Protein AF-A0A8J6AV57-F1 (afdb_monomer_lite)

Foldseek 3Di:
DVVVVVVVVVVVVVVVVVVVVVVVPPPDDDDDDPDPDDDDDDDDDDDDPDDDDDDDDDPVVVVVVVVVVVVVVVVVVVVVVVVVVVVVVVVVVVVVVVVVVVVVVVVVVVVVVVVVVVVVVVVVVVVVVVVVVVVVVVVVVVVVVVVVVVVVVVVVVVVVVVVVVVVVVVVVVVVVVVVVVVVVVVVVVVVVVVVVVVVVVVVVVVVVVVVVVVVVVVVVVVVVVVVVVVVVVVVVVVVVVVVVVVVVVVVVVVVVVVVVVDDDDDDDDDCVVVVVVVVVVVVVVVVVVVVVVVVVVVVVVVVVVVVVVVVVVVVVPPPPVVLVVVLVVLVVVLVVLVVVLVVLVVVLVVLVVVLVVLVVVVVVVVVVPPDDDDDVVNVVSVVVNVVSVVVSVVSVVVSVVSVVVSVVSVVVSVVSVVVVD

Radius of gyration: 79.15 Å; chains: 1; bounding box: 161×84×234 Å

Structure (mmCIF, N/CA/C/O backbone):
data_AF-A0A8J6AV57-F1
#
_entry.id   AF-A0A8J6AV57-F1
#
loop_
_atom_site.group_PDB
_atom_site.id
_atom_site.type_symbol
_atom_site.label_atom_id
_atom_site.label_alt_id
_atom_site.label_comp_id
_atom_site.label_asym_id
_atom_site.label_entity_id
_atom_site.label_seq_id
_atom_site.pdbx_PDB_ins_code
_atom_site.Cartn_x
_atom_site.Cartn_y
_atom_site.Cartn_z
_atom_site.occupancy
_atom_site.B_iso_or_equiv
_atom_site.auth_seq_id
_atom_site.auth_comp_id
_atom_site.auth_asym_id
_atom_site.auth_atom_id
_atom_site.pdbx_PDB_model_num
ATOM 1 N N . MET A 1 1 ? 31.012 10.436 -14.180 1.00 57.38 1 MET A N 1
ATOM 2 C CA . MET A 1 1 ? 30.419 10.318 -15.532 1.00 57.38 1 MET A CA 1
ATOM 3 C C . MET A 1 1 ? 30.093 11.664 -16.178 1.00 57.38 1 MET A C 1
ATOM 5 O O . MET A 1 1 ? 30.469 11.827 -17.326 1.00 57.38 1 MET A O 1
ATOM 9 N N . SER A 1 2 ? 29.450 12.633 -15.504 1.00 79.06 2 SER A N 1
ATOM 10 C CA . SER A 1 2 ? 29.121 13.929 -16.148 1.00 79.06 2 SER A CA 1
ATOM 11 C C . SER A 1 2 ? 30.359 14.750 -16.543 1.00 79.06 2 SER A C 1
ATOM 13 O O . SER A 1 2 ? 30.443 15.228 -17.666 1.00 79.06 2 SER A O 1
ATOM 15 N N . GLU A 1 3 ? 31.362 14.846 -15.665 1.00 84.50 3 GLU A N 1
ATOM 16 C CA . GLU A 1 3 ? 32.560 15.671 -15.914 1.00 84.50 3 GLU A CA 1
ATOM 17 C C . GLU A 1 3 ? 33.459 15.129 -17.036 1.00 84.50 3 GLU A C 1
ATOM 19 O O . GLU A 1 3 ? 34.082 15.894 -17.769 1.00 84.50 3 GLU A O 1
ATOM 24 N N . GLU A 1 4 ? 33.493 13.808 -17.205 1.00 85.06 4 GLU A N 1
ATOM 25 C CA . GLU A 1 4 ? 34.289 13.135 -18.234 1.00 85.06 4 GLU A CA 1
ATOM 26 C C . GLU A 1 4 ? 33.656 13.295 -19.625 1.00 85.06 4 GLU A C 1
ATOM 28 O O . GLU A 1 4 ? 34.356 13.569 -20.600 1.00 85.06 4 GLU A O 1
ATOM 33 N N . MET A 1 5 ? 32.321 13.255 -19.703 1.00 88.00 5 MET A N 1
ATOM 34 C CA . MET A 1 5 ? 31.576 13.572 -20.926 1.00 88.00 5 MET A CA 1
ATOM 35 C C . MET A 1 5 ? 31.747 15.052 -21.317 1.00 88.00 5 MET A C 1
ATOM 37 O O . MET A 1 5 ? 31.943 15.368 -22.492 1.00 88.00 5 MET A O 1
ATOM 41 N N . ASP A 1 6 ? 31.753 15.965 -20.340 1.00 90.25 6 ASP A N 1
ATOM 42 C CA . ASP A 1 6 ? 31.991 17.395 -20.577 1.00 90.25 6 ASP A CA 1
ATOM 43 C C . ASP A 1 6 ? 33.440 17.702 -20.990 1.00 90.25 6 ASP A C 1
ATOM 45 O O . ASP A 1 6 ? 33.695 18.679 -21.703 1.00 90.25 6 ASP A O 1
ATOM 49 N N . ALA A 1 7 ? 34.409 16.890 -20.560 1.00 90.62 7 ALA A N 1
ATOM 50 C CA . ALA A 1 7 ? 35.787 16.975 -21.037 1.00 90.62 7 ALA A CA 1
ATOM 51 C C . ALA A 1 7 ? 35.890 16.509 -22.499 1.00 90.62 7 ALA A C 1
ATOM 53 O O . ALA A 1 7 ? 36.417 17.243 -23.333 1.00 90.62 7 ALA A O 1
ATOM 54 N N . GLN A 1 8 ? 35.292 15.361 -22.838 1.00 89.50 8 GLN A N 1
ATOM 55 C CA . GLN A 1 8 ? 35.289 14.824 -24.205 1.00 89.50 8 GLN A CA 1
ATOM 56 C C . GLN A 1 8 ? 34.585 15.757 -25.205 1.00 89.50 8 GLN A C 1
ATOM 58 O O . GLN A 1 8 ? 35.092 15.988 -26.304 1.00 89.50 8 GLN A O 1
ATOM 63 N N . MET A 1 9 ? 33.464 16.370 -24.813 1.00 91.75 9 MET A N 1
ATOM 64 C CA . MET A 1 9 ? 32.744 17.342 -25.647 1.00 91.75 9 MET A CA 1
ATOM 65 C C . MET A 1 9 ? 33.545 18.629 -25.891 1.00 91.75 9 MET A C 1
ATOM 67 O O . MET A 1 9 ? 33.433 19.231 -26.962 1.00 91.75 9 MET A O 1
ATOM 71 N N . ARG A 1 10 ? 34.376 19.057 -24.931 1.00 92.44 10 ARG A N 1
ATOM 72 C CA . ARG A 1 10 ? 35.282 20.203 -25.112 1.00 92.44 10 ARG A CA 1
ATOM 73 C C . ARG A 1 10 ? 36.410 19.881 -26.089 1.00 92.44 10 ARG A C 1
ATOM 75 O O . ARG A 1 10 ? 36.675 20.688 -26.977 1.00 92.44 10 ARG A O 1
ATOM 82 N N . THR A 1 11 ? 37.006 18.694 -25.991 1.00 92.75 11 THR A N 1
ATOM 83 C CA . THR A 1 11 ? 38.043 18.243 -26.931 1.00 92.75 11 THR A CA 1
ATOM 84 C C . THR A 1 11 ? 37.492 18.097 -28.352 1.00 92.75 11 THR A C 1
ATOM 86 O O . THR A 1 11 ? 38.129 18.536 -29.305 1.00 92.75 11 THR A O 1
ATOM 89 N N . ALA A 1 12 ? 36.273 17.567 -28.502 1.00 89.25 12 ALA A N 1
ATOM 90 C CA . ALA A 1 12 ? 35.617 17.438 -29.802 1.00 89.25 12 ALA A CA 1
ATOM 91 C C . ALA A 1 12 ? 35.347 18.800 -30.472 1.00 89.25 12 ALA A C 1
ATOM 93 O O . ALA A 1 12 ? 35.581 18.946 -31.672 1.00 89.25 12 ALA A O 1
ATOM 94 N N . ARG A 1 13 ? 34.918 19.820 -29.710 1.00 91.38 13 ARG A N 1
ATOM 95 C CA . ARG A 1 13 ? 34.742 21.184 -30.247 1.00 91.38 13 ARG A CA 1
ATOM 96 C C . ARG A 1 13 ? 36.064 21.817 -30.674 1.00 91.38 13 ARG A C 1
ATOM 98 O O . ARG A 1 13 ? 36.109 22.412 -31.745 1.00 91.38 13 ARG A O 1
ATOM 105 N N . HIS A 1 14 ? 37.127 21.644 -29.888 1.00 91.25 14 HIS A N 1
ATOM 106 C CA . HIS A 1 14 ? 38.450 22.170 -30.232 1.00 91.25 14 HIS A CA 1
ATOM 107 C C . HIS A 1 14 ? 38.973 21.576 -31.551 1.00 91.25 14 HIS A C 1
ATOM 109 O O . HIS A 1 14 ? 39.434 22.307 -32.423 1.00 91.25 14 HIS A O 1
ATOM 115 N N . LEU A 1 15 ? 38.828 20.261 -31.748 1.00 87.94 15 LEU A N 1
ATOM 116 C CA . LEU A 1 15 ? 39.221 19.601 -33.000 1.00 87.94 15 LEU A CA 1
ATOM 117 C C . LEU A 1 15 ? 38.380 20.072 -34.198 1.00 87.94 15 LEU A C 1
ATOM 119 O O . LEU A 1 15 ? 38.895 20.223 -35.303 1.00 87.94 15 LEU A O 1
ATOM 123 N N . GLN A 1 16 ? 37.090 20.350 -33.994 1.00 84.81 16 GLN A N 1
ATOM 124 C CA . GLN A 1 16 ? 36.223 20.874 -35.051 1.00 84.81 16 GLN A CA 1
ATOM 125 C C . GLN A 1 16 ? 36.598 22.310 -35.464 1.00 84.81 16 GLN A C 1
ATOM 127 O O . GLN A 1 16 ? 36.480 22.664 -36.641 1.00 84.81 16 GLN A O 1
ATOM 132 N N . GLU A 1 17 ? 37.061 23.134 -34.522 1.00 83.12 17 GLU A N 1
ATOM 133 C CA . GLU A 1 17 ? 37.579 24.479 -34.800 1.00 83.12 17 GLU A CA 1
ATOM 134 C C . GLU A 1 17 ? 38.935 24.435 -35.519 1.00 83.12 17 GLU A C 1
ATOM 136 O O . GLU A 1 17 ? 39.127 25.172 -36.488 1.00 83.12 17 GLU A O 1
ATOM 141 N N . GLU A 1 18 ? 39.832 23.516 -35.151 1.00 81.75 18 GLU A N 1
ATOM 142 C CA . GLU A 1 18 ? 41.093 23.305 -35.880 1.00 81.75 18 GLU A CA 1
ATOM 143 C C . GLU A 1 18 ? 40.851 22.864 -37.330 1.00 81.75 18 GLU A C 1
ATOM 145 O O . GLU A 1 18 ? 41.446 23.424 -38.251 1.00 81.75 18 GLU A O 1
ATOM 150 N N . ILE A 1 19 ? 39.917 21.939 -37.571 1.00 78.12 19 ILE A N 1
ATOM 151 C CA . ILE A 1 19 ? 39.570 21.495 -38.934 1.00 78.12 19 ILE A CA 1
ATOM 152 C C . ILE A 1 19 ? 39.014 22.656 -39.776 1.00 78.12 19 ILE A C 1
ATOM 154 O O . ILE A 1 19 ? 39.343 22.773 -40.958 1.00 78.12 19 ILE A O 1
ATOM 158 N N . LYS A 1 20 ? 38.223 23.559 -39.180 1.00 75.69 20 LYS A N 1
ATOM 159 C CA . LYS A 1 20 ? 37.752 24.774 -39.870 1.00 75.69 20 LYS A CA 1
ATOM 160 C C . LYS A 1 20 ? 38.893 25.721 -40.237 1.00 75.69 20 LYS A C 1
ATOM 162 O O . LYS A 1 20 ? 38.826 26.349 -41.291 1.00 75.69 20 LYS A O 1
ATOM 167 N N . HIS A 1 21 ? 39.929 25.813 -39.408 1.00 70.56 21 HIS A N 1
ATOM 168 C CA . HIS A 1 21 ? 41.095 26.640 -39.704 1.00 70.56 21 HIS A CA 1
ATOM 169 C C . HIS A 1 21 ? 41.996 26.044 -40.792 1.00 70.56 21 HIS A C 1
ATOM 171 O O . HIS A 1 21 ? 42.520 26.801 -41.609 1.00 70.56 21 HIS A O 1
ATOM 177 N N . TYR A 1 22 ? 42.116 24.716 -40.880 1.00 63.59 22 TYR A N 1
ATOM 178 C CA . TYR A 1 22 ? 42.877 24.070 -41.956 1.00 63.59 22 TYR A CA 1
ATOM 179 C C . TYR A 1 22 ? 42.124 24.030 -43.297 1.00 63.59 22 TYR A C 1
ATOM 181 O O . TYR A 1 22 ? 42.747 24.180 -44.344 1.00 63.59 22 TYR A O 1
ATOM 189 N N . GLY A 1 23 ? 40.789 23.936 -43.291 1.00 52.91 23 GLY A N 1
ATOM 190 C CA . GLY A 1 23 ? 39.979 23.937 -44.519 1.00 52.91 23 GLY A CA 1
ATOM 191 C C . GLY A 1 23 ? 39.860 25.293 -45.233 1.00 52.91 23 GLY A C 1
ATOM 192 O O . GLY A 1 23 ? 39.376 25.346 -46.361 1.00 52.91 23 GLY A O 1
ATOM 193 N N . ALA A 1 24 ? 40.290 26.395 -44.608 1.00 50.22 24 ALA A N 1
ATOM 194 C CA . ALA A 1 24 ? 40.175 27.742 -45.176 1.00 50.22 24 ALA A CA 1
ATOM 195 C C . ALA A 1 24 ? 41.395 28.192 -46.010 1.00 50.22 24 ALA A C 1
ATOM 197 O O . ALA A 1 24 ? 41.321 29.233 -46.660 1.00 50.22 24 ALA A O 1
ATOM 198 N N . ASN A 1 25 ? 42.494 27.424 -46.032 1.00 50.34 25 ASN A N 1
ATOM 199 C CA . ASN A 1 25 ? 43.748 27.816 -46.698 1.00 50.34 25 ASN A CA 1
ATOM 200 C C . ASN A 1 25 ? 44.046 27.096 -48.031 1.00 50.34 25 ASN A C 1
ATOM 202 O O . ASN A 1 25 ? 45.081 27.362 -48.636 1.00 50.34 25 ASN A O 1
ATOM 206 N N . GLU A 1 26 ? 43.151 26.246 -48.548 1.00 50.03 26 GLU A N 1
ATOM 207 C CA . GLU A 1 26 ? 43.378 25.484 -49.796 1.00 50.03 26 GLU A CA 1
ATOM 208 C C . GLU A 1 26 ? 42.591 25.998 -51.020 1.00 50.03 26 GLU A C 1
ATOM 210 O O . GLU A 1 26 ? 42.221 25.233 -51.906 1.00 50.03 26 GLU A O 1
ATOM 215 N N . SER A 1 27 ? 42.342 27.308 -51.128 1.00 51.06 27 SER A N 1
ATOM 216 C CA . SER A 1 27 ? 41.623 27.878 -52.282 1.00 51.06 27 SER A CA 1
ATOM 217 C C . SER A 1 27 ? 42.327 29.081 -52.915 1.00 51.06 27 SER A C 1
ATOM 219 O O . SER A 1 27 ? 41.709 30.120 -53.126 1.00 51.06 27 SER A O 1
ATOM 221 N N . THR A 1 28 ? 43.599 28.938 -53.293 1.00 53.53 28 THR A N 1
ATOM 222 C CA . THR A 1 28 ? 44.225 29.794 -54.323 1.00 53.53 28 THR A CA 1
ATOM 223 C C . THR A 1 28 ? 45.416 29.091 -54.980 1.00 53.53 28 THR A C 1
ATOM 225 O O . THR A 1 28 ? 46.559 29.522 -54.861 1.00 53.53 28 THR A O 1
ATOM 228 N N . HIS A 1 29 ? 45.160 28.027 -55.738 1.00 46.50 29 HIS A N 1
ATOM 229 C CA . HIS A 1 29 ? 46.039 27.676 -56.853 1.00 46.50 29 HIS A CA 1
ATOM 230 C C . HIS A 1 29 ? 45.265 27.848 -58.154 1.00 46.50 29 HIS A C 1
ATOM 232 O O . HIS A 1 29 ? 44.546 26.969 -58.620 1.00 46.50 29 HIS A O 1
ATOM 238 N N . GLN A 1 30 ? 45.393 29.059 -58.702 1.00 42.16 30 GLN A N 1
ATOM 239 C CA . GLN A 1 30 ? 45.031 29.373 -60.073 1.00 42.16 30 GLN A CA 1
ATOM 240 C C . GLN A 1 30 ? 45.778 28.419 -61.004 1.00 42.16 30 GLN A C 1
ATOM 242 O O . GLN A 1 30 ? 47.003 28.446 -61.116 1.00 42.16 30 GLN A O 1
ATOM 247 N N . PHE A 1 31 ? 45.000 27.571 -61.660 1.00 40.88 31 PHE A N 1
ATOM 248 C CA . PHE A 1 31 ? 45.420 26.730 -62.763 1.00 40.88 31 PHE A CA 1
ATOM 249 C C . PHE A 1 31 ? 45.888 27.642 -63.909 1.00 40.88 31 PHE A C 1
ATOM 251 O O . PHE A 1 31 ? 45.082 28.321 -64.545 1.00 40.88 31 PHE A O 1
ATOM 258 N N . VAL A 1 32 ? 47.198 27.700 -64.147 1.00 46.06 32 VAL A N 1
ATOM 259 C CA . VAL A 1 32 ? 47.781 28.338 -65.333 1.00 46.06 32 VAL A CA 1
ATOM 260 C C . VAL A 1 32 ? 47.648 27.348 -66.494 1.00 46.06 32 VAL A C 1
ATOM 262 O O . VAL A 1 32 ? 48.209 26.253 -66.410 1.00 46.06 32 VAL A O 1
ATOM 265 N N . PRO A 1 33 ? 46.929 27.672 -67.582 1.00 42.28 33 PRO A N 1
ATOM 266 C CA . PRO A 1 33 ? 46.865 26.790 -68.734 1.00 42.28 33 PRO A CA 1
ATOM 267 C C . PRO A 1 33 ? 48.187 26.884 -69.506 1.00 42.28 33 PRO A C 1
ATOM 269 O O . PRO A 1 33 ? 48.495 27.908 -70.115 1.00 42.28 33 PRO A O 1
ATOM 272 N N . TYR A 1 34 ? 48.969 25.803 -69.503 1.00 37.81 34 TYR A N 1
ATOM 273 C CA . TYR A 1 34 ? 50.060 25.619 -70.458 1.00 37.81 34 TYR A CA 1
ATOM 274 C C . TYR A 1 34 ? 49.459 25.453 -71.858 1.00 37.81 34 TYR A C 1
ATOM 276 O O . TYR A 1 34 ? 49.004 24.377 -72.242 1.00 37.81 34 TYR A O 1
ATOM 284 N N . THR A 1 35 ? 49.444 26.532 -72.637 1.00 42.06 35 THR A N 1
ATOM 285 C CA . THR A 1 35 ? 49.241 26.460 -74.082 1.00 42.06 35 THR A CA 1
ATOM 286 C C . THR A 1 35 ? 50.510 25.887 -74.711 1.00 42.06 35 THR A C 1
ATOM 288 O O . THR A 1 35 ? 51.586 26.480 -74.644 1.00 42.06 35 THR A O 1
ATOM 291 N N . SER A 1 36 ? 50.410 24.700 -75.316 1.00 45.41 36 SER A N 1
ATOM 292 C CA . SER A 1 36 ? 51.492 24.153 -76.129 1.00 45.41 36 SER A CA 1
ATOM 293 C C . SER A 1 36 ? 51.694 25.064 -77.342 1.00 45.41 36 SER A C 1
ATOM 295 O O . SER A 1 36 ? 50.833 25.141 -78.223 1.00 45.41 36 SER A O 1
ATOM 297 N N . GLN A 1 37 ? 52.824 25.768 -77.389 1.00 39.62 37 GLN A N 1
ATOM 298 C CA . GLN A 1 37 ? 53.287 26.446 -78.593 1.00 39.62 37 GLN A CA 1
ATOM 299 C C . GLN A 1 37 ? 53.512 25.407 -79.694 1.00 39.62 37 GLN A C 1
ATOM 301 O O . GLN A 1 37 ? 54.451 24.616 -79.657 1.00 39.62 37 GLN A O 1
ATOM 306 N N . ALA A 1 38 ? 52.628 25.433 -80.687 1.00 39.06 38 ALA A N 1
ATOM 307 C CA . ALA A 1 38 ? 52.829 24.790 -81.969 1.00 39.06 38 ALA A CA 1
ATOM 308 C C . ALA A 1 38 ? 54.101 25.351 -82.623 1.00 39.06 38 ALA A C 1
ATOM 310 O O . ALA A 1 38 ? 54.219 26.557 -82.862 1.00 39.06 38 ALA A O 1
ATOM 311 N N . GLY A 1 39 ? 55.044 24.460 -82.925 1.00 42.97 39 GLY A N 1
ATOM 312 C CA . GLY A 1 39 ? 56.206 24.760 -83.745 1.00 42.97 39 GLY A CA 1
ATOM 313 C C . GLY A 1 39 ? 55.771 25.201 -85.140 1.00 42.97 39 GLY A C 1
ATOM 314 O O . GLY A 1 39 ? 55.269 24.407 -85.931 1.00 42.97 39 GLY A O 1
ATOM 315 N N . LYS A 1 40 ? 55.992 26.478 -85.458 1.00 39.84 40 LYS A N 1
ATOM 316 C CA . LYS A 1 40 ? 56.052 26.962 -86.837 1.00 39.84 40 LYS A CA 1
ATOM 317 C C . LYS A 1 40 ? 57.470 26.723 -87.349 1.00 39.84 40 LYS A C 1
ATOM 319 O O . LYS A 1 40 ? 58.370 27.511 -87.077 1.00 39.84 40 LYS A O 1
ATOM 324 N N . GLN A 1 41 ? 57.661 25.632 -88.086 1.00 40.50 41 GLN A N 1
ATOM 325 C CA . GLN A 1 41 ? 58.801 25.490 -88.987 1.00 40.50 41 GLN A CA 1
ATOM 326 C C . GLN A 1 41 ? 58.687 26.574 -90.067 1.00 40.50 41 GLN A C 1
ATOM 328 O O . GLN A 1 41 ? 57.758 26.575 -90.874 1.00 40.50 41 GLN A O 1
ATOM 333 N N . SER A 1 42 ? 59.612 27.532 -90.051 1.00 38.41 42 SER A N 1
ATOM 334 C CA . SER A 1 42 ? 59.783 28.503 -91.124 1.00 38.41 42 SER A CA 1
ATOM 335 C C . SER A 1 42 ? 60.395 27.804 -92.337 1.00 38.41 42 SER A C 1
ATOM 337 O O . SER A 1 42 ? 61.581 27.475 -92.346 1.00 38.41 42 SER A O 1
ATOM 339 N N . ALA A 1 43 ? 59.585 27.601 -93.372 1.00 45.00 43 ALA A N 1
ATOM 340 C CA . ALA A 1 43 ? 60.071 27.463 -94.734 1.00 45.00 43 ALA A CA 1
ATOM 341 C C . ALA A 1 43 ? 60.746 28.782 -95.145 1.00 45.00 43 ALA A C 1
ATOM 343 O O . ALA A 1 43 ? 60.157 29.852 -94.998 1.00 45.00 43 ALA A O 1
ATOM 344 N N . GLY A 1 44 ? 61.982 28.717 -95.640 1.00 35.22 44 GLY A N 1
ATOM 345 C CA . GLY A 1 44 ? 62.747 29.915 -95.976 1.00 35.22 44 GLY A CA 1
ATOM 346 C C . GLY A 1 44 ? 64.036 29.612 -96.729 1.00 35.22 44 GLY A C 1
ATOM 347 O O . GLY A 1 44 ? 65.113 29.680 -96.159 1.00 35.22 44 GLY A O 1
ATOM 348 N N . GLN A 1 45 ? 63.883 29.243 -98.003 1.00 40.59 45 GLN A N 1
ATOM 349 C CA . GLN A 1 45 ? 64.772 29.577 -99.126 1.00 40.59 45 GLN A CA 1
ATOM 350 C C . GLN A 1 45 ? 66.290 29.644 -98.844 1.00 40.59 45 GLN A C 1
ATOM 352 O O . GLN A 1 45 ? 66.830 30.699 -98.527 1.00 40.59 45 GLN A O 1
ATOM 357 N N . SER A 1 46 ? 67.003 28.549 -99.128 1.00 37.56 46 SER A N 1
ATOM 358 C CA . SER A 1 46 ? 68.431 28.604 -99.464 1.00 37.56 46 SER A CA 1
ATOM 359 C C . SER A 1 46 ? 68.584 28.464 -100.978 1.00 37.56 46 SER A C 1
ATOM 361 O O . SER A 1 46 ? 68.306 27.418 -101.566 1.00 37.56 46 SER A O 1
ATOM 363 N N . THR A 1 47 ? 68.945 29.569 -101.626 1.00 41.53 47 THR A N 1
ATOM 364 C CA . THR A 1 47 ? 69.177 29.672 -103.066 1.00 41.53 47 THR A CA 1
ATOM 365 C C . THR A 1 47 ? 70.490 28.995 -103.451 1.00 41.53 47 THR A C 1
ATOM 367 O O . THR A 1 47 ? 71.572 29.514 -103.176 1.00 41.53 47 THR A O 1
ATOM 370 N N . ASN A 1 48 ? 70.385 27.872 -104.157 1.00 35.44 48 ASN A N 1
ATOM 371 C CA . ASN A 1 48 ? 71.480 27.254 -104.897 1.00 35.44 48 ASN A CA 1
ATOM 372 C C . ASN A 1 48 ? 71.968 28.210 -106.004 1.00 35.44 48 ASN A C 1
ATOM 374 O O . ASN A 1 48 ? 71.294 28.391 -107.017 1.00 35.44 48 ASN A O 1
ATOM 378 N N . LYS A 1 49 ? 73.156 28.803 -105.835 1.00 40.62 49 LYS A N 1
ATOM 379 C CA . LYS A 1 49 ? 73.955 29.356 -106.940 1.00 40.62 49 LYS A CA 1
ATOM 380 C C . LYS A 1 49 ? 75.066 28.362 -107.264 1.00 40.62 49 LYS A C 1
ATOM 382 O O . LYS A 1 49 ? 76.168 28.452 -106.736 1.00 40.62 49 LYS A O 1
ATOM 387 N N . PHE A 1 50 ? 74.751 27.401 -108.127 1.00 35.41 50 PHE A N 1
ATOM 388 C CA . PHE A 1 50 ? 75.749 26.547 -108.762 1.00 35.41 50 PHE A CA 1
ATOM 389 C C . PHE A 1 50 ? 76.308 27.281 -109.985 1.00 35.41 50 PHE A C 1
ATOM 391 O O . PHE A 1 50 ? 75.638 27.414 -111.011 1.00 35.41 50 PHE A O 1
ATOM 398 N N . SER A 1 51 ? 77.535 27.780 -109.860 1.00 40.34 51 SER A N 1
ATOM 399 C CA . SER A 1 51 ? 78.330 28.267 -110.985 1.00 40.34 51 SER A CA 1
ATOM 400 C C . SER A 1 51 ? 78.780 27.073 -111.824 1.00 40.34 51 SER A C 1
ATOM 402 O O . SER A 1 51 ? 79.470 26.175 -111.342 1.00 40.34 51 SER A O 1
ATOM 404 N N . ARG A 1 52 ? 78.353 27.053 -113.086 1.00 35.84 52 ARG A N 1
ATOM 405 C CA . ARG A 1 52 ? 78.720 26.051 -114.084 1.00 35.84 52 ARG A CA 1
ATOM 406 C C . ARG A 1 52 ? 80.106 26.357 -114.666 1.00 35.84 52 ARG A C 1
ATOM 408 O O . ARG A 1 52 ? 80.312 27.412 -115.254 1.00 35.84 52 ARG A O 1
ATOM 415 N N . SER A 1 53 ? 80.970 25.349 -114.551 1.00 35.22 53 SER A N 1
ATOM 416 C CA . SER A 1 53 ? 81.890 24.835 -115.578 1.00 35.22 53 SER A CA 1
ATOM 417 C C . SER A 1 53 ? 83.004 25.730 -116.131 1.00 35.22 53 SER A C 1
ATOM 419 O O . SER A 1 53 ? 82.761 26.586 -116.974 1.00 35.22 53 SER A O 1
ATOM 421 N N . ALA A 1 54 ? 84.242 25.335 -115.831 1.00 42.56 54 ALA A N 1
ATOM 422 C CA . ALA A 1 54 ? 85.268 25.094 -116.848 1.00 42.56 54 ALA A CA 1
ATOM 423 C C . ALA A 1 54 ? 86.349 24.178 -116.253 1.00 42.56 54 ALA A C 1
ATOM 425 O O . ALA A 1 54 ? 87.269 24.650 -115.597 1.00 42.56 54 ALA A O 1
ATOM 426 N N . LEU A 1 55 ? 86.209 22.863 -116.433 1.00 38.16 55 LEU A N 1
ATOM 427 C CA . LEU A 1 55 ? 87.269 21.898 -116.142 1.00 38.16 55 LEU A CA 1
ATOM 428 C C . LEU A 1 55 ? 87.026 20.645 -116.987 1.00 38.16 55 LEU A C 1
ATOM 430 O O . LEU A 1 55 ? 86.141 19.840 -116.717 1.00 38.16 55 LEU A O 1
ATOM 434 N N . THR A 1 56 ? 87.792 20.542 -118.068 1.00 50.72 56 THR A N 1
ATOM 435 C CA . THR A 1 56 ? 88.022 19.311 -118.821 1.00 50.72 56 THR A CA 1
ATOM 436 C C . THR A 1 56 ? 88.697 18.311 -117.888 1.00 50.72 56 THR A C 1
ATOM 438 O O . THR A 1 56 ? 89.873 18.476 -117.568 1.00 50.72 56 THR A O 1
ATOM 441 N N . VAL A 1 57 ? 87.944 17.318 -117.416 1.00 41.91 57 VAL A N 1
ATOM 442 C CA . VAL A 1 57 ? 88.444 16.249 -116.546 1.00 41.91 57 VAL A CA 1
ATOM 443 C C . VAL A 1 57 ? 88.126 14.899 -117.172 1.00 41.91 57 VAL A C 1
ATOM 445 O O . VAL A 1 57 ? 87.027 14.642 -117.656 1.00 41.91 57 VAL A O 1
ATOM 448 N N . ASP A 1 58 ? 89.167 14.085 -117.164 1.00 47.97 58 ASP A N 1
ATOM 449 C CA . ASP A 1 58 ? 89.293 12.706 -117.596 1.00 47.97 58 ASP A CA 1
ATOM 450 C C . ASP A 1 58 ? 88.104 11.819 -117.155 1.00 47.97 58 ASP A C 1
ATOM 452 O O . ASP A 1 58 ? 87.808 11.674 -115.963 1.00 47.97 58 ASP A O 1
ATOM 456 N N . MET A 1 59 ? 87.393 11.236 -118.128 1.00 48.91 59 MET A N 1
ATOM 457 C CA . MET A 1 59 ? 86.151 10.469 -117.921 1.00 48.91 59 MET A CA 1
ATOM 458 C C . MET A 1 59 ? 86.364 9.211 -117.060 1.00 48.91 59 MET A C 1
ATOM 460 O O . MET A 1 59 ? 85.425 8.753 -116.414 1.00 48.91 59 MET A O 1
ATOM 464 N N . SER A 1 60 ? 87.590 8.688 -116.979 1.00 53.81 60 SER A N 1
ATOM 465 C CA . SER A 1 60 ? 87.909 7.498 -116.177 1.00 53.81 60 SER A CA 1
ATOM 466 C C . SER A 1 60 ? 87.967 7.794 -114.670 1.00 53.81 60 SER A C 1
ATOM 468 O O . SER A 1 60 ? 87.446 7.020 -113.872 1.00 53.81 60 SER A O 1
ATOM 470 N N . SER A 1 61 ? 88.498 8.958 -114.268 1.00 56.84 61 SER A N 1
ATOM 471 C CA . SER A 1 61 ? 88.555 9.375 -112.854 1.00 56.84 61 SER A CA 1
ATOM 472 C C . SER A 1 61 ? 87.168 9.720 -112.295 1.00 56.84 61 SER A C 1
ATOM 474 O O . SER A 1 61 ? 86.861 9.426 -111.139 1.00 56.84 61 SER A O 1
ATOM 476 N N . SER A 1 62 ? 86.293 10.279 -113.135 1.00 60.06 62 SER A N 1
ATOM 477 C CA . SER A 1 62 ? 84.928 10.647 -112.740 1.00 60.06 62 SER A CA 1
ATOM 478 C C . SER A 1 62 ? 84.031 9.426 -112.504 1.00 60.06 62 SER A C 1
ATOM 480 O O . SER A 1 62 ? 83.197 9.448 -111.603 1.00 60.06 62 SER A O 1
ATOM 482 N N . VAL A 1 63 ? 84.207 8.340 -113.266 1.00 70.06 63 VAL A N 1
ATOM 483 C CA . VAL A 1 63 ? 83.422 7.104 -113.087 1.00 70.06 63 VAL A CA 1
ATOM 484 C C . VAL A 1 63 ? 83.802 6.381 -111.790 1.00 70.06 63 VAL A C 1
ATOM 486 O O . VAL A 1 63 ? 82.913 5.943 -111.061 1.00 70.06 63 VAL A O 1
ATOM 489 N N . GLU A 1 64 ? 85.090 6.313 -111.443 1.00 72.56 64 GLU A N 1
ATOM 490 C CA . GLU A 1 64 ? 85.527 5.735 -110.163 1.00 72.56 64 GLU A CA 1
ATOM 491 C C . GLU A 1 64 ? 85.076 6.576 -108.963 1.00 72.56 64 GLU A C 1
ATOM 493 O O . GLU A 1 64 ? 84.560 6.022 -107.990 1.00 72.56 64 GLU A O 1
ATOM 498 N N . GLN A 1 65 ? 85.174 7.908 -109.039 1.00 76.25 65 GLN A N 1
ATOM 499 C CA . GLN A 1 65 ? 84.665 8.799 -107.988 1.00 76.25 65 GLN A CA 1
ATOM 500 C C . GLN A 1 65 ? 83.147 8.669 -107.804 1.00 76.25 65 GLN A C 1
ATOM 502 O O . GLN A 1 65 ? 82.671 8.621 -106.670 1.00 76.25 65 GLN A O 1
ATOM 507 N N . LEU A 1 66 ? 82.382 8.543 -108.894 1.00 80.06 66 LEU A N 1
ATOM 508 C CA . LEU A 1 66 ? 80.939 8.293 -108.833 1.00 80.06 66 LEU A CA 1
ATOM 509 C C . LEU A 1 66 ? 80.608 6.899 -108.283 1.00 80.06 66 LEU A C 1
ATOM 511 O O . LEU A 1 66 ? 79.608 6.753 -107.582 1.00 80.06 66 LEU A O 1
ATOM 515 N N . SER A 1 67 ? 81.433 5.884 -108.553 1.00 82.19 67 SER A N 1
ATOM 516 C CA . SER A 1 67 ? 81.279 4.538 -107.984 1.00 82.19 67 SER A CA 1
ATOM 517 C C 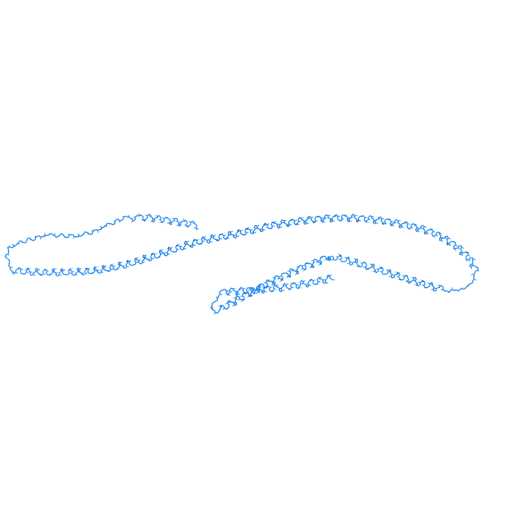. SER A 1 67 ? 81.532 4.524 -106.472 1.00 82.19 67 SER A C 1
ATOM 519 O O . SER A 1 67 ? 80.723 3.977 -105.723 1.00 82.19 67 SER A O 1
ATOM 521 N N . TYR A 1 68 ? 82.602 5.176 -106.002 1.00 81.62 68 TYR A N 1
ATOM 522 C CA . TYR A 1 68 ? 82.878 5.341 -104.569 1.00 81.62 68 TYR A CA 1
ATOM 523 C C . TYR A 1 68 ? 81.798 6.169 -103.867 1.00 81.62 68 TYR A C 1
ATOM 525 O O . TYR A 1 68 ? 81.335 5.781 -102.795 1.00 81.62 68 TYR A O 1
ATOM 533 N N . ALA A 1 69 ? 81.339 7.261 -104.485 1.00 83.38 69 ALA A N 1
ATOM 534 C CA . ALA A 1 69 ? 80.227 8.051 -103.965 1.00 83.38 69 ALA A CA 1
ATOM 535 C C . ALA A 1 69 ? 78.936 7.219 -103.883 1.00 83.38 69 ALA A C 1
ATOM 537 O O . ALA A 1 69 ? 78.253 7.269 -102.868 1.00 83.38 69 ALA A O 1
ATOM 538 N N . ASN A 1 70 ? 78.630 6.391 -104.890 1.00 84.81 70 ASN A N 1
ATOM 539 C CA . ASN A 1 70 ? 77.480 5.480 -104.851 1.00 84.81 70 ASN A CA 1
ATOM 540 C C . ASN A 1 70 ? 77.599 4.421 -103.749 1.00 84.81 70 ASN A C 1
ATOM 542 O O . ASN A 1 70 ? 76.611 4.125 -103.085 1.00 84.81 70 ASN A O 1
ATOM 546 N N . ALA A 1 71 ? 78.784 3.840 -103.545 1.00 85.38 71 ALA A N 1
ATOM 547 C CA . ALA A 1 71 ? 79.010 2.872 -102.473 1.00 85.38 71 ALA A CA 1
ATOM 548 C C . ALA A 1 71 ? 78.871 3.519 -101.083 1.00 85.38 71 ALA A C 1
ATOM 550 O O . ALA A 1 71 ? 78.221 2.949 -100.209 1.00 85.38 71 ALA A O 1
ATOM 551 N N . SER A 1 72 ? 79.408 4.731 -100.900 1.00 90.19 72 SER A N 1
ATOM 552 C CA . SER A 1 72 ? 79.253 5.516 -99.667 1.00 90.19 72 SER A CA 1
ATOM 553 C C . SER A 1 72 ? 77.791 5.884 -99.411 1.00 90.19 72 SER A C 1
ATOM 555 O O . SER A 1 72 ? 77.301 5.692 -98.305 1.00 90.19 72 SER A O 1
ATOM 557 N N . LEU A 1 73 ? 77.073 6.349 -100.440 1.00 90.38 73 LEU A N 1
ATOM 558 C CA . LEU A 1 73 ? 75.650 6.682 -100.347 1.00 90.38 73 LEU A CA 1
ATOM 559 C C . LEU A 1 73 ? 74.788 5.453 -100.048 1.00 90.38 73 LEU A C 1
ATOM 561 O O . LEU A 1 73 ? 73.832 5.562 -99.291 1.00 90.38 73 LEU A O 1
ATOM 565 N N . ARG A 1 74 ? 75.125 4.278 -100.596 1.00 89.12 74 ARG A N 1
ATOM 566 C CA . ARG A 1 74 ? 74.458 3.015 -100.239 1.00 89.12 74 ARG A CA 1
ATOM 567 C C . ARG A 1 74 ? 74.718 2.633 -98.786 1.00 89.12 74 ARG A C 1
ATOM 569 O O . ARG A 1 74 ? 73.768 2.323 -98.088 1.00 89.12 74 ARG A O 1
ATOM 576 N N . GLY A 1 75 ? 75.961 2.733 -98.310 1.00 91.06 75 GLY A N 1
ATOM 577 C CA . GLY A 1 75 ? 76.281 2.484 -96.901 1.00 91.06 75 GLY A CA 1
ATOM 578 C C . GLY A 1 75 ? 75.583 3.460 -95.946 1.00 91.06 75 GLY A C 1
ATOM 579 O O . GLY A 1 75 ? 75.099 3.055 -94.891 1.00 91.06 75 GLY A O 1
ATOM 580 N N . GLU A 1 76 ? 75.477 4.738 -96.321 1.00 91.06 76 GLU A N 1
ATOM 581 C CA . GLU A 1 76 ? 74.698 5.732 -95.575 1.00 91.06 76 GLU A CA 1
ATOM 582 C C . GLU A 1 76 ? 73.195 5.443 -95.612 1.00 91.06 76 GLU A C 1
ATOM 584 O O . GLU A 1 76 ? 72.536 5.595 -94.584 1.00 91.06 76 GLU A O 1
ATOM 589 N N . LEU A 1 77 ? 72.658 5.007 -96.755 1.00 92.50 77 LEU A N 1
ATOM 590 C CA . LEU A 1 77 ? 71.255 4.623 -96.896 1.00 92.50 77 LEU A CA 1
ATOM 591 C C . LEU A 1 77 ? 70.934 3.384 -96.055 1.00 92.50 77 LEU A C 1
ATOM 593 O O . LEU A 1 77 ? 69.975 3.421 -95.294 1.00 92.50 77 LEU A O 1
ATOM 597 N N . ASP A 1 78 ? 71.761 2.341 -96.111 1.00 93.31 78 ASP A N 1
ATOM 598 C CA . ASP A 1 78 ? 71.606 1.131 -95.296 1.00 93.31 78 ASP A CA 1
ATOM 599 C C . ASP A 1 78 ? 71.697 1.468 -93.797 1.00 93.31 78 ASP A C 1
ATOM 601 O O . ASP A 1 78 ? 70.891 1.005 -92.989 1.00 93.31 78 ASP A O 1
ATOM 605 N N . ALA A 1 79 ? 72.627 2.349 -93.408 1.00 92.44 79 ALA A N 1
ATOM 606 C CA . ALA A 1 79 ? 72.715 2.845 -92.037 1.00 92.44 79 ALA A CA 1
ATOM 607 C C . ALA A 1 79 ? 71.494 3.690 -91.636 1.00 92.44 79 ALA A C 1
ATOM 609 O O . ALA A 1 79 ? 71.085 3.645 -90.474 1.00 92.44 79 ALA A O 1
ATOM 610 N N . GLN A 1 80 ? 70.906 4.463 -92.555 1.00 93.50 80 GLN A N 1
ATOM 611 C CA . GLN A 1 80 ? 69.647 5.166 -92.307 1.00 93.50 80 GLN A CA 1
ATOM 612 C C . GLN A 1 80 ? 68.478 4.190 -92.166 1.00 93.50 80 GLN A C 1
ATOM 614 O O . GLN A 1 80 ? 67.715 4.353 -91.219 1.00 93.50 80 GLN A O 1
ATOM 619 N N . CYS A 1 81 ? 68.379 3.161 -93.010 1.00 93.06 81 CYS A N 1
ATOM 620 C CA . CYS A 1 81 ? 67.361 2.114 -92.911 1.00 93.06 81 CYS A CA 1
ATOM 621 C C . CYS A 1 81 ? 67.434 1.384 -91.563 1.00 93.06 81 CYS A C 1
ATOM 623 O O . CYS A 1 81 ? 66.428 1.272 -90.869 1.00 93.06 81 CYS A O 1
ATOM 625 N N . LEU A 1 82 ? 68.631 0.997 -91.113 1.00 94.38 82 LEU A N 1
ATOM 626 C CA . LEU A 1 82 ? 68.808 0.388 -89.789 1.00 94.38 82 LEU A CA 1
ATOM 627 C C . LEU A 1 82 ? 68.425 1.342 -88.647 1.00 94.38 82 LEU A C 1
ATOM 629 O O . LEU A 1 82 ? 67.868 0.916 -87.635 1.00 94.38 82 LEU A O 1
ATOM 633 N N . ARG A 1 83 ? 68.698 2.649 -88.785 1.00 95.06 83 ARG A N 1
ATOM 634 C CA . ARG A 1 83 ? 68.257 3.651 -87.799 1.00 95.06 83 ARG A CA 1
ATOM 635 C C . ARG A 1 83 ? 66.742 3.821 -87.799 1.00 95.06 83 ARG A C 1
ATOM 637 O O . ARG A 1 83 ? 66.181 3.997 -86.720 1.00 95.06 83 ARG A O 1
ATOM 644 N N . THR A 1 84 ? 66.086 3.790 -88.960 1.00 94.06 84 THR A N 1
ATOM 645 C CA . THR A 1 84 ? 64.623 3.879 -89.043 1.00 94.06 84 THR A CA 1
ATOM 646 C C . THR A 1 84 ? 63.965 2.627 -88.487 1.00 94.06 84 THR A C 1
ATOM 648 O O . THR A 1 84 ? 63.051 2.763 -87.687 1.00 94.06 84 THR A O 1
ATOM 651 N N . GLU A 1 85 ? 64.482 1.435 -88.784 1.00 95.12 85 GLU A N 1
ATOM 652 C CA . GLU A 1 85 ? 63.993 0.175 -88.206 1.00 95.12 85 GLU A CA 1
ATOM 653 C C . GLU A 1 85 ? 64.157 0.154 -86.677 1.00 95.12 85 GLU A C 1
ATOM 655 O O . GLU A 1 85 ? 63.232 -0.200 -85.947 1.00 95.12 85 GLU A O 1
ATOM 660 N N . ALA A 1 86 ? 65.304 0.609 -86.157 1.00 94.56 86 ALA A N 1
ATOM 661 C CA . ALA A 1 86 ? 65.503 0.751 -84.715 1.00 94.56 86 ALA A CA 1
ATOM 662 C C . ALA A 1 86 ? 64.545 1.788 -84.098 1.00 94.56 86 ALA A C 1
ATOM 664 O O . ALA A 1 86 ? 64.005 1.567 -83.012 1.00 94.56 86 ALA A O 1
ATOM 665 N N . ALA A 1 87 ? 64.304 2.910 -84.783 1.00 94.75 87 ALA A N 1
ATOM 666 C CA . ALA A 1 87 ? 63.332 3.907 -84.351 1.00 94.75 87 ALA A CA 1
ATOM 667 C C . ALA A 1 87 ? 61.907 3.327 -84.332 1.00 94.75 87 ALA A C 1
ATOM 669 O O . ALA A 1 87 ? 61.205 3.496 -83.338 1.00 94.75 87 ALA A O 1
ATOM 670 N N . GLU A 1 88 ? 61.503 2.581 -85.358 1.00 96.00 88 GLU A N 1
ATOM 671 C CA . GLU A 1 88 ? 60.201 1.909 -85.429 1.00 96.00 88 GLU A CA 1
ATOM 672 C C . GLU A 1 88 ? 60.028 0.895 -84.294 1.00 96.00 88 GLU A C 1
ATOM 674 O O . GLU A 1 88 ? 59.034 0.960 -83.569 1.00 96.00 88 GLU A O 1
ATOM 679 N N . ALA A 1 89 ? 61.034 0.052 -84.037 1.00 95.44 89 ALA A N 1
ATOM 680 C CA . ALA A 1 89 ? 61.013 -0.889 -82.917 1.00 95.44 89 ALA A CA 1
ATOM 681 C C . ALA A 1 89 ? 60.891 -0.177 -81.554 1.00 95.44 89 ALA A C 1
ATOM 683 O O . ALA A 1 89 ? 60.157 -0.624 -80.666 1.00 95.44 89 ALA A O 1
ATOM 684 N N . THR A 1 90 ? 61.570 0.964 -81.369 1.00 96.50 90 THR A N 1
ATOM 685 C CA . THR A 1 90 ? 61.415 1.756 -80.136 1.00 96.50 90 THR A CA 1
ATOM 686 C C . THR A 1 90 ? 60.033 2.400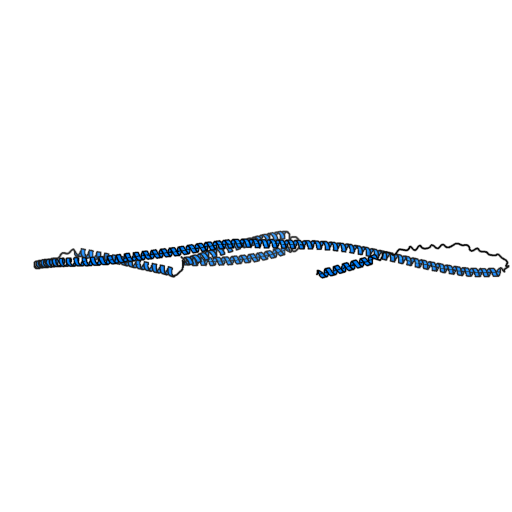 -80.024 1.00 96.50 90 THR A C 1
ATOM 688 O O . THR A 1 90 ? 59.463 2.390 -78.932 1.00 96.50 90 THR A O 1
ATOM 691 N N . ILE A 1 91 ? 59.454 2.895 -81.124 1.00 96.50 91 ILE A N 1
ATOM 692 C CA . ILE A 1 91 ? 58.086 3.434 -81.159 1.00 96.50 91 ILE A CA 1
ATOM 693 C C . ILE A 1 91 ? 57.072 2.343 -80.804 1.00 96.50 91 ILE A C 1
ATOM 695 O O . ILE A 1 91 ? 56.179 2.588 -79.993 1.00 96.50 91 ILE A O 1
ATOM 699 N N . GLU A 1 92 ? 57.221 1.134 -81.343 1.00 96.69 92 GLU A N 1
ATOM 700 C CA . GLU A 1 92 ? 56.328 0.009 -81.058 1.00 96.69 92 GLU A CA 1
ATOM 701 C C . GLU A 1 92 ? 56.428 -0.448 -79.591 1.00 96.69 92 GLU A C 1
ATOM 703 O O . GLU A 1 92 ? 55.409 -0.617 -78.912 1.00 96.69 92 GLU A O 1
ATOM 708 N N . SER A 1 93 ? 57.647 -0.536 -79.046 1.00 97.25 93 SER A N 1
ATOM 709 C CA . SER A 1 93 ? 57.877 -0.804 -77.619 1.00 97.25 93 SER A CA 1
ATOM 710 C C . SER A 1 93 ? 57.256 0.280 -76.725 1.00 97.25 93 SER A C 1
ATOM 71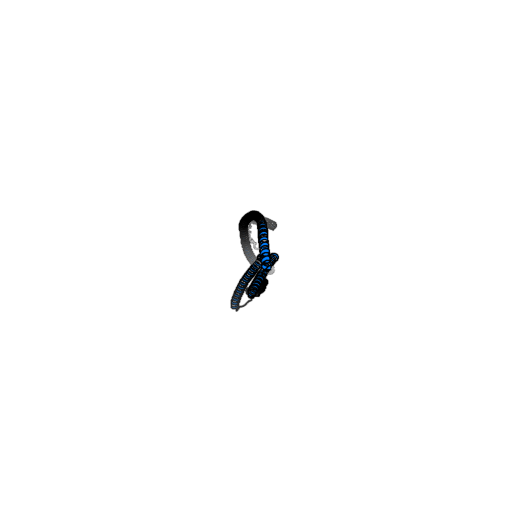2 O O . SER A 1 93 ? 56.610 -0.030 -75.721 1.00 97.25 93 SER A O 1
ATOM 714 N N . LEU A 1 94 ? 57.422 1.561 -77.070 1.00 97.12 94 LEU A N 1
ATOM 715 C CA . LEU A 1 94 ? 56.816 2.670 -76.325 1.00 97.12 94 LEU A CA 1
ATOM 716 C C . LEU A 1 94 ? 55.286 2.664 -76.435 1.00 97.12 94 LEU A C 1
ATOM 718 O O . LEU A 1 94 ? 54.614 2.904 -75.435 1.00 97.12 94 LEU A O 1
ATOM 722 N N . SER A 1 95 ? 54.733 2.338 -77.604 1.00 97.06 95 SER A N 1
ATOM 723 C CA . SER A 1 95 ? 53.288 2.195 -77.812 1.00 97.06 95 SER A CA 1
ATOM 724 C C . SER A 1 95 ? 52.707 1.076 -76.946 1.00 97.06 95 SER A C 1
ATOM 726 O O . SER A 1 95 ? 51.677 1.260 -76.300 1.00 97.06 95 SER A O 1
ATOM 728 N N . THR A 1 96 ? 53.403 -0.060 -76.863 1.00 96.69 96 THR A N 1
ATOM 729 C CA . THR A 1 96 ? 53.002 -1.192 -76.016 1.00 96.69 96 THR A CA 1
ATOM 730 C C . THR A 1 96 ? 53.020 -0.804 -74.537 1.00 96.69 96 THR A C 1
ATOM 732 O O . THR A 1 96 ? 52.018 -0.980 -73.845 1.00 96.69 96 THR A O 1
ATOM 735 N N . ARG A 1 97 ? 54.097 -0.159 -74.067 1.00 97.50 97 ARG A N 1
ATOM 736 C CA . ARG A 1 97 ? 54.185 0.351 -72.687 1.00 97.50 97 ARG A CA 1
ATOM 737 C C . ARG A 1 97 ? 53.118 1.397 -72.369 1.00 97.50 97 ARG A C 1
ATOM 739 O O . ARG A 1 97 ? 52.600 1.411 -71.257 1.00 97.50 97 ARG A O 1
ATOM 746 N N . LEU A 1 98 ? 52.780 2.265 -73.325 1.00 97.00 98 LEU A N 1
ATOM 747 C CA . LEU A 1 98 ? 51.713 3.250 -73.158 1.00 97.00 98 LEU A CA 1
ATOM 748 C C . LEU A 1 98 ? 50.353 2.564 -72.985 1.00 97.00 98 LEU A C 1
ATOM 750 O O . LEU A 1 98 ? 49.611 2.932 -72.079 1.00 97.00 98 LEU A O 1
ATOM 754 N N . LYS A 1 99 ? 50.048 1.545 -73.799 1.00 97.50 99 LYS A N 1
ATOM 755 C CA . LYS A 1 99 ? 48.812 0.756 -73.672 1.00 97.50 99 LYS A CA 1
ATOM 756 C C . LYS A 1 99 ? 48.738 0.025 -72.331 1.00 97.50 99 LYS A C 1
ATOM 758 O O . LYS A 1 99 ? 47.701 0.063 -71.677 1.00 97.50 99 LYS A O 1
ATOM 763 N N . GLU A 1 100 ? 49.837 -0.583 -71.884 1.00 97.50 100 GLU A N 1
ATOM 764 C CA . GLU A 1 100 ? 49.911 -1.220 -70.562 1.00 97.50 100 GLU A CA 1
ATOM 765 C C . GLU A 1 100 ? 49.699 -0.213 -69.424 1.00 97.50 100 GLU A C 1
ATOM 767 O O . GLU A 1 100 ? 48.960 -0.489 -68.480 1.00 97.50 100 GLU A O 1
ATOM 772 N N . ALA A 1 101 ? 50.319 0.968 -69.509 1.00 96.75 101 ALA A N 1
ATOM 773 C CA . ALA A 1 101 ? 50.139 2.028 -68.523 1.00 96.75 101 ALA A CA 1
ATOM 774 C C . ALA A 1 101 ? 48.694 2.554 -68.505 1.00 96.75 101 ALA A C 1
ATOM 776 O O . ALA A 1 101 ? 48.147 2.788 -67.430 1.00 96.75 101 ALA A O 1
ATOM 777 N N . GLN A 1 102 ? 48.057 2.690 -69.672 1.00 97.56 102 GLN A N 1
ATOM 778 C CA . GLN A 1 102 ? 46.647 3.071 -69.788 1.00 97.56 102 GLN A CA 1
ATOM 779 C C . GLN A 1 102 ? 45.712 2.009 -69.191 1.00 97.56 102 GLN A C 1
ATOM 781 O O . GLN A 1 102 ? 44.788 2.372 -68.467 1.00 97.56 102 GLN A O 1
ATOM 786 N N . SER A 1 103 ? 45.978 0.717 -69.422 1.00 96.94 103 SER A N 1
ATOM 787 C CA . SER A 1 103 ? 45.221 -0.381 -68.797 1.00 96.94 103 SER A CA 1
ATOM 788 C C . SER A 1 103 ? 45.335 -0.334 -67.275 1.00 96.94 103 SER A C 1
ATOM 790 O O . SER A 1 103 ? 44.322 -0.310 -66.584 1.00 96.94 103 SER A O 1
ATOM 792 N N . LYS A 1 104 ? 46.562 -0.211 -66.745 1.00 97.62 104 LYS A N 1
ATOM 793 C CA . LYS A 1 104 ? 46.805 -0.105 -65.297 1.00 97.62 104 LYS A CA 1
ATOM 794 C C . LYS A 1 104 ? 46.129 1.118 -64.681 1.00 97.62 104 LYS A C 1
ATOM 796 O O . LYS A 1 104 ? 45.606 1.026 -63.577 1.00 97.62 104 LYS A O 1
ATOM 801 N N . LEU A 1 105 ? 46.126 2.253 -65.381 1.00 97.12 105 LEU A N 1
ATOM 802 C CA . LEU A 1 105 ? 45.432 3.454 -64.921 1.00 97.12 105 LEU A CA 1
ATOM 803 C C . LEU A 1 105 ? 43.912 3.238 -64.876 1.00 97.12 105 LEU A C 1
ATOM 805 O O . LEU A 1 105 ? 43.283 3.628 -63.898 1.00 97.12 105 LEU A O 1
ATOM 809 N N . SER A 1 106 ? 43.335 2.588 -65.891 1.00 96.88 106 SER A N 1
ATOM 810 C CA . SER A 1 106 ? 41.906 2.253 -65.916 1.00 96.88 106 SER A CA 1
ATOM 811 C C . SER A 1 106 ? 41.526 1.273 -64.802 1.00 96.88 106 SER A C 1
ATOM 813 O O . SER A 1 106 ? 40.485 1.441 -64.174 1.00 96.88 106 SER A O 1
ATOM 815 N N . GLU A 1 107 ? 42.366 0.272 -64.528 1.00 97.12 107 GLU A N 1
ATOM 816 C CA . GLU A 1 107 ? 42.177 -0.664 -63.412 1.00 97.12 107 GLU A CA 1
ATOM 817 C C . GLU A 1 107 ? 42.233 0.064 -62.063 1.00 97.12 107 GLU A C 1
ATOM 819 O O . GLU A 1 107 ? 41.371 -0.135 -61.211 1.00 97.12 107 GLU A O 1
ATOM 824 N N . GLN A 1 108 ? 43.201 0.966 -61.879 1.00 97.62 108 GLN A N 1
ATOM 825 C CA . GLN A 1 108 ? 43.294 1.786 -60.668 1.00 97.62 108 GLN A CA 1
ATOM 826 C C . GLN A 1 108 ? 42.085 2.712 -60.497 1.00 97.62 108 GLN A C 1
ATOM 828 O O . GLN A 1 108 ? 41.605 2.873 -59.378 1.00 97.62 108 GLN A O 1
ATOM 833 N N . GLN A 1 109 ? 41.573 3.301 -61.581 1.00 97.25 109 GLN A N 1
ATOM 834 C CA . GLN A 1 109 ? 40.360 4.122 -61.546 1.00 97.25 109 GLN A CA 1
ATOM 835 C C . GLN A 1 109 ? 39.137 3.304 -61.121 1.00 97.25 109 GLN A C 1
ATOM 837 O O . GLN A 1 109 ? 38.418 3.740 -60.227 1.00 97.25 109 GLN A O 1
ATOM 842 N N . ALA A 1 110 ? 38.958 2.099 -61.671 1.00 96.62 110 ALA A N 1
ATOM 843 C CA . ALA A 1 110 ? 37.863 1.209 -61.285 1.00 96.62 110 ALA A CA 1
ATOM 844 C C . ALA A 1 110 ? 37.920 0.838 -59.793 1.00 96.62 110 ALA A C 1
ATOM 846 O O . ALA A 1 110 ? 36.909 0.903 -59.098 1.00 96.62 110 ALA A O 1
ATOM 847 N N . VAL A 1 111 ? 39.114 0.533 -59.275 1.00 97.75 111 VAL A N 1
ATOM 848 C CA . VAL A 1 111 ? 39.317 0.243 -57.847 1.00 97.75 111 VAL A CA 1
ATOM 849 C C . VAL A 1 111 ? 39.000 1.464 -56.973 1.00 97.75 111 VAL A C 1
ATOM 851 O O . VAL A 1 111 ? 38.372 1.330 -55.926 1.00 97.75 111 VAL A O 1
ATOM 854 N N . ILE A 1 112 ? 39.397 2.673 -57.386 1.00 96.81 112 ILE A N 1
ATOM 855 C CA . ILE A 1 112 ? 39.067 3.911 -56.658 1.00 96.81 112 ILE A CA 1
ATOM 856 C C . ILE A 1 112 ? 37.552 4.149 -56.638 1.00 96.81 112 ILE A C 1
ATOM 858 O O . ILE A 1 112 ? 37.012 4.531 -55.597 1.00 96.81 112 ILE A O 1
ATOM 862 N N . GLU A 1 113 ? 36.866 3.923 -57.758 1.00 97.25 113 GLU A N 1
ATOM 863 C CA . GLU A 1 113 ? 35.410 4.046 -57.849 1.00 97.25 113 GLU A CA 1
ATOM 864 C C . GLU A 1 113 ? 34.706 3.039 -56.930 1.00 97.25 113 GLU A C 1
ATOM 866 O O . GLU A 1 113 ? 33.824 3.439 -56.165 1.00 97.25 113 GLU A O 1
ATOM 871 N N . GLU A 1 114 ? 35.154 1.781 -56.911 1.00 97.81 114 GLU A N 1
ATOM 872 C CA . GLU A 1 114 ? 34.652 0.741 -56.005 1.00 97.81 114 GLU A CA 1
ATOM 873 C C . GLU A 1 114 ? 34.818 1.150 -54.533 1.00 97.81 114 GLU A C 1
ATOM 875 O O . GLU A 1 114 ? 33.825 1.241 -53.808 1.00 97.81 114 GLU A O 1
ATOM 880 N N . TYR A 1 115 ? 36.027 1.541 -54.110 1.00 97.56 115 TYR A N 1
ATOM 881 C CA . TYR A 1 115 ? 36.266 2.025 -52.744 1.00 97.56 115 TYR A CA 1
ATOM 882 C C . TYR A 1 115 ? 35.444 3.272 -52.397 1.00 97.56 115 TYR A C 1
ATOM 884 O O . TYR A 1 115 ? 35.010 3.440 -51.254 1.00 97.56 115 TYR A O 1
ATOM 892 N N . SER A 1 116 ? 35.226 4.177 -53.356 1.00 97.19 116 SER A N 1
ATOM 893 C CA . SER A 1 116 ? 34.404 5.369 -53.134 1.00 97.19 116 SER A CA 1
ATOM 894 C C . SER A 1 116 ? 32.930 5.011 -52.914 1.00 97.19 116 SER A C 1
ATOM 896 O O . SER A 1 116 ? 32.285 5.584 -52.030 1.00 97.19 116 SER A O 1
ATOM 898 N N . SER A 1 117 ? 32.429 4.015 -53.651 1.00 97.00 117 SER A N 1
ATOM 899 C CA . SER A 1 117 ? 31.078 3.475 -53.510 1.00 97.00 117 SER A CA 1
ATOM 900 C C . SER A 1 117 ? 30.907 2.764 -52.167 1.00 97.00 117 SER A C 1
ATOM 902 O O . SER A 1 117 ? 29.973 3.074 -51.425 1.00 97.00 117 SER A O 1
ATOM 904 N N . GLU A 1 118 ? 31.843 1.885 -51.795 1.00 97.69 118 GLU A N 1
ATOM 905 C CA . GLU A 1 118 ? 31.845 1.211 -50.490 1.00 97.69 118 GLU A CA 1
ATOM 906 C C . GLU A 1 118 ? 31.885 2.217 -49.335 1.00 97.69 118 GLU A C 1
ATOM 908 O O . GLU A 1 118 ? 31.105 2.123 -48.385 1.00 97.69 118 GLU A O 1
ATOM 913 N N . ARG A 1 119 ? 32.740 3.243 -49.431 1.00 97.75 119 ARG A N 1
ATOM 914 C CA . ARG A 1 119 ? 32.811 4.315 -48.431 1.00 97.75 119 ARG A CA 1
ATOM 915 C C . ARG A 1 119 ? 31.483 5.061 -48.304 1.00 97.75 119 ARG A C 1
ATOM 917 O O . ARG A 1 119 ? 31.082 5.374 -47.182 1.00 97.75 119 ARG A O 1
ATOM 924 N N . SER A 1 120 ? 30.807 5.349 -49.419 1.00 97.50 120 SER A N 1
ATOM 925 C CA . SER A 1 120 ? 29.483 5.982 -49.400 1.00 97.50 120 SER A CA 1
ATOM 926 C C . SER A 1 120 ? 28.452 5.088 -48.711 1.00 97.50 120 SER A C 1
ATOM 928 O O . SER A 1 120 ? 27.717 5.557 -47.844 1.00 97.50 120 SER A O 1
ATOM 930 N N . GLN A 1 121 ? 28.445 3.790 -49.023 1.00 97.75 121 GLN A N 1
ATOM 931 C CA . GLN A 1 121 ? 27.537 2.824 -48.407 1.00 97.75 121 GLN A CA 1
ATOM 932 C C . GLN A 1 121 ? 27.757 2.714 -46.891 1.00 97.75 121 GLN A C 1
ATOM 934 O O . GLN A 1 121 ? 26.792 2.733 -46.126 1.00 97.75 121 GLN A O 1
ATOM 939 N N . ILE A 1 122 ? 29.014 2.647 -46.441 1.00 96.75 122 ILE A N 1
ATOM 940 C CA . ILE A 1 122 ? 29.360 2.631 -45.011 1.00 96.75 122 ILE A CA 1
ATOM 941 C C . ILE A 1 122 ? 28.885 3.919 -44.329 1.00 96.75 122 ILE A C 1
ATOM 943 O O . ILE A 1 122 ? 28.367 3.877 -43.213 1.00 96.75 122 ILE A O 1
ATOM 947 N N . PHE A 1 123 ? 29.025 5.069 -44.992 1.00 97.50 123 PHE A N 1
ATOM 948 C CA . PHE A 1 123 ? 28.582 6.349 -44.444 1.00 97.50 123 PHE A CA 1
ATOM 949 C C . PHE A 1 123 ? 27.057 6.421 -44.279 1.00 97.50 123 PHE A C 1
ATOM 951 O O . PHE A 1 123 ? 26.570 6.897 -43.250 1.00 97.50 123 PHE A O 1
ATOM 958 N N . ASP A 1 124 ? 26.296 5.899 -45.240 1.00 97.12 124 ASP A N 1
ATOM 959 C CA . ASP A 1 124 ? 24.836 5.829 -45.144 1.00 97.12 124 ASP A CA 1
ATOM 960 C C . ASP A 1 124 ? 24.379 4.840 -44.061 1.00 97.12 124 ASP A C 1
ATOM 962 O O . ASP A 1 124 ? 23.462 5.142 -43.291 1.00 97.12 124 ASP A O 1
ATOM 966 N N . GLN A 1 125 ? 25.063 3.698 -43.921 1.00 97.69 125 GLN A N 1
ATOM 967 C CA . GLN A 1 125 ? 24.834 2.767 -42.811 1.00 97.69 125 GLN A CA 1
ATOM 968 C C . GLN A 1 125 ? 25.114 3.424 -41.453 1.00 97.69 125 GLN A C 1
ATOM 970 O O . GLN A 1 125 ? 24.314 3.284 -40.527 1.00 97.69 125 GLN A O 1
ATOM 975 N N . PHE A 1 126 ? 26.205 4.186 -41.332 1.00 97.88 126 PHE A N 1
ATOM 976 C CA . PHE A 1 126 ? 26.532 4.912 -40.106 1.00 97.88 126 PHE A CA 1
ATOM 977 C C . PHE A 1 126 ? 25.445 5.931 -39.744 1.00 97.88 126 PHE A C 1
ATOM 979 O O . PHE A 1 126 ? 24.990 5.962 -38.601 1.00 97.88 126 PHE A O 1
ATOM 986 N N . LYS A 1 127 ? 24.955 6.705 -40.721 1.00 97.62 127 LYS A N 1
ATOM 987 C CA . LYS A 1 127 ? 23.830 7.632 -40.518 1.00 97.62 127 LYS A CA 1
ATOM 988 C C . LYS A 1 127 ? 22.556 6.923 -40.066 1.00 97.62 127 LYS A C 1
ATOM 990 O O . LYS A 1 127 ? 21.853 7.431 -39.194 1.00 97.62 127 LYS A O 1
ATOM 995 N N . ALA A 1 128 ? 22.251 5.756 -40.633 1.00 97.12 128 ALA A N 1
ATOM 996 C CA . ALA A 1 128 ? 21.090 4.968 -40.225 1.00 97.12 128 ALA A CA 1
ATOM 997 C C . ALA A 1 128 ? 21.212 4.489 -38.767 1.00 97.12 128 ALA A C 1
ATOM 999 O O . ALA A 1 128 ? 20.252 4.588 -38.001 1.00 97.12 128 ALA A O 1
ATOM 1000 N N . VAL A 1 129 ? 22.402 4.037 -38.358 1.00 97.81 129 VAL A N 1
ATOM 1001 C CA . VAL A 1 129 ? 22.690 3.657 -36.965 1.00 97.81 129 VAL A CA 1
ATOM 1002 C C . VAL A 1 129 ? 22.586 4.863 -36.029 1.00 97.81 129 VAL A C 1
ATOM 1004 O O . VAL A 1 129 ? 21.995 4.756 -34.954 1.00 97.81 129 VAL A O 1
ATOM 1007 N N . GLU A 1 130 ? 23.106 6.025 -36.426 1.00 97.81 130 GLU A N 1
ATOM 1008 C CA . GLU A 1 130 ? 23.011 7.256 -35.638 1.00 97.81 130 GLU A CA 1
ATOM 1009 C C . GLU A 1 130 ? 21.550 7.685 -35.426 1.00 97.81 130 GLU A C 1
ATOM 1011 O O . GLU A 1 130 ? 21.150 7.970 -34.294 1.00 97.81 130 GLU A O 1
ATOM 1016 N N . ALA A 1 131 ? 20.726 7.642 -36.477 1.00 96.75 131 ALA A N 1
ATOM 1017 C CA . ALA A 1 131 ? 19.292 7.906 -36.379 1.00 96.75 131 ALA A CA 1
ATOM 1018 C C . ALA A 1 131 ? 18.581 6.897 -35.456 1.00 96.75 131 ALA A C 1
ATOM 1020 O O . ALA A 1 131 ? 17.776 7.289 -34.607 1.00 96.75 131 ALA A O 1
ATOM 1021 N N . GLY A 1 132 ? 18.925 5.607 -35.557 1.00 97.88 132 GLY A N 1
ATOM 1022 C CA . GLY A 1 132 ? 18.421 4.563 -34.660 1.00 97.88 132 GLY A CA 1
ATOM 1023 C C . GLY A 1 132 ? 18.773 4.827 -33.193 1.00 97.88 132 GLY A C 1
ATOM 1024 O O . GLY A 1 132 ? 17.907 4.753 -32.322 1.00 97.88 132 GLY A O 1
ATOM 1025 N N . ASN A 1 133 ? 20.014 5.229 -32.914 1.00 97.62 133 ASN A N 1
ATOM 1026 C CA . ASN A 1 133 ? 20.464 5.580 -31.567 1.00 97.62 133 ASN A CA 1
ATOM 1027 C C . ASN A 1 133 ? 19.733 6.806 -31.005 1.00 97.62 133 ASN A C 1
ATOM 1029 O O . ASN A 1 133 ? 19.360 6.816 -29.830 1.00 97.62 133 ASN A O 1
ATOM 1033 N N . GLN A 1 134 ? 19.490 7.832 -31.825 1.00 97.69 134 GLN A N 1
ATOM 1034 C CA . GLN A 1 134 ? 18.705 8.998 -31.411 1.00 97.69 134 GLN A CA 1
ATOM 1035 C C . GLN A 1 134 ? 17.254 8.613 -31.091 1.00 97.69 134 GLN A C 1
ATOM 1037 O O . GLN A 1 134 ? 16.720 9.041 -30.063 1.00 97.69 134 GLN A O 1
ATOM 1042 N N . SER A 1 135 ? 16.648 7.743 -31.906 1.00 98.12 135 SER A N 1
ATOM 1043 C CA . SER A 1 135 ? 15.309 7.204 -31.655 1.00 98.12 135 SER A CA 1
ATOM 1044 C C . SER A 1 135 ? 15.254 6.420 -30.341 1.00 98.12 135 SER A C 1
ATOM 1046 O O . SER A 1 135 ? 14.404 6.702 -29.496 1.00 98.12 135 SER A O 1
ATOM 1048 N N . LEU A 1 136 ? 16.190 5.493 -30.112 1.00 98.00 136 LEU A N 1
ATOM 1049 C CA . LEU A 1 136 ? 16.266 4.716 -28.868 1.00 98.00 136 LEU A CA 1
ATOM 1050 C C . LEU A 1 136 ? 16.475 5.606 -27.642 1.00 98.00 136 LEU A C 1
ATOM 1052 O O . LEU A 1 136 ? 15.839 5.395 -26.613 1.00 98.00 136 LEU A O 1
ATOM 1056 N N . LYS A 1 137 ? 17.317 6.639 -27.751 1.00 98.25 137 LYS A N 1
ATOM 1057 C CA . LYS A 1 137 ? 17.523 7.615 -26.676 1.00 98.25 137 LYS A CA 1
ATOM 1058 C C . LYS A 1 137 ? 16.235 8.370 -26.340 1.00 98.25 137 LYS A C 1
ATOM 1060 O O . LYS A 1 137 ? 15.952 8.595 -25.165 1.00 98.25 137 LYS A O 1
ATOM 1065 N N . SER A 1 138 ? 15.450 8.749 -27.350 1.00 97.56 138 SER A N 1
ATOM 1066 C CA . SER A 1 138 ? 14.162 9.415 -27.133 1.00 97.56 138 SER A CA 1
ATOM 1067 C C . SER A 1 138 ? 13.140 8.498 -26.451 1.00 97.56 138 SER A C 1
ATOM 1069 O O . SER A 1 138 ? 12.498 8.926 -25.491 1.00 97.56 138 SER A O 1
ATOM 1071 N N . GLU A 1 139 ? 13.064 7.224 -26.851 1.00 98.50 139 GLU A N 1
ATOM 1072 C CA . GLU A 1 139 ? 12.150 6.257 -26.230 1.00 98.50 139 GLU A CA 1
ATOM 1073 C C . GLU A 1 139 ? 12.583 5.900 -24.805 1.00 98.50 139 GLU A C 1
ATOM 1075 O O . GLU A 1 139 ? 11.747 5.824 -23.909 1.00 98.50 139 GLU A O 1
ATOM 1080 N N . LEU A 1 140 ? 13.890 5.776 -24.548 1.00 98.31 140 LEU A N 1
ATOM 1081 C CA . LEU A 1 140 ? 14.415 5.586 -23.196 1.00 98.31 140 LEU A CA 1
ATOM 1082 C C . LEU A 1 140 ? 14.012 6.744 -22.273 1.00 98.31 140 LEU A C 1
ATOM 1084 O O . LEU A 1 140 ? 13.523 6.508 -21.171 1.00 98.31 140 LEU A O 1
ATOM 1088 N N . ASN A 1 141 ? 14.155 7.991 -22.727 1.00 98.31 141 ASN A N 1
ATOM 1089 C CA . ASN A 1 141 ? 13.730 9.160 -21.952 1.00 98.31 141 ASN A CA 1
ATOM 1090 C C . ASN A 1 141 ? 12.213 9.169 -21.703 1.00 98.31 141 ASN A C 1
ATOM 1092 O O . ASN A 1 141 ? 11.764 9.559 -20.621 1.00 98.31 141 ASN A O 1
ATOM 1096 N N . ARG A 1 142 ? 11.421 8.710 -22.681 1.00 98.62 142 ARG A N 1
ATOM 1097 C CA . ARG A 1 142 ? 9.968 8.557 -22.538 1.00 98.62 142 ARG A CA 1
ATOM 1098 C C . ARG A 1 142 ? 9.619 7.519 -21.472 1.00 98.62 142 ARG A C 1
ATOM 1100 O O . ARG A 1 142 ? 8.780 7.790 -20.619 1.00 98.62 142 ARG A O 1
ATOM 1107 N N . LEU A 1 143 ? 10.290 6.367 -21.484 1.00 98.50 143 LEU A N 1
ATOM 1108 C CA . LEU A 1 143 ? 10.096 5.302 -20.498 1.00 98.50 143 LEU A CA 1
ATOM 1109 C C . LEU A 1 143 ? 10.522 5.723 -19.089 1.00 98.50 143 LEU A C 1
ATOM 1111 O O . LEU A 1 143 ? 9.801 5.432 -18.138 1.00 98.50 143 LEU A O 1
ATOM 1115 N N . ILE A 1 144 ? 11.640 6.442 -18.948 1.00 98.19 144 ILE A N 1
ATOM 1116 C CA . ILE A 1 144 ? 12.069 7.011 -17.660 1.00 98.19 144 ILE A CA 1
ATOM 1117 C C . ILE A 1 144 ? 10.986 7.949 -17.112 1.00 98.19 144 ILE A C 1
ATOM 1119 O O . ILE A 1 144 ? 10.581 7.810 -15.961 1.00 98.19 144 ILE A O 1
ATOM 1123 N N . SER A 1 145 ? 10.459 8.841 -17.957 1.00 98.19 145 SER A N 1
ATOM 1124 C CA . SER A 1 145 ? 9.401 9.782 -17.562 1.00 98.19 145 SER A CA 1
ATOM 1125 C C . SER A 1 145 ? 8.122 9.054 -17.134 1.00 98.19 145 SER A C 1
ATOM 1127 O O . SER A 1 145 ? 7.562 9.356 -16.083 1.00 98.19 145 SER A O 1
ATOM 1129 N N . LEU A 1 146 ? 7.697 8.040 -17.897 1.00 98.62 146 LEU A N 1
ATOM 1130 C CA . LEU A 1 146 ? 6.523 7.226 -17.570 1.00 98.62 146 LEU A CA 1
ATOM 1131 C C . LEU A 1 146 ? 6.698 6.467 -16.245 1.00 98.62 146 LEU A C 1
ATOM 1133 O O . LEU A 1 146 ? 5.770 6.393 -15.440 1.00 98.62 146 LEU A O 1
ATOM 1137 N N . HIS A 1 147 ? 7.883 5.907 -16.004 1.00 98.00 147 HIS A N 1
ATOM 1138 C CA . HIS A 1 147 ? 8.187 5.215 -14.756 1.00 98.00 147 HIS A CA 1
ATOM 1139 C C . HIS A 1 147 ? 8.156 6.175 -13.556 1.00 98.00 147 HIS A C 1
ATOM 1141 O O . HIS A 1 147 ? 7.607 5.837 -12.505 1.00 98.00 147 HIS A O 1
ATOM 1147 N N . ASP A 1 148 ? 8.691 7.389 -13.704 1.00 98.06 148 ASP A N 1
ATOM 1148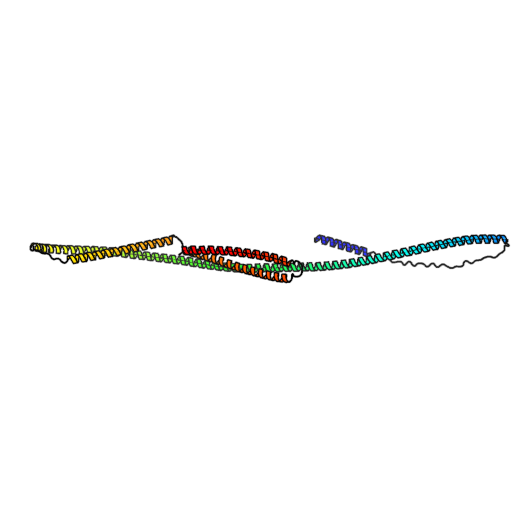 C CA . ASP A 1 148 ? 8.633 8.409 -12.655 1.00 98.06 148 ASP A CA 1
ATOM 1149 C C . ASP A 1 148 ? 7.194 8.866 -12.376 1.00 98.06 148 ASP A C 1
ATOM 1151 O O . ASP A 1 148 ? 6.812 9.014 -11.212 1.00 98.06 148 ASP A O 1
ATOM 1155 N N . GLU A 1 149 ? 6.361 9.015 -13.409 1.00 98.06 149 GLU A N 1
ATOM 1156 C CA . GLU A 1 149 ? 4.930 9.303 -13.259 1.00 98.06 149 GLU A CA 1
ATOM 1157 C C . GLU A 1 149 ? 4.197 8.188 -12.502 1.00 98.06 149 GLU A C 1
ATOM 1159 O O . GLU A 1 149 ? 3.457 8.475 -11.556 1.00 98.06 149 GLU A O 1
ATOM 1164 N N . GLN A 1 150 ? 4.438 6.922 -12.859 1.00 98.44 150 GLN A N 1
ATOM 1165 C CA . GLN A 1 150 ? 3.869 5.764 -12.161 1.00 98.44 150 GLN A CA 1
ATOM 1166 C C . GLN A 1 150 ? 4.318 5.708 -10.699 1.00 98.44 150 GLN A C 1
ATOM 1168 O O . GLN A 1 150 ? 3.497 5.513 -9.801 1.00 98.44 150 GLN A O 1
ATOM 1173 N N . ARG A 1 151 ? 5.609 5.937 -10.435 1.00 98.56 151 ARG A N 1
ATOM 1174 C CA . ARG A 1 151 ? 6.153 5.986 -9.074 1.00 98.56 151 ARG A CA 1
ATOM 1175 C C . ARG A 1 151 ? 5.492 7.085 -8.246 1.00 98.56 151 ARG A C 1
ATOM 1177 O O . ARG A 1 151 ? 5.125 6.848 -7.096 1.00 98.56 151 ARG A O 1
ATOM 1184 N N . GLN A 1 152 ? 5.316 8.275 -8.817 1.00 98.38 152 GLN A N 1
ATOM 1185 C CA . GLN A 1 152 ? 4.631 9.370 -8.134 1.00 98.38 152 GLN A CA 1
ATOM 1186 C C . GLN A 1 152 ? 3.145 9.073 -7.912 1.00 98.38 152 GLN A C 1
ATOM 1188 O O . GLN A 1 152 ? 2.621 9.415 -6.856 1.00 98.38 152 GLN A O 1
ATOM 1193 N N . ALA A 1 153 ? 2.460 8.445 -8.871 1.00 97.69 153 ALA A N 1
ATOM 1194 C CA . ALA A 1 153 ? 1.062 8.049 -8.717 1.00 97.69 153 ALA A CA 1
ATOM 1195 C C . ALA A 1 153 ? 0.887 7.061 -7.554 1.00 97.69 153 ALA A C 1
ATOM 1197 O O . ALA A 1 153 ? 0.104 7.336 -6.646 1.00 97.69 153 ALA A O 1
ATOM 1198 N N . MET A 1 154 ? 1.699 5.999 -7.511 1.00 98.00 154 MET A N 1
ATOM 1199 C CA . MET A 1 154 ? 1.694 5.033 -6.405 1.00 98.00 154 MET A CA 1
ATOM 1200 C C . MET A 1 154 ? 1.993 5.695 -5.056 1.00 98.00 154 MET A C 1
ATOM 1202 O O . MET A 1 154 ? 1.330 5.403 -4.063 1.00 98.00 154 MET A O 1
ATOM 1206 N N . GLN A 1 155 ? 2.951 6.628 -5.007 1.00 98.00 155 GLN A N 1
ATOM 1207 C CA . GLN A 1 155 ? 3.248 7.363 -3.776 1.00 98.00 155 GLN A CA 1
ATOM 1208 C C . GLN A 1 155 ? 2.050 8.204 -3.308 1.00 98.00 155 GLN A C 1
ATOM 1210 O O . GLN A 1 155 ? 1.739 8.219 -2.119 1.00 98.00 155 GLN A O 1
ATOM 1215 N N . ARG A 1 156 ? 1.343 8.876 -4.228 1.00 98.31 156 ARG A N 1
ATOM 1216 C CA . ARG A 1 156 ? 0.150 9.671 -3.890 1.00 98.31 156 ARG A CA 1
ATOM 1217 C C . ARG A 1 156 ? -0.982 8.798 -3.350 1.00 98.31 156 ARG A C 1
ATOM 1219 O O . ARG A 1 156 ? -1.607 9.192 -2.366 1.00 98.31 156 ARG A O 1
ATOM 1226 N N . GLU A 1 157 ? -1.225 7.637 -3.959 1.00 98.50 157 GLU A N 1
ATOM 1227 C CA . GLU A 1 157 ? -2.230 6.668 -3.497 1.00 98.50 157 GLU A CA 1
ATOM 1228 C C . GLU A 1 157 ? -1.884 6.106 -2.114 1.00 98.50 157 GLU A C 1
ATOM 1230 O O . GLU A 1 157 ? -2.744 6.037 -1.229 1.00 98.50 157 GLU A O 1
ATOM 1235 N N . PHE A 1 158 ? -0.610 5.771 -1.890 1.00 98.38 158 PHE A N 1
ATOM 1236 C CA . PHE A 1 158 ? -0.121 5.336 -0.586 1.00 98.38 158 PHE A CA 1
ATOM 1237 C C . PHE A 1 158 ? -0.328 6.421 0.479 1.00 98.38 158 PHE A C 1
ATOM 1239 O O . PHE A 1 158 ? -0.949 6.169 1.514 1.00 98.38 158 PHE A O 1
ATOM 1246 N N . ASP A 1 159 ? 0.112 7.653 0.207 1.00 98.25 159 ASP A N 1
ATOM 1247 C CA . ASP A 1 159 ? -0.035 8.777 1.134 1.00 98.25 159 ASP A CA 1
ATOM 1248 C C . ASP A 1 159 ? -1.509 9.096 1.417 1.00 98.25 159 ASP A C 1
ATOM 1250 O O . ASP A 1 159 ? -1.858 9.489 2.533 1.00 98.25 159 ASP A O 1
ATOM 1254 N N . GLN A 1 160 ? -2.383 8.950 0.417 1.00 98.44 160 GLN A N 1
ATOM 1255 C CA . GLN A 1 160 ? -3.824 9.121 0.579 1.00 98.44 160 GLN A CA 1
ATOM 1256 C C . GLN A 1 160 ? -4.408 8.048 1.498 1.00 98.44 160 GLN A C 1
ATOM 1258 O O . GLN A 1 160 ? -5.081 8.392 2.468 1.00 98.44 160 GLN A O 1
ATOM 1263 N N . THR A 1 161 ? -4.084 6.778 1.259 1.00 98.38 161 THR A N 1
ATOM 1264 C CA . THR A 1 161 ? -4.560 5.653 2.077 1.00 98.38 161 THR A CA 1
ATOM 1265 C C . THR A 1 161 ? -4.113 5.802 3.532 1.00 98.38 161 THR A C 1
ATOM 1267 O O .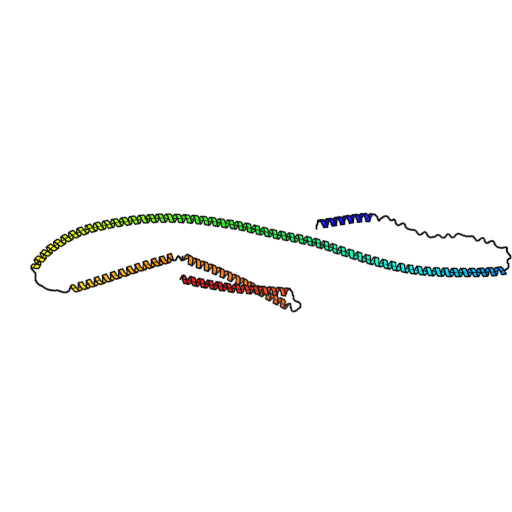 THR A 1 161 ? -4.910 5.647 4.458 1.00 98.38 161 THR A O 1
ATOM 1270 N N . VAL A 1 162 ? -2.849 6.176 3.764 1.00 98.50 162 VAL A N 1
ATOM 1271 C CA . VAL A 1 162 ? -2.322 6.427 5.116 1.00 98.50 162 VAL A CA 1
ATOM 1272 C C . VAL A 1 162 ? -3.054 7.588 5.794 1.00 98.50 162 VAL A C 1
ATOM 1274 O O . VAL A 1 162 ? -3.392 7.492 6.977 1.00 98.50 162 VAL A O 1
ATOM 1277 N N . ARG A 1 163 ? -3.341 8.674 5.064 1.00 98.56 163 ARG A N 1
ATOM 1278 C CA . ARG A 1 163 ? -4.119 9.809 5.584 1.00 98.56 163 ARG A CA 1
ATOM 1279 C C . ARG A 1 163 ? -5.546 9.405 5.953 1.00 98.56 163 ARG A C 1
ATOM 1281 O O . ARG A 1 163 ? -6.000 9.754 7.041 1.00 98.56 163 ARG A O 1
ATOM 1288 N N . GLU A 1 164 ? -6.230 8.654 5.098 1.00 98.12 164 GLU A N 1
ATOM 1289 C CA . GLU A 1 164 ? -7.596 8.178 5.347 1.00 98.12 164 GLU A CA 1
ATOM 1290 C C . GLU A 1 164 ? -7.656 7.241 6.560 1.00 98.12 164 GLU A C 1
ATOM 1292 O O . GLU A 1 164 ? -8.463 7.460 7.467 1.00 98.12 164 GLU A O 1
ATOM 1297 N N . MET A 1 165 ? -6.740 6.268 6.647 1.00 98.12 165 MET A N 1
ATOM 1298 C CA . MET A 1 165 ? -6.630 5.381 7.810 1.00 98.12 165 MET A CA 1
ATOM 1299 C C . MET A 1 165 ? -6.347 6.152 9.101 1.00 98.12 165 MET A C 1
ATOM 1301 O O . MET A 1 165 ? -6.901 5.825 10.149 1.00 98.12 165 MET A O 1
ATOM 1305 N N . ARG A 1 166 ? -5.495 7.184 9.051 1.00 98.56 166 ARG A N 1
ATOM 1306 C CA . ARG A 1 166 ? -5.203 8.023 10.217 1.00 98.56 166 ARG A CA 1
ATOM 1307 C C . ARG A 1 166 ? -6.448 8.761 10.702 1.00 98.56 166 ARG A C 1
ATOM 1309 O O . ARG A 1 166 ? -6.748 8.700 11.890 1.00 98.56 166 ARG A O 1
ATOM 1316 N N . VAL A 1 167 ? -7.178 9.410 9.796 1.00 98.56 167 VAL A N 1
ATOM 1317 C CA . VAL A 1 167 ? -8.410 10.138 10.138 1.00 98.56 167 VAL A CA 1
ATOM 1318 C C . VAL A 1 167 ? -9.457 9.190 10.725 1.00 98.56 167 VAL A C 1
ATOM 1320 O O . VAL A 1 167 ? -10.099 9.522 11.721 1.00 98.56 167 VAL A O 1
ATOM 1323 N N . GLU A 1 168 ? -9.617 7.995 10.157 1.00 98.50 168 GLU A N 1
ATOM 1324 C CA . GLU A 1 168 ? -10.573 7.014 10.675 1.00 98.50 168 GLU A CA 1
ATOM 1325 C C . GLU A 1 168 ? -10.167 6.473 12.052 1.00 98.50 168 GLU A C 1
ATOM 1327 O O . GLU A 1 168 ? -10.994 6.384 12.961 1.00 98.50 168 GLU A O 1
ATOM 1332 N N . ASN A 1 169 ? -8.877 6.201 12.258 1.00 98.06 169 ASN A N 1
ATOM 1333 C CA . ASN A 1 169 ? -8.362 5.818 13.569 1.00 98.06 169 ASN A CA 1
ATOM 1334 C C . ASN A 1 169 ? -8.567 6.927 14.611 1.00 98.06 169 ASN A C 1
ATOM 1336 O O . ASN A 1 169 ? -8.977 6.631 15.732 1.00 98.06 169 ASN A O 1
ATOM 1340 N N . GLU A 1 170 ? -8.350 8.195 14.257 1.00 98.56 170 GLU A N 1
ATOM 1341 C CA . GLU A 1 170 ? -8.614 9.334 15.145 1.00 98.56 170 GLU A CA 1
ATOM 1342 C C . GLU A 1 170 ? -10.104 9.418 15.529 1.00 98.56 170 GLU A C 1
ATOM 1344 O O . GLU A 1 170 ? -10.430 9.602 16.707 1.00 98.56 170 GLU A O 1
ATOM 1349 N N . ARG A 1 171 ? -11.026 9.191 14.579 1.00 98.62 171 ARG A N 1
ATOM 1350 C CA . ARG A 1 171 ? -12.472 9.110 14.868 1.00 98.62 171 ARG A CA 1
ATOM 1351 C C . ARG A 1 171 ? -12.808 7.949 15.799 1.00 98.62 171 ARG A C 1
ATOM 1353 O O . ARG A 1 171 ? -13.546 8.142 16.766 1.00 98.62 171 ARG A O 1
ATOM 1360 N N . ARG A 1 172 ? -12.257 6.759 15.542 1.00 98.62 172 ARG A N 1
ATOM 1361 C CA . ARG A 1 172 ? -12.487 5.567 16.369 1.00 98.62 172 ARG A CA 1
ATOM 1362 C C . ARG A 1 172 ? -11.966 5.757 17.790 1.00 98.62 172 ARG A C 1
ATOM 1364 O O . ARG A 1 172 ? -12.664 5.402 18.736 1.00 98.62 172 ARG A O 1
ATOM 1371 N N . ILE A 1 173 ? -10.780 6.347 17.947 1.00 98.50 173 ILE A N 1
ATOM 1372 C CA . ILE A 1 173 ? -10.210 6.687 19.257 1.00 98.50 173 ILE A CA 1
ATOM 1373 C C . ILE A 1 173 ? -11.133 7.659 19.991 1.00 98.50 173 ILE A C 1
ATOM 1375 O O . ILE A 1 173 ? -11.485 7.398 21.137 1.00 98.50 173 ILE A O 1
ATOM 1379 N N . LYS A 1 174 ? -11.585 8.733 19.331 1.00 98.56 174 LYS A N 1
ATOM 1380 C CA . LYS A 1 174 ? -12.517 9.694 19.937 1.00 98.56 174 LYS A CA 1
ATOM 1381 C C . LYS A 1 174 ? -13.805 9.013 20.411 1.00 98.56 174 LYS A C 1
ATOM 1383 O O . LYS A 1 174 ? -14.217 9.214 21.549 1.00 98.56 174 LYS A O 1
ATOM 1388 N N . HIS A 1 175 ? -14.396 8.163 19.574 1.00 98.44 175 HIS A N 1
ATOM 1389 C CA . HIS A 1 175 ? -15.612 7.431 19.918 1.00 98.44 175 HIS A CA 1
ATOM 1390 C C . HIS A 1 175 ? -15.421 6.483 21.112 1.00 98.44 175 HIS A C 1
ATOM 1392 O O . HIS A 1 175 ? -16.259 6.445 22.012 1.00 98.44 175 HIS A O 1
ATOM 1398 N N . LEU A 1 176 ? -14.317 5.730 21.148 1.00 98.31 176 LEU A N 1
ATOM 1399 C CA . LEU A 1 176 ? -14.005 4.835 22.265 1.00 98.31 176 LEU A CA 1
ATOM 1400 C C . LEU A 1 176 ? -13.749 5.607 23.563 1.00 98.31 176 LEU A C 1
ATOM 1402 O O . LEU A 1 176 ? -14.221 5.181 24.614 1.00 98.31 176 LEU A O 1
ATOM 1406 N N . SER A 1 177 ? -13.072 6.755 23.498 1.00 98.31 177 SER A N 1
ATOM 1407 C CA . SER A 1 177 ? -12.895 7.637 24.656 1.00 98.31 177 SER A CA 1
ATOM 1408 C C . SER A 1 177 ? -14.241 8.118 25.207 1.00 98.31 177 SER A C 1
ATOM 1410 O O . SER A 1 177 ? -14.487 7.991 26.402 1.00 98.31 177 SER A O 1
ATOM 1412 N N . GLU A 1 178 ? -15.161 8.557 24.341 1.00 98.19 178 GLU A N 1
ATOM 1413 C CA . GLU A 1 178 ? -16.517 8.952 24.753 1.00 98.19 178 GLU A CA 1
ATOM 1414 C C . GLU A 1 178 ? -17.301 7.787 25.390 1.00 98.19 178 GLU A C 1
ATOM 1416 O O . GLU A 1 178 ? -18.046 7.992 26.351 1.00 98.19 178 GLU A O 1
ATOM 1421 N N . GLN A 1 179 ? -17.147 6.555 24.887 1.00 97.94 179 GLN A N 1
ATOM 1422 C CA . GLN A 1 179 ? -17.755 5.371 25.509 1.00 97.94 179 GLN A CA 1
ATOM 1423 C C . GLN A 1 179 ? -17.157 5.069 26.888 1.00 97.94 179 GLN A C 1
ATOM 1425 O O . GLN A 1 179 ? -17.904 4.761 27.819 1.00 97.94 179 GLN A O 1
ATOM 1430 N N . ILE A 1 180 ? -15.833 5.175 27.034 1.00 97.75 180 ILE A N 1
ATOM 1431 C CA . ILE A 1 180 ? -15.140 4.982 28.313 1.00 97.75 180 ILE A CA 1
ATOM 1432 C C . ILE A 1 180 ? -15.617 6.014 29.335 1.00 97.75 180 ILE A C 1
ATOM 1434 O O . ILE A 1 180 ? -15.911 5.646 30.471 1.00 97.75 180 ILE A O 1
ATOM 1438 N N . ASP A 1 181 ? -15.752 7.280 28.941 1.00 98.12 181 ASP A N 1
ATOM 1439 C CA . ASP A 1 181 ? -16.222 8.340 29.834 1.00 98.12 181 ASP A CA 1
ATOM 1440 C C . ASP A 1 181 ? -17.675 8.109 30.274 1.00 98.12 181 ASP A C 1
ATOM 1442 O O . ASP A 1 181 ? -17.985 8.223 31.462 1.00 98.12 181 ASP A O 1
ATOM 1446 N N . LYS A 1 182 ? -18.555 7.678 29.359 1.00 97.62 182 LYS A N 1
ATOM 1447 C CA . LYS A 1 182 ? -19.932 7.272 29.699 1.00 97.62 182 LYS A CA 1
ATOM 1448 C C . LYS A 1 182 ? -19.962 6.084 30.662 1.00 97.62 182 LYS A C 1
ATOM 1450 O O . LYS A 1 182 ? -20.716 6.107 31.633 1.00 97.62 182 LYS A O 1
ATOM 1455 N N . ALA A 1 183 ? -19.140 5.063 30.423 1.00 96.88 183 ALA A N 1
ATOM 1456 C CA . ALA A 1 183 ? -19.055 3.893 31.294 1.00 96.88 183 ALA A CA 1
ATOM 1457 C C . ALA A 1 183 ? -18.524 4.259 32.690 1.00 96.88 183 ALA A C 1
ATOM 1459 O O . ALA A 1 183 ? -19.064 3.795 33.694 1.00 96.88 183 ALA A O 1
ATOM 1460 N N . ARG A 1 184 ? -17.515 5.138 32.771 1.00 97.62 184 ARG A N 1
ATOM 1461 C CA . ARG A 1 184 ? -16.996 5.671 34.040 1.00 97.62 184 ARG A CA 1
ATOM 1462 C C . ARG A 1 184 ? -18.055 6.460 34.800 1.00 97.62 184 ARG A C 1
ATOM 1464 O O . ARG A 1 184 ? -18.205 6.253 36.000 1.00 97.62 184 ARG A O 1
ATOM 1471 N N . ALA A 1 185 ? -18.808 7.320 34.114 1.00 97.25 185 ALA A N 1
ATOM 1472 C CA . ALA A 1 185 ? -19.912 8.053 34.724 1.00 97.25 185 ALA A CA 1
ATOM 1473 C C . ALA A 1 185 ? -20.973 7.094 35.290 1.00 97.25 185 ALA A C 1
ATOM 1475 O O . ALA A 1 185 ? -21.317 7.204 36.463 1.00 97.25 185 ALA A O 1
ATOM 1476 N N . GLY A 1 186 ? -21.406 6.099 34.506 1.00 97.81 186 GLY A N 1
ATOM 1477 C CA . GLY A 1 186 ? -22.363 5.084 34.959 1.00 97.81 186 GLY A CA 1
ATOM 1478 C C . GLY A 1 186 ? -21.862 4.263 36.152 1.00 97.81 186 GLY A C 1
ATOM 1479 O O . GLY A 1 186 ? -22.610 4.033 37.099 1.00 97.81 186 GLY A O 1
ATOM 1480 N N . HIS A 1 187 ? -20.583 3.875 36.158 1.00 97.62 187 HIS A N 1
ATOM 1481 C CA . HIS A 1 187 ? -19.971 3.187 37.296 1.00 97.62 187 HIS A CA 1
ATOM 1482 C C . HIS A 1 187 ? -19.975 4.055 38.563 1.00 97.62 187 HIS A C 1
ATOM 1484 O O . HIS A 1 187 ? -20.280 3.559 39.648 1.00 97.62 187 HIS A O 1
ATOM 1490 N N . ASN A 1 188 ? -19.653 5.346 38.443 1.00 97.12 188 ASN A N 1
ATOM 1491 C CA . ASN A 1 188 ? -19.682 6.271 39.575 1.00 97.12 188 ASN A CA 1
ATOM 1492 C C . ASN A 1 188 ? -21.104 6.432 40.123 1.00 97.12 188 ASN A C 1
ATOM 1494 O O . ASN A 1 188 ? -21.288 6.344 41.333 1.00 97.12 188 ASN A O 1
ATOM 1498 N N . THR A 1 189 ? -22.107 6.580 39.251 1.00 97.50 189 THR A N 1
ATOM 1499 C CA . THR A 1 189 ? -23.520 6.624 39.657 1.00 97.50 189 THR A CA 1
ATOM 1500 C C . THR A 1 189 ? -23.924 5.359 40.411 1.00 97.50 189 THR A C 1
ATOM 1502 O O . THR A 1 189 ? -24.388 5.459 41.542 1.00 97.50 189 THR A O 1
ATOM 1505 N N . LEU A 1 190 ? -23.653 4.173 39.855 1.00 96.50 190 LEU A N 1
ATOM 1506 C CA . LEU A 1 190 ? -23.961 2.897 40.511 1.00 96.50 190 LEU A CA 1
ATOM 1507 C C . LEU A 1 190 ? -23.236 2.752 41.859 1.00 96.50 190 LEU A C 1
ATOM 1509 O O . LEU A 1 190 ? -23.778 2.203 42.815 1.00 96.50 190 LEU A O 1
ATOM 1513 N N . THR A 1 191 ? -21.997 3.240 41.947 1.00 96.50 191 THR A N 1
ATOM 1514 C CA . THR A 1 191 ? -21.216 3.215 43.190 1.00 96.50 191 THR A CA 1
ATOM 1515 C C . THR A 1 191 ? -21.866 4.074 44.272 1.00 96.50 191 THR A C 1
ATOM 1517 O O . THR A 1 191 ? -21.950 3.640 45.421 1.00 96.50 191 THR A O 1
ATOM 1520 N N . GLU A 1 192 ? -22.343 5.270 43.926 1.00 96.25 192 GLU A N 1
ATOM 1521 C CA . GLU A 1 192 ? -23.051 6.140 44.868 1.00 96.25 192 GLU A CA 1
ATOM 1522 C C . GLU A 1 192 ? -24.431 5.579 45.242 1.00 96.25 192 GLU A C 1
ATOM 1524 O O . GLU A 1 192 ? -24.771 5.560 46.424 1.00 96.25 192 GLU A O 1
ATOM 1529 N N . GLU A 1 193 ? -25.180 5.009 44.294 1.00 95.50 193 GLU A N 1
ATOM 1530 C CA . GLU A 1 193 ? -26.442 4.303 44.573 1.00 95.50 193 GLU A CA 1
ATOM 1531 C C . GLU A 1 193 ? -26.236 3.124 45.535 1.00 95.50 193 GLU A C 1
ATOM 1533 O O . GLU A 1 193 ? -26.977 2.965 46.503 1.00 95.50 193 GLU A O 1
ATOM 1538 N N . MET A 1 194 ? -25.182 2.329 45.332 1.00 94.88 194 MET A N 1
ATOM 1539 C CA . MET A 1 194 ? -24.809 1.229 46.226 1.00 94.88 194 MET A CA 1
ATOM 1540 C C . MET A 1 194 ? -24.451 1.715 47.635 1.00 94.88 194 MET A C 1
ATOM 1542 O O . MET A 1 194 ? -24.811 1.067 48.621 1.00 94.88 194 MET A O 1
ATOM 1546 N N . LYS A 1 195 ? -23.739 2.842 47.760 1.00 95.81 195 LYS A N 1
ATOM 1547 C CA . LYS A 1 195 ? -23.445 3.451 49.068 1.00 95.81 195 LYS A CA 1
ATOM 1548 C C . LYS A 1 195 ? -24.723 3.938 49.748 1.00 95.81 195 LYS A C 1
ATOM 1550 O O . LYS A 1 195 ? -24.910 3.649 50.929 1.00 95.81 195 LYS A O 1
ATOM 1555 N N . ALA A 1 196 ? -25.605 4.613 49.012 1.00 94.88 196 ALA A N 1
ATOM 1556 C CA . ALA A 1 196 ? -26.883 5.098 49.524 1.00 94.88 196 ALA A CA 1
ATOM 1557 C C . ALA A 1 196 ? -27.782 3.943 49.997 1.00 94.88 196 ALA A C 1
ATOM 1559 O O . ALA A 1 196 ? -28.279 3.974 51.121 1.00 94.88 196 ALA A O 1
ATOM 1560 N N . ALA A 1 197 ? -27.909 2.880 49.196 1.00 93.81 197 ALA A N 1
ATOM 1561 C CA . ALA A 1 197 ? -28.676 1.688 49.552 1.00 93.81 197 ALA A CA 1
ATOM 1562 C C . ALA A 1 197 ? -28.134 1.006 50.819 1.00 93.81 197 ALA A C 1
ATOM 1564 O O . ALA A 1 197 ? -28.903 0.647 51.707 1.00 93.81 197 ALA A O 1
ATOM 1565 N N . ARG A 1 198 ? -26.804 0.883 50.954 1.00 94.69 198 ARG A N 1
ATOM 1566 C CA . ARG A 1 198 ? -26.175 0.353 52.178 1.00 94.69 198 ARG A CA 1
ATOM 1567 C C . ARG A 1 198 ? -26.437 1.231 53.397 1.00 94.69 198 ARG A C 1
ATOM 1569 O O . ARG A 1 198 ? -26.655 0.690 54.476 1.00 94.69 198 ARG A O 1
ATOM 1576 N N . SER A 1 199 ? -26.405 2.554 53.236 1.00 94.56 199 SER A N 1
ATOM 1577 C CA . SER A 1 199 ? -26.721 3.493 54.318 1.00 94.56 199 SER A CA 1
ATOM 1578 C C . SER A 1 199 ? -28.163 3.314 54.788 1.00 94.56 199 SER A C 1
ATOM 1580 O O . SER A 1 199 ? -28.399 3.110 55.974 1.00 94.56 199 SER A O 1
ATOM 1582 N N . SER A 1 200 ? -29.112 3.287 53.849 1.00 93.75 200 SER A N 1
ATOM 1583 C CA . SER A 1 200 ? -30.532 3.078 54.141 1.00 93.75 200 SER A CA 1
ATOM 1584 C C . SER A 1 200 ? -30.789 1.728 54.818 1.00 93.75 200 SER A C 1
ATOM 1586 O O . SER A 1 200 ? -31.487 1.670 55.827 1.00 93.75 200 SER A O 1
ATOM 1588 N N . GLN A 1 201 ? -30.155 0.653 54.343 1.00 93.88 201 GLN A N 1
ATOM 1589 C CA . GLN A 1 201 ? -30.269 -0.666 54.966 1.00 93.88 201 GLN A CA 1
ATOM 1590 C C . GLN A 1 201 ? -29.675 -0.693 56.385 1.00 93.88 201 GLN A C 1
ATOM 1592 O O . GLN A 1 201 ? -30.189 -1.382 57.267 1.00 93.88 201 GLN A O 1
ATOM 1597 N N . ALA A 1 202 ? -28.587 0.044 56.629 1.00 92.38 202 ALA A N 1
ATOM 1598 C CA . ALA A 1 202 ? -28.004 0.164 57.961 1.00 92.38 202 ALA A CA 1
ATOM 1599 C C . ALA A 1 202 ? -28.932 0.921 58.927 1.00 92.38 202 ALA A C 1
ATOM 1601 O O . ALA A 1 202 ? -29.060 0.508 60.081 1.00 92.38 202 ALA A O 1
ATOM 1602 N N . GLU A 1 203 ? -29.594 1.982 58.461 1.00 92.88 203 GLU A N 1
ATOM 1603 C CA . GLU A 1 203 ? -30.602 2.722 59.231 1.00 92.88 203 GLU A CA 1
ATOM 1604 C C . GLU A 1 203 ? -31.825 1.849 59.546 1.00 92.88 203 GLU A C 1
ATOM 1606 O O . GLU A 1 203 ? -32.233 1.760 60.705 1.00 92.88 203 GLU A O 1
ATOM 1611 N N . GLU A 1 204 ? -32.354 1.120 58.559 1.00 93.31 204 GLU A N 1
ATOM 1612 C CA . GLU A 1 204 ? -33.471 0.184 58.752 1.00 93.31 204 GLU A CA 1
ATOM 1613 C C . GLU A 1 204 ? -33.112 -0.918 59.762 1.00 93.31 204 GLU A C 1
ATOM 1615 O O . GLU A 1 204 ? -33.860 -1.187 60.703 1.00 93.31 204 GLU A O 1
ATOM 1620 N N . ALA A 1 205 ? -31.916 -1.504 59.646 1.00 92.69 205 ALA A N 1
ATOM 1621 C CA . ALA A 1 205 ? -31.433 -2.502 60.595 1.00 92.69 205 ALA A CA 1
ATOM 1622 C C . ALA A 1 205 ? -31.267 -1.939 62.019 1.00 92.69 205 ALA A C 1
ATOM 1624 O O . ALA A 1 205 ? -31.478 -2.662 62.996 1.00 92.69 205 ALA A O 1
ATOM 1625 N N . GLN A 1 206 ? -30.874 -0.669 62.169 1.00 93.50 206 GLN A N 1
ATOM 1626 C CA . GLN A 1 206 ? -30.841 -0.007 63.476 1.00 93.50 206 GLN A CA 1
ATOM 1627 C C . GLN A 1 206 ? -32.250 0.200 64.043 1.00 93.50 206 GLN A C 1
ATOM 1629 O O . GLN A 1 206 ? -32.454 -0.088 65.224 1.00 93.50 206 GLN A O 1
ATOM 1634 N N . GLY A 1 207 ? -33.208 0.623 63.213 1.00 92.19 207 GLY A N 1
ATOM 1635 C CA . GLY A 1 207 ? -34.618 0.760 63.588 1.00 92.19 207 GLY A CA 1
ATOM 1636 C C . GLY A 1 207 ? -35.210 -0.557 64.092 1.00 92.19 207 GLY A C 1
ATOM 1637 O O . GLY A 1 207 ? -35.679 -0.626 65.226 1.00 92.19 207 GLY A O 1
ATOM 1638 N N . LEU A 1 208 ? -35.059 -1.635 63.318 1.00 93.38 208 LEU A N 1
ATOM 1639 C CA . LEU A 1 208 ? -35.533 -2.973 63.694 1.00 93.38 208 LEU A CA 1
ATOM 1640 C C . LEU A 1 208 ? -34.880 -3.490 64.984 1.00 93.38 208 LEU A C 1
ATOM 1642 O O . LEU A 1 208 ? -35.530 -4.129 65.806 1.00 93.38 208 LEU A O 1
ATOM 1646 N N . ARG A 1 209 ? -33.589 -3.206 65.208 1.00 93.31 209 ARG A N 1
ATOM 1647 C CA . ARG A 1 209 ? -32.916 -3.561 66.471 1.00 93.31 209 ARG A CA 1
ATOM 1648 C C . ARG A 1 209 ? -33.475 -2.791 67.663 1.00 93.31 209 ARG A C 1
ATOM 1650 O O . ARG A 1 209 ? -33.529 -3.350 68.757 1.00 93.31 209 ARG A O 1
ATOM 1657 N N . ALA A 1 210 ? -33.828 -1.521 67.482 1.00 93.56 210 ALA A N 1
ATOM 1658 C CA . ALA A 1 210 ? -34.446 -0.723 68.534 1.00 93.56 210 ALA A CA 1
ATOM 1659 C C . ALA A 1 210 ? -35.852 -1.246 68.862 1.00 93.56 210 ALA A C 1
ATOM 1661 O O . ALA A 1 210 ? -36.160 -1.449 70.034 1.00 93.56 210 ALA A O 1
ATOM 1662 N N . GLU A 1 211 ? -36.649 -1.553 67.839 1.00 93.81 211 GLU A N 1
ATOM 1663 C CA . GLU A 1 211 ? -37.987 -2.131 67.984 1.00 93.81 211 GLU A CA 1
ATOM 1664 C C . GLU A 1 211 ? -37.945 -3.506 68.664 1.00 93.81 211 GLU A C 1
ATOM 1666 O O . GLU A 1 211 ? -38.646 -3.733 69.647 1.00 93.81 211 GLU A O 1
ATOM 1671 N N . LEU A 1 212 ? -37.035 -4.392 68.244 1.00 93.25 212 LEU A N 1
ATOM 1672 C CA . LEU A 1 212 ? -36.843 -5.695 68.883 1.00 93.25 212 LEU A CA 1
ATOM 1673 C C . LEU A 1 212 ? -36.488 -5.558 70.371 1.00 93.25 212 LEU A C 1
ATOM 1675 O O . LEU A 1 212 ? -36.996 -6.317 71.196 1.00 93.25 212 LEU A O 1
ATOM 1679 N N . ARG A 1 213 ? -35.628 -4.596 70.735 1.00 94.38 213 ARG A N 1
ATOM 1680 C CA . ARG A 1 213 ? -35.299 -4.328 72.146 1.00 94.38 213 ARG A CA 1
ATOM 1681 C C . ARG A 1 213 ? -36.516 -3.847 72.928 1.00 94.38 213 ARG A C 1
ATOM 1683 O O . ARG A 1 213 ? -36.711 -4.326 74.039 1.00 94.38 213 ARG A O 1
ATOM 1690 N N . ALA A 1 214 ? -37.317 -2.947 72.361 1.00 92.69 214 ALA A N 1
ATOM 1691 C CA . ALA A 1 214 ? -38.537 -2.462 73.001 1.00 92.69 214 ALA A CA 1
ATOM 1692 C C . ALA A 1 214 ? -39.529 -3.610 73.247 1.00 92.69 214 ALA A C 1
ATOM 1694 O O . ALA A 1 214 ? -39.962 -3.800 74.379 1.00 92.69 214 ALA A O 1
ATOM 1695 N N . MET A 1 215 ? -39.777 -4.443 72.233 1.00 92.75 215 MET A N 1
ATOM 1696 C CA . MET A 1 215 ? -40.636 -5.630 72.346 1.00 92.75 215 MET A CA 1
ATOM 1697 C C . MET A 1 215 ? -40.104 -6.642 73.370 1.00 92.75 215 MET A C 1
ATOM 1699 O O . MET A 1 215 ? -40.875 -7.259 74.099 1.00 92.75 215 MET A O 1
ATOM 1703 N N . THR A 1 216 ? -38.780 -6.811 73.452 1.00 93.69 216 THR A N 1
ATOM 1704 C CA . THR A 1 216 ? -38.151 -7.692 74.452 1.00 93.69 216 THR A CA 1
ATOM 1705 C C . THR A 1 216 ? -38.367 -7.153 75.866 1.00 93.69 216 THR A C 1
ATOM 1707 O O . THR A 1 216 ? -38.754 -7.912 76.745 1.00 93.69 216 THR A O 1
ATOM 1710 N N . MET A 1 217 ? -38.180 -5.846 76.081 1.00 92.12 217 MET A N 1
ATOM 1711 C CA . MET A 1 217 ? -38.440 -5.207 77.376 1.00 92.12 217 MET A CA 1
ATOM 1712 C C . MET A 1 217 ? -39.919 -5.282 77.773 1.00 92.12 217 MET A C 1
ATOM 1714 O O . MET A 1 217 ? -40.227 -5.529 78.934 1.00 92.12 217 MET A O 1
ATOM 1718 N N . GLU A 1 218 ? -40.835 -5.083 76.824 1.00 93.31 218 GLU A N 1
ATOM 1719 C CA . GLU A 1 218 ? -42.274 -5.215 77.066 1.00 93.31 218 GLU A CA 1
ATOM 1720 C C . GLU A 1 218 ? -42.643 -6.649 77.455 1.00 93.31 218 GLU A C 1
ATOM 1722 O O . GLU A 1 218 ? -43.334 -6.850 78.452 1.00 93.31 218 GLU A O 1
ATOM 1727 N N . ARG A 1 219 ? -42.115 -7.650 76.739 1.00 93.38 219 ARG A N 1
ATOM 1728 C CA . ARG A 1 219 ? -42.274 -9.061 77.108 1.00 93.38 219 ARG A CA 1
ATOM 1729 C C . ARG A 1 219 ? -41.757 -9.329 78.521 1.00 93.38 219 ARG A C 1
ATOM 1731 O O . ARG A 1 219 ? -42.483 -9.927 79.304 1.00 93.38 219 ARG A O 1
ATOM 1738 N N . ASP A 1 220 ? -40.542 -8.893 78.849 1.00 93.56 220 ASP A N 1
ATOM 1739 C CA . ASP A 1 220 ? -39.937 -9.138 80.166 1.00 93.56 220 ASP A CA 1
ATOM 1740 C C . ASP A 1 220 ? -40.767 -8.493 81.294 1.00 93.56 220 ASP A C 1
ATOM 1742 O O . ASP A 1 220 ? -40.968 -9.096 82.349 1.00 93.56 220 ASP A O 1
ATOM 1746 N N . ASN A 1 221 ? -41.317 -7.295 81.057 1.00 92.81 221 ASN A N 1
ATOM 1747 C CA . ASN A 1 221 ? -42.239 -6.641 81.988 1.00 92.81 221 ASN A CA 1
ATOM 1748 C C . ASN A 1 221 ? -43.550 -7.426 82.156 1.00 92.81 221 ASN A C 1
ATOM 1750 O O . ASN A 1 221 ? -44.000 -7.619 83.285 1.00 92.81 221 ASN A O 1
ATOM 1754 N N . LEU A 1 222 ? -44.150 -7.897 81.058 1.00 93.06 222 LEU A N 1
ATOM 1755 C CA . LEU A 1 222 ? -45.372 -8.706 81.095 1.00 93.06 222 LEU A CA 1
ATOM 1756 C C . LEU A 1 222 ? -45.144 -10.058 81.786 1.00 93.06 222 LEU A C 1
ATOM 1758 O O . LEU A 1 222 ? -46.001 -10.509 82.542 1.00 93.06 222 LEU A O 1
ATOM 1762 N N . GLU A 1 223 ? -43.992 -10.698 81.568 1.00 91.88 223 GLU A N 1
ATOM 1763 C CA . GLU A 1 223 ? -43.604 -11.931 82.263 1.00 91.88 223 GLU A CA 1
ATOM 1764 C C . GLU A 1 223 ? -43.462 -11.699 83.774 1.00 91.88 223 GLU A C 1
ATOM 1766 O O . GLU A 1 223 ? -43.949 -12.508 84.568 1.00 91.88 223 GLU A O 1
ATOM 1771 N N . ALA A 1 224 ? -42.868 -10.575 84.188 1.00 92.88 224 ALA A N 1
ATOM 1772 C CA . ALA A 1 224 ? -42.770 -10.199 85.597 1.00 92.88 224 ALA A CA 1
ATOM 1773 C C . ALA A 1 224 ? -44.145 -9.900 86.227 1.00 92.88 224 ALA A C 1
ATOM 1775 O O . ALA A 1 224 ? -44.424 -10.351 87.341 1.00 92.88 224 ALA A O 1
ATOM 1776 N N . GLU A 1 225 ? -45.028 -9.183 85.523 1.00 92.62 225 GLU A N 1
ATOM 1777 C CA . GLU A 1 225 ? -46.410 -8.960 85.969 1.00 92.62 225 GLU A CA 1
ATOM 1778 C C . GLU A 1 225 ? -47.185 -10.272 86.099 1.00 92.62 225 GLU A C 1
ATOM 1780 O O . GLU A 1 225 ? -47.862 -10.484 87.108 1.00 92.62 225 GLU A O 1
ATOM 1785 N N . LEU A 1 226 ? -47.060 -11.169 85.117 1.00 92.06 226 LEU A N 1
ATOM 1786 C CA . LEU A 1 226 ? -47.700 -12.479 85.147 1.00 92.06 226 LEU A CA 1
ATOM 1787 C C . LEU A 1 226 ? -47.210 -13.305 86.338 1.00 92.06 226 LEU A C 1
ATOM 1789 O O . LEU A 1 226 ? -48.035 -13.895 87.035 1.00 92.06 226 LEU A O 1
ATOM 1793 N N . ALA A 1 227 ? -45.900 -13.328 86.601 1.00 91.44 227 ALA A N 1
ATOM 1794 C CA . ALA A 1 227 ? -45.333 -14.014 87.759 1.00 91.44 227 ALA A CA 1
ATOM 1795 C C . ALA A 1 227 ? -45.897 -13.455 89.073 1.00 91.44 227 ALA A C 1
ATOM 1797 O O . ALA A 1 227 ? -46.358 -14.227 89.910 1.00 91.44 227 ALA A O 1
ATOM 1798 N N . ARG A 1 228 ? -45.965 -12.123 89.213 1.00 92.06 228 ARG A N 1
ATOM 1799 C CA . ARG A 1 228 ? -46.533 -11.459 90.396 1.00 92.06 228 ARG A CA 1
ATOM 1800 C C . ARG A 1 228 ? -48.007 -11.806 90.599 1.00 92.06 228 ARG A C 1
ATOM 1802 O O . ARG A 1 228 ? -48.409 -12.139 91.708 1.00 92.06 228 ARG A O 1
ATOM 1809 N N . VAL A 1 229 ? -48.816 -11.730 89.539 1.00 89.31 229 VAL A N 1
ATOM 1810 C CA . VAL A 1 229 ? -50.244 -12.082 89.596 1.00 89.31 229 VAL A CA 1
ATOM 1811 C C . VAL A 1 229 ? -50.420 -13.564 89.912 1.00 89.31 229 VAL A C 1
ATOM 1813 O O . VAL A 1 229 ? -51.317 -13.913 90.671 1.00 89.31 229 VAL A O 1
ATOM 1816 N N . THR A 1 230 ? -49.570 -14.430 89.361 1.00 88.81 230 THR A N 1
ATOM 1817 C CA . THR A 1 230 ? -49.606 -15.870 89.638 1.00 88.81 230 THR A CA 1
ATOM 1818 C C . THR A 1 230 ? -49.262 -16.150 91.097 1.00 88.81 230 THR A C 1
ATOM 1820 O O . THR A 1 230 ? -50.032 -16.837 91.747 1.00 88.81 230 THR A O 1
ATOM 1823 N N . GLU A 1 231 ? -48.202 -15.554 91.652 1.00 88.50 231 GLU A N 1
ATOM 1824 C CA . GLU A 1 231 ? -47.877 -15.660 93.084 1.00 88.50 231 GLU A CA 1
ATOM 1825 C C . GLU A 1 231 ? -49.006 -15.133 93.978 1.00 88.50 231 GLU A C 1
ATOM 1827 O O . GLU A 1 231 ? -49.371 -15.774 94.962 1.00 88.50 231 GLU A O 1
ATOM 1832 N N . GLU A 1 232 ? -49.587 -13.981 93.633 1.00 87.69 232 GLU A N 1
ATOM 1833 C CA . GLU A 1 232 ? -50.697 -13.378 94.377 1.00 87.69 232 GLU A CA 1
ATOM 1834 C C . GLU A 1 232 ? -51.935 -14.289 94.349 1.00 87.69 232 GLU A C 1
ATOM 1836 O O . GLU A 1 232 ? -52.562 -14.534 95.382 1.00 87.69 232 GLU A O 1
ATOM 1841 N N . LYS A 1 233 ? -52.247 -14.872 93.184 1.00 86.50 233 LYS A N 1
ATOM 1842 C CA . LYS A 1 233 ? -53.350 -15.825 93.018 1.00 86.50 233 LYS A CA 1
ATOM 1843 C C . LYS A 1 233 ? -53.075 -17.167 93.673 1.00 86.50 233 LYS A C 1
ATOM 1845 O O . LYS A 1 233 ? -53.996 -17.724 94.258 1.00 86.50 233 LYS A O 1
ATOM 1850 N N . ASP A 1 234 ? -51.854 -17.678 93.620 1.00 87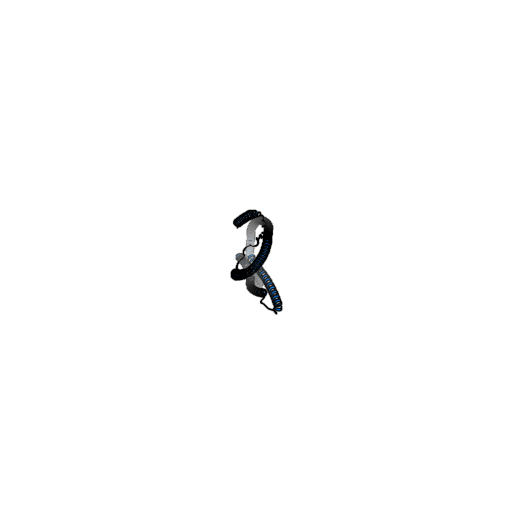.56 234 ASP A N 1
ATOM 1851 C CA . ASP A 1 234 ? -51.468 -18.917 94.289 1.00 87.56 234 ASP A CA 1
ATOM 1852 C C . ASP A 1 234 ? -51.522 -18.746 95.810 1.00 87.56 234 ASP A C 1
ATOM 1854 O O . ASP A 1 234 ? -52.023 -19.632 96.493 1.00 87.56 234 ASP A O 1
ATOM 1858 N N . ALA A 1 235 ? -51.125 -17.592 96.354 1.00 83.50 235 ALA A N 1
ATOM 1859 C CA . ALA A 1 235 ? -51.281 -17.284 97.776 1.00 83.50 235 ALA A CA 1
ATOM 1860 C C . ALA A 1 235 ? -52.762 -17.161 98.194 1.00 83.50 235 ALA A C 1
ATOM 1862 O O . ALA A 1 235 ? -53.169 -17.699 99.232 1.00 83.50 235 ALA A O 1
ATOM 1863 N N . GLU A 1 236 ? -53.599 -16.497 97.387 1.00 84.69 236 GLU A N 1
ATOM 1864 C CA . GLU A 1 236 ? -55.058 -16.471 97.585 1.00 84.69 236 GLU A CA 1
ATOM 1865 C C . GLU A 1 236 ? -55.668 -17.879 97.500 1.00 84.69 236 GLU A C 1
ATOM 1867 O O . GLU A 1 236 ? -56.500 -18.260 98.322 1.00 84.69 236 GLU A O 1
ATOM 1872 N N . LEU A 1 237 ? -55.254 -18.686 96.526 1.00 84.81 237 LEU A N 1
ATOM 1873 C CA . LEU A 1 237 ? -55.736 -20.053 96.368 1.00 84.81 237 LEU A CA 1
ATOM 1874 C C . LEU A 1 237 ? -55.257 -20.952 97.498 1.00 84.81 237 LEU A C 1
ATOM 1876 O O . LEU A 1 237 ? -56.027 -21.795 97.937 1.00 84.81 237 LEU A O 1
ATOM 1880 N N . GLU A 1 238 ? -54.037 -20.785 97.994 1.00 81.38 238 GLU A N 1
ATOM 1881 C CA . GLU A 1 238 ? -53.502 -21.580 99.095 1.00 81.38 238 GLU A CA 1
ATOM 1882 C C . GLU A 1 238 ? -54.175 -21.214 100.420 1.00 81.38 238 GLU A C 1
ATOM 1884 O O . GLU A 1 238 ? -54.489 -22.090 101.222 1.00 81.38 238 GLU A O 1
ATOM 1889 N N . THR A 1 239 ? -54.511 -19.940 100.629 1.00 81.69 239 THR A N 1
ATOM 1890 C CA . THR A 1 239 ? -55.342 -19.528 101.772 1.00 81.69 239 THR A CA 1
ATOM 1891 C C . THR A 1 239 ? -56.773 -20.054 101.654 1.00 81.69 239 THR A C 1
ATOM 1893 O O . THR A 1 239 ? -57.300 -20.596 102.630 1.00 81.69 239 THR A O 1
ATOM 1896 N N . LEU A 1 240 ? -57.388 -19.988 100.467 1.00 80.94 240 LEU A N 1
ATOM 1897 C CA . LEU A 1 240 ? -58.699 -20.592 100.202 1.00 80.94 240 LEU A CA 1
ATOM 1898 C C . LEU A 1 240 ? -58.673 -22.117 100.361 1.00 80.94 240 LEU A C 1
ATOM 1900 O O . LEU A 1 240 ? -59.581 -22.673 100.971 1.00 80.94 240 LEU A O 1
ATOM 1904 N N . ARG A 1 241 ? -57.633 -22.803 99.873 1.00 82.00 241 ARG A N 1
ATOM 1905 C CA . ARG A 1 241 ? -57.418 -24.249 100.037 1.00 82.00 241 ARG A CA 1
ATOM 1906 C C . ARG A 1 241 ? -57.141 -24.614 101.480 1.00 82.00 241 ARG A C 1
ATOM 1908 O O . ARG A 1 241 ? -57.655 -25.624 101.927 1.00 82.00 241 ARG A O 1
ATOM 1915 N N . GLY A 1 242 ? -56.388 -23.814 102.225 1.00 78.38 242 GLY A N 1
ATOM 1916 C CA . GLY A 1 242 ? -56.173 -24.005 103.656 1.00 78.38 242 GLY A CA 1
ATOM 1917 C C . GLY A 1 242 ? -57.475 -23.860 104.443 1.00 78.38 242 GLY A C 1
ATOM 1918 O O . GLY A 1 242 ? -57.771 -24.682 105.307 1.00 78.38 242 GLY A O 1
ATOM 1919 N N . ALA A 1 243 ? -58.304 -22.870 104.102 1.00 74.81 243 ALA A N 1
ATOM 1920 C CA . ALA A 1 243 ? -59.635 -22.701 104.679 1.00 74.81 243 ALA A CA 1
ATOM 1921 C C . ALA A 1 243 ? -60.584 -23.847 104.290 1.00 74.81 243 ALA A C 1
ATOM 1923 O O . ALA A 1 243 ? -61.313 -24.353 105.143 1.00 74.81 243 ALA A O 1
ATOM 1924 N N . LEU A 1 244 ? -60.546 -24.289 103.030 1.00 76.94 244 LEU A N 1
ATOM 1925 C CA . LEU A 1 244 ? -61.340 -25.409 102.533 1.00 76.94 244 LEU A CA 1
ATOM 1926 C C . LEU A 1 244 ? -60.888 -26.729 103.157 1.00 76.94 244 LEU A C 1
ATOM 1928 O O . LEU A 1 244 ? -61.728 -27.464 103.638 1.00 76.94 244 LEU A O 1
ATOM 1932 N N . SER A 1 245 ? -59.587 -26.998 103.224 1.00 76.50 245 SER A N 1
ATOM 1933 C CA . SER A 1 245 ? -58.986 -28.176 103.858 1.00 76.50 245 SER A CA 1
ATOM 1934 C C . SER A 1 245 ? -59.268 -28.196 105.353 1.00 76.50 245 SER A C 1
ATOM 1936 O O . SER A 1 245 ? -59.586 -29.241 105.901 1.00 76.50 245 SER A O 1
ATOM 1938 N N . LYS A 1 246 ? -59.259 -27.041 106.028 1.00 76.19 246 LYS A N 1
ATOM 1939 C CA . LYS A 1 246 ? -59.701 -26.942 107.422 1.00 76.19 246 LYS A CA 1
ATOM 1940 C C . LYS A 1 246 ? -61.196 -27.232 107.563 1.00 76.19 246 LYS A C 1
ATOM 1942 O O . LYS A 1 246 ? -61.562 -28.028 108.414 1.00 76.19 246 LYS A O 1
ATOM 1947 N N . SER A 1 247 ? -62.036 -26.665 106.698 1.00 73.88 247 SER A N 1
ATOM 1948 C CA . SER A 1 247 ? -63.475 -26.962 106.634 1.00 73.88 247 SER A CA 1
ATOM 1949 C C . SER A 1 247 ? -63.746 -28.438 106.318 1.00 73.88 247 SER A C 1
ATOM 1951 O O . SER A 1 247 ? -64.621 -29.060 106.914 1.00 73.88 247 SER A O 1
ATOM 1953 N N . GLU A 1 248 ? -62.959 -29.041 105.430 1.00 74.69 248 GLU A N 1
ATOM 1954 C CA . GLU A 1 248 ? -63.013 -30.458 105.107 1.00 74.69 248 GLU A CA 1
ATOM 1955 C C . GLU A 1 248 ? -62.483 -31.318 106.232 1.00 74.69 248 GLU A C 1
ATOM 1957 O O . GLU A 1 248 ? -63.056 -32.365 106.458 1.00 74.69 248 GLU A O 1
ATOM 1962 N N . ASN A 1 249 ? -61.453 -30.903 106.961 1.00 73.31 249 ASN A N 1
ATOM 1963 C CA . ASN A 1 249 ? -60.949 -31.617 108.123 1.00 73.31 249 ASN A CA 1
ATOM 1964 C C . ASN A 1 249 ? -61.938 -31.516 109.290 1.00 73.31 249 ASN A C 1
ATOM 1966 O O . ASN A 1 249 ? -62.145 -32.490 109.998 1.00 73.31 249 ASN A O 1
ATOM 1970 N N . ASP A 1 250 ? -62.632 -30.389 109.445 1.00 71.06 250 ASP A N 1
ATOM 1971 C CA . ASP A 1 250 ? -63.740 -30.229 110.389 1.00 71.06 250 ASP A CA 1
ATOM 1972 C C . ASP A 1 250 ? -64.938 -31.104 109.970 1.00 71.06 250 ASP A C 1
ATOM 1974 O O . ASP A 1 250 ? -65.533 -31.796 110.802 1.00 71.06 250 ASP A O 1
ATOM 1978 N N . ARG A 1 251 ? -65.238 -31.170 108.665 1.00 70.81 251 ARG A N 1
ATOM 1979 C CA . ARG A 1 251 ? -66.219 -32.092 108.070 1.00 70.81 251 ARG A CA 1
ATOM 1980 C C . ARG A 1 251 ? -65.783 -33.551 108.198 1.00 70.81 251 ARG A C 1
ATOM 1982 O O . ARG A 1 251 ? -66.631 -34.396 108.438 1.00 70.81 251 ARG A O 1
ATOM 1989 N N . GLN A 1 252 ? -64.497 -33.862 108.072 1.00 61.06 252 GLN A N 1
ATOM 1990 C CA . GLN A 1 252 ? -63.922 -35.198 108.188 1.00 61.06 252 GLN A CA 1
ATOM 1991 C C . GLN A 1 252 ? -63.866 -35.610 109.653 1.00 61.06 252 GLN A C 1
ATOM 1993 O O . GLN A 1 252 ? -64.133 -36.755 109.951 1.00 61.06 252 GLN A O 1
ATOM 1998 N N . HIS A 1 253 ? -63.629 -34.699 110.595 1.00 59.94 253 HIS A N 1
ATOM 1999 C CA . HIS A 1 253 ? -63.817 -34.941 112.022 1.00 59.94 253 HIS A CA 1
ATOM 2000 C C . HIS A 1 253 ? -65.295 -35.149 112.362 1.00 59.94 253 HIS A C 1
ATOM 2002 O O . HIS A 1 253 ? -65.600 -35.986 113.209 1.00 59.94 253 HIS A O 1
ATOM 2008 N N . ALA A 1 254 ? -66.221 -34.449 111.699 1.00 56.78 254 ALA A N 1
ATOM 2009 C CA . ALA A 1 254 ? -67.653 -34.714 111.819 1.00 56.78 254 ALA A CA 1
ATOM 2010 C C . ALA A 1 254 ? -68.037 -36.074 111.205 1.00 56.78 254 ALA A C 1
ATOM 2012 O O . ALA A 1 254 ? -68.782 -36.827 111.820 1.00 56.78 254 ALA A O 1
ATOM 2013 N N . LEU A 1 255 ? -67.473 -36.434 110.051 1.00 54.19 255 LEU A N 1
ATOM 2014 C CA . LEU A 1 255 ? -67.671 -37.724 109.390 1.00 54.19 255 LEU A CA 1
ATOM 2015 C C . LEU A 1 255 ? -66.970 -38.872 110.115 1.00 54.19 255 LEU A C 1
ATOM 2017 O O . LEU A 1 255 ? -67.531 -39.950 110.149 1.00 54.19 255 LEU A O 1
ATOM 2021 N N . SER A 1 256 ? -65.820 -38.663 110.754 1.00 51.00 256 SER A N 1
ATOM 2022 C CA . SER A 1 256 ? -65.138 -39.642 111.611 1.00 51.00 256 SER A CA 1
ATOM 2023 C C . SER A 1 256 ? -65.922 -39.862 112.904 1.00 51.00 256 SER A C 1
ATOM 2025 O O . SER A 1 256 ? -66.070 -40.996 113.335 1.00 51.00 256 SER A O 1
ATOM 2027 N N . ARG A 1 257 ? -66.546 -38.811 113.461 1.00 49.41 257 ARG A N 1
ATOM 2028 C CA . ARG A 1 257 ? -67.537 -38.954 114.545 1.00 49.41 257 ARG A CA 1
ATOM 2029 C C . ARG A 1 257 ? -68.803 -39.699 114.102 1.00 49.41 257 ARG A C 1
ATOM 2031 O O . ARG A 1 257 ? -69.456 -40.300 114.945 1.00 49.41 257 ARG A O 1
ATOM 2038 N N . MET A 1 258 ? -69.153 -39.664 112.814 1.00 39.97 258 MET A N 1
ATOM 2039 C CA . MET A 1 258 ? -70.218 -40.507 112.250 1.00 39.97 258 MET A CA 1
ATOM 2040 C C . MET A 1 258 ? -69.718 -41.912 111.859 1.00 39.97 258 MET A C 1
ATOM 2042 O O . MET A 1 258 ? -70.470 -42.872 111.944 1.00 39.97 258 MET A O 1
ATOM 2046 N N . SER A 1 259 ? -68.438 -42.063 111.516 1.00 39.09 259 SER A N 1
ATOM 2047 C CA . SER A 1 259 ? -67.774 -43.330 111.186 1.00 39.09 259 SER A CA 1
ATOM 2048 C C . SER A 1 259 ? -67.532 -44.203 112.419 1.00 39.09 259 SER A C 1
ATOM 2050 O O . SER A 1 259 ? -67.465 -45.421 112.281 1.00 39.09 259 SER A O 1
ATOM 2052 N N . ASP A 1 260 ? -67.462 -43.614 113.616 1.00 39.75 260 ASP A N 1
ATOM 2053 C CA . ASP A 1 260 ? -67.485 -44.341 114.893 1.00 39.75 260 ASP A CA 1
ATOM 2054 C C . ASP A 1 260 ? -68.882 -44.929 115.220 1.00 39.75 260 ASP A C 1
ATOM 2056 O O . ASP A 1 260 ? -69.037 -45.640 116.215 1.00 39.75 260 ASP A O 1
ATOM 2060 N N . LEU A 1 261 ? -69.902 -44.678 114.381 1.00 39.34 261 LEU A N 1
ATOM 2061 C CA . LEU A 1 261 ? -71.269 -45.204 114.512 1.00 39.34 261 LEU A CA 1
ATOM 2062 C C . LEU A 1 261 ? -71.688 -46.208 113.425 1.00 39.34 261 LEU A C 1
ATOM 2064 O O . LEU A 1 261 ? -72.745 -46.818 113.565 1.00 39.34 261 LEU A O 1
ATOM 2068 N N . GLU A 1 262 ? -70.881 -46.463 112.393 1.00 31.83 262 GLU A N 1
ATOM 2069 C CA . GLU A 1 262 ? -71.272 -47.359 111.292 1.00 31.83 262 GLU A CA 1
ATOM 2070 C C . GLU A 1 262 ? -70.139 -48.309 110.885 1.00 31.83 262 GLU A C 1
ATOM 2072 O O . GLU A 1 262 ? -69.507 -48.205 109.838 1.00 31.83 262 GLU A O 1
ATOM 2077 N N . SER A 1 263 ? -69.923 -49.319 111.729 1.00 33.19 263 SER A N 1
ATOM 2078 C CA . SER A 1 263 ? -69.339 -50.590 111.303 1.00 33.19 263 SER A CA 1
ATOM 2079 C C . SER A 1 263 ? -70.447 -51.462 110.712 1.00 33.19 263 SER A C 1
ATOM 2081 O O . SER A 1 263 ? -71.240 -52.001 111.483 1.00 33.19 263 SER A O 1
ATOM 2083 N N . SER A 1 264 ? -70.536 -51.588 109.376 1.00 30.77 264 SER A N 1
ATOM 2084 C CA . SER A 1 264 ? -70.765 -52.867 108.653 1.00 30.77 264 SER A CA 1
ATOM 2085 C C . SER A 1 264 ? -71.115 -52.732 107.146 1.00 30.77 264 SER A C 1
ATOM 2087 O O . SER A 1 264 ? -72.259 -52.462 106.817 1.00 30.77 264 SER A O 1
ATOM 2089 N N . ARG A 1 265 ? -70.155 -53.133 106.275 1.00 30.36 265 ARG A N 1
ATOM 2090 C CA . ARG A 1 265 ? -70.287 -53.917 104.997 1.00 30.36 265 ARG A CA 1
ATOM 2091 C C . ARG A 1 265 ? -71.152 -53.353 103.821 1.00 30.36 265 ARG A C 1
ATOM 2093 O O . ARG A 1 265 ? -71.976 -52.488 104.056 1.00 30.36 265 ARG A O 1
ATOM 2100 N N . PRO A 1 266 ? -71.164 -53.949 102.596 1.00 41.06 266 PRO A N 1
ATOM 2101 C CA . PRO A 1 266 ? -70.148 -54.619 101.756 1.00 41.06 266 PRO A CA 1
ATOM 2102 C C . PRO A 1 266 ? -69.936 -53.950 100.362 1.00 41.06 266 PRO A C 1
ATOM 2104 O O . PRO A 1 266 ? -70.684 -53.083 99.934 1.00 41.06 266 PRO A O 1
ATOM 2107 N N . GLU A 1 267 ? -68.905 -54.447 99.673 1.00 44.09 267 GLU A N 1
ATOM 2108 C CA . GLU A 1 267 ? -68.604 -54.505 98.224 1.00 44.09 267 GLU A CA 1
ATOM 2109 C C . GLU A 1 267 ? -69.684 -54.125 97.176 1.00 44.09 267 GLU A C 1
ATOM 2111 O O . GLU A 1 267 ? -70.789 -54.661 97.191 1.00 44.09 267 GLU A O 1
ATOM 2116 N N . ALA A 1 268 ? -69.270 -53.332 96.172 1.00 32.25 268 ALA A N 1
ATOM 2117 C CA . ALA A 1 268 ? -69.695 -53.372 94.756 1.00 32.25 268 ALA A CA 1
ATOM 2118 C C . ALA A 1 268 ? -68.678 -52.522 93.950 1.00 32.25 268 ALA A C 1
ATOM 2120 O O . ALA A 1 268 ? -68.524 -51.337 94.220 1.00 32.25 268 ALA A O 1
ATOM 2121 N N . SER A 1 269 ? -67.729 -53.066 93.178 1.00 53.62 269 SER A N 1
ATOM 2122 C CA . SER A 1 269 ? -67.843 -53.692 91.848 1.00 53.62 269 SER A CA 1
ATOM 2123 C C . SER A 1 269 ? -68.668 -52.877 90.842 1.00 53.62 269 SER A C 1
ATOM 2125 O O . SER A 1 269 ? -69.876 -53.052 90.781 1.00 53.62 269 SER A O 1
ATOM 2127 N N . GLU A 1 270 ? -67.993 -52.006 90.078 1.00 49.47 270 GLU A N 1
ATOM 2128 C CA . GLU A 1 270 ? -68.130 -51.825 88.609 1.00 49.47 270 GLU A CA 1
ATOM 2129 C C . GLU A 1 270 ? -67.339 -50.600 88.077 1.00 49.47 270 GLU A C 1
ATOM 2131 O O . GLU A 1 270 ? -66.986 -50.569 86.900 1.00 49.47 270 GLU A O 1
ATOM 2136 N N . ASP A 1 271 ? -66.896 -49.672 88.937 1.00 42.09 271 ASP A N 1
ATOM 2137 C CA . ASP A 1 271 ? -66.142 -48.468 88.513 1.00 42.09 271 ASP A CA 1
ATOM 2138 C C . ASP A 1 271 ? -64.653 -48.702 88.172 1.00 42.09 271 ASP A C 1
ATOM 2140 O O . ASP A 1 271 ? -64.018 -47.875 87.509 1.00 42.09 271 ASP A O 1
ATOM 2144 N N . LEU A 1 272 ? -64.081 -49.852 88.554 1.00 50.06 272 LEU A N 1
ATOM 2145 C CA . LEU A 1 272 ? -62.679 -50.189 88.255 1.00 50.06 272 LEU A CA 1
ATOM 2146 C C . LEU A 1 272 ? -62.431 -50.405 86.749 1.00 50.06 272 LEU A C 1
ATOM 2148 O O . LEU A 1 272 ? -61.343 -50.118 86.256 1.00 50.06 272 LEU A O 1
ATOM 2152 N N . ALA A 1 273 ? -63.446 -50.845 85.995 1.00 46.12 273 ALA A N 1
ATOM 2153 C CA . ALA A 1 273 ? -63.331 -51.068 84.552 1.00 46.12 273 ALA A CA 1
ATOM 2154 C C . ALA A 1 273 ? -63.363 -49.755 83.742 1.00 46.12 273 ALA A C 1
ATOM 2156 O O . ALA A 1 273 ? -62.731 -49.657 82.687 1.00 46.12 273 ALA A O 1
ATOM 2157 N N . LEU A 1 274 ? -64.049 -48.718 84.244 1.00 51.25 274 LEU A N 1
ATOM 2158 C CA . LEU A 1 274 ? -64.039 -47.382 83.640 1.00 51.25 274 LEU A CA 1
ATOM 2159 C C . LEU A 1 274 ? -62.731 -46.638 83.962 1.00 51.25 274 LEU A C 1
ATOM 2161 O O . LEU A 1 274 ? -62.197 -45.937 83.102 1.00 51.25 274 LEU A O 1
ATOM 2165 N N . ALA A 1 275 ? -62.187 -46.846 85.168 1.00 53.06 275 ALA A N 1
ATOM 2166 C CA . ALA A 1 275 ? -60.890 -46.320 85.588 1.00 53.06 275 ALA A CA 1
ATOM 2167 C C . ALA A 1 275 ? -59.724 -46.934 84.790 1.00 53.06 275 ALA A C 1
ATOM 2169 O O . ALA A 1 275 ? -58.865 -46.188 84.317 1.00 53.06 275 ALA A O 1
ATOM 2170 N N . ASP A 1 276 ? -59.735 -48.248 84.536 1.00 52.06 276 ASP A N 1
ATOM 2171 C CA . ASP A 1 276 ? -58.734 -48.910 83.685 1.00 52.06 276 ASP A CA 1
ATOM 2172 C C . ASP A 1 276 ? -58.881 -48.532 82.198 1.00 52.06 276 ASP A C 1
ATOM 2174 O O . ASP A 1 276 ? -57.883 -48.361 81.492 1.00 52.06 276 ASP A O 1
ATOM 2178 N N . SER A 1 277 ? -60.109 -48.306 81.714 1.00 59.12 277 SER A N 1
ATOM 2179 C CA . SER A 1 277 ? -60.379 -47.790 80.361 1.00 59.12 277 SER A CA 1
ATOM 2180 C C . SER A 1 277 ? -59.859 -46.356 80.168 1.00 59.12 277 SER A C 1
ATOM 2182 O O . SER A 1 277 ? -59.175 -46.064 79.181 1.00 59.12 277 SER A O 1
ATOM 2184 N N . LEU A 1 278 ? -60.093 -45.469 81.142 1.00 58.28 278 LEU A N 1
ATOM 2185 C CA . LEU A 1 278 ? -59.574 -44.097 81.141 1.00 58.28 278 LEU A CA 1
ATOM 2186 C C . LEU A 1 278 ? -58.054 -44.049 81.329 1.00 58.28 278 LEU A C 1
ATOM 2188 O O . LEU A 1 278 ? -57.386 -43.286 80.631 1.00 58.28 278 LEU A O 1
ATOM 2192 N N . ALA A 1 279 ? -57.482 -44.891 82.191 1.00 62.88 279 ALA A N 1
ATOM 2193 C CA . ALA A 1 279 ? -56.033 -45.015 82.343 1.00 62.88 279 ALA A CA 1
ATOM 2194 C C . ALA A 1 279 ? -55.373 -45.504 81.042 1.00 62.88 279 ALA A C 1
ATOM 2196 O O . ALA A 1 279 ? -54.351 -44.956 80.621 1.00 62.88 279 ALA A O 1
ATOM 2197 N N . THR A 1 280 ? -56.002 -46.452 80.339 1.00 60.09 280 THR A N 1
ATOM 2198 C CA . THR A 1 280 ? -55.543 -46.947 79.030 1.00 60.09 280 THR A CA 1
ATOM 2199 C C . THR A 1 280 ? -55.687 -45.887 77.929 1.00 60.09 280 THR A C 1
ATOM 2201 O O . THR A 1 280 ? -54.808 -45.762 77.071 1.00 60.09 280 THR A O 1
ATOM 2204 N N . ALA A 1 281 ? -56.747 -45.071 77.954 1.00 58.28 281 ALA A N 1
ATOM 2205 C CA . ALA A 1 281 ? -56.928 -43.951 77.028 1.00 58.28 281 ALA A CA 1
ATOM 2206 C C . ALA A 1 281 ? -55.900 -42.831 77.268 1.00 58.28 281 ALA A C 1
ATOM 2208 O O . ALA A 1 281 ? -55.291 -42.339 76.318 1.00 58.28 281 ALA A O 1
ATOM 2209 N N . ILE A 1 282 ? -55.633 -42.478 78.528 1.00 62.81 282 ILE A N 1
ATOM 2210 C CA . ILE A 1 282 ? -54.606 -41.497 78.907 1.00 62.81 282 ILE A CA 1
ATOM 2211 C C . ILE A 1 282 ? -53.207 -42.008 78.535 1.00 62.81 282 ILE A C 1
ATOM 2213 O O . ILE A 1 282 ? -52.397 -41.236 78.021 1.00 62.81 282 ILE A O 1
ATOM 2217 N N . ALA A 1 283 ? -52.925 -43.301 78.720 1.00 61.94 283 ALA A N 1
ATOM 2218 C CA . ALA A 1 283 ? -51.670 -43.915 78.288 1.00 61.94 283 ALA A CA 1
ATOM 2219 C C . ALA A 1 283 ? -51.510 -43.889 76.756 1.00 61.94 283 ALA A C 1
ATOM 2221 O O . ALA A 1 283 ? -50.440 -43.531 76.263 1.00 61.94 283 ALA A O 1
ATOM 2222 N N . LYS A 1 284 ? -52.579 -44.163 75.990 1.00 61.59 284 LYS A N 1
ATOM 2223 C CA . LYS A 1 284 ? -52.576 -44.021 74.521 1.00 61.59 284 LYS A CA 1
ATOM 2224 C C . LYS A 1 284 ? -52.349 -42.577 74.075 1.00 61.59 284 LYS A C 1
ATOM 2226 O O . LYS A 1 284 ? -51.538 -42.354 73.182 1.00 61.59 284 LYS A O 1
ATOM 2231 N N . PHE A 1 285 ? -52.991 -41.596 74.709 1.00 60.53 285 PHE A N 1
ATOM 2232 C CA . PHE A 1 285 ? -52.781 -40.181 74.383 1.00 60.53 285 PHE A CA 1
ATOM 2233 C C . PHE A 1 285 ? -51.376 -39.688 74.750 1.00 60.53 285 PHE A C 1
ATOM 2235 O O . PHE A 1 285 ? -50.797 -38.900 74.001 1.00 60.53 285 PHE A O 1
ATOM 2242 N N . LYS A 1 286 ? -50.786 -40.171 75.851 1.00 69.31 286 LYS A N 1
ATOM 2243 C CA . LYS A 1 286 ? -49.385 -39.877 76.199 1.00 69.31 286 LYS A CA 1
ATOM 2244 C C . LYS A 1 286 ? -48.414 -40.485 75.186 1.00 69.31 286 LYS A C 1
ATOM 2246 O O . LYS A 1 286 ? -47.574 -39.755 74.670 1.00 69.31 286 LYS A O 1
ATOM 2251 N N . ALA A 1 287 ? -48.606 -41.748 74.802 1.00 62.97 287 ALA A N 1
ATOM 2252 C CA . ALA A 1 287 ? -47.799 -42.397 73.766 1.00 62.97 287 ALA A CA 1
ATOM 2253 C C . ALA A 1 287 ? -47.932 -41.701 72.394 1.00 62.97 287 ALA A C 1
ATOM 2255 O O . ALA A 1 287 ? -46.957 -41.551 71.659 1.00 62.97 287 ALA A O 1
ATOM 2256 N N . GLN A 1 288 ? -49.127 -41.210 72.054 1.00 65.00 288 GLN A N 1
ATOM 2257 C CA . GLN A 1 288 ? -49.366 -40.470 70.812 1.00 65.00 288 GLN A CA 1
ATOM 2258 C C . GLN A 1 288 ? -48.736 -39.067 70.844 1.00 65.00 288 GLN A C 1
ATOM 2260 O O . GLN A 1 288 ? -48.183 -38.611 69.844 1.00 65.00 288 GLN A O 1
ATOM 2265 N N . ARG A 1 289 ? -48.740 -38.398 72.004 1.00 70.06 289 ARG A N 1
ATOM 2266 C CA . ARG A 1 289 ? -48.042 -37.123 72.218 1.00 70.06 289 ARG A CA 1
ATOM 2267 C C . ARG A 1 289 ? -46.522 -37.283 72.141 1.00 70.06 289 ARG A C 1
ATOM 2269 O O . ARG A 1 289 ? -45.870 -36.452 71.516 1.00 70.06 289 ARG A O 1
ATOM 2276 N N . GLU A 1 290 ? -45.968 -38.339 72.728 1.00 71.69 290 GLU A N 1
ATOM 2277 C CA . GLU A 1 290 ? -44.540 -38.669 72.630 1.00 71.69 290 GLU A CA 1
ATOM 2278 C C . GLU A 1 290 ? -44.139 -38.999 71.185 1.00 71.69 290 GLU A C 1
ATOM 2280 O O . GLU A 1 290 ? -43.108 -38.526 70.711 1.00 71.69 290 GLU A O 1
ATOM 2285 N N . SER A 1 291 ? -45.001 -39.685 70.427 1.00 68.50 291 SER A N 1
ATOM 2286 C CA . SER A 1 291 ? -44.799 -39.897 68.989 1.00 68.50 291 SER A CA 1
ATOM 2287 C C . SER A 1 291 ? -44.784 -38.578 68.198 1.00 68.50 291 SER A C 1
ATOM 2289 O O . SER A 1 291 ? -43.905 -38.374 67.361 1.00 68.50 291 SER A O 1
ATOM 2291 N N . CYS A 1 292 ? -45.684 -37.632 68.492 1.00 64.44 292 CYS A N 1
ATOM 2292 C CA . CYS A 1 292 ? -45.673 -36.300 67.871 1.00 64.44 292 CYS A CA 1
ATOM 2293 C C . CYS A 1 292 ? -44.423 -35.476 68.230 1.00 64.44 292 CYS A C 1
ATOM 2295 O O . CYS A 1 292 ? -43.922 -34.726 67.390 1.00 64.44 292 CYS A O 1
ATOM 2297 N N . LEU A 1 293 ? -43.901 -35.612 69.452 1.00 72.00 293 LEU A N 1
ATOM 2298 C CA . LEU A 1 293 ? -42.649 -34.968 69.858 1.00 72.00 293 LEU A CA 1
ATOM 2299 C C . LEU A 1 293 ? -41.446 -35.572 69.121 1.00 72.00 293 LEU A C 1
ATOM 2301 O O . LEU A 1 293 ? -40.634 -34.816 68.593 1.00 72.00 293 LEU A O 1
ATOM 2305 N N . ALA A 1 294 ? -41.405 -36.896 68.954 1.00 66.94 294 ALA A N 1
ATOM 2306 C CA . ALA A 1 294 ? -40.381 -37.565 68.152 1.00 66.94 294 ALA A CA 1
ATOM 2307 C C . ALA A 1 294 ? -40.408 -37.126 66.672 1.00 66.94 294 ALA A C 1
ATOM 2309 O O . ALA A 1 294 ? -39.359 -36.943 66.052 1.00 66.94 294 ALA A O 1
ATOM 2310 N N . TRP A 1 295 ? -41.593 -36.887 66.093 1.00 72.62 295 TRP A N 1
ATOM 2311 C CA . TRP A 1 295 ? -41.714 -36.309 64.745 1.00 72.62 295 TRP A CA 1
ATOM 2312 C C . TRP A 1 295 ? -41.196 -34.868 64.668 1.00 72.62 295 TRP A C 1
ATOM 2314 O O . TRP A 1 295 ? -40.571 -34.496 63.673 1.00 72.62 295 TRP A O 1
ATOM 2324 N N . ARG A 1 296 ? -41.404 -34.063 65.716 1.00 72.75 296 ARG A N 1
ATOM 2325 C CA . ARG A 1 296 ? -40.888 -32.690 65.793 1.00 72.75 296 ARG A CA 1
ATOM 2326 C C . ARG A 1 296 ? -39.362 -32.659 65.924 1.00 72.75 296 ARG A C 1
ATOM 2328 O O . ARG A 1 296 ? -38.725 -31.879 65.222 1.00 72.75 296 ARG A O 1
ATOM 2335 N N . GLU A 1 297 ? -38.774 -33.528 66.741 1.00 80.31 297 GLU A N 1
ATOM 2336 C CA . GLU A 1 297 ? -37.313 -33.671 66.852 1.00 80.31 297 GLU A CA 1
ATOM 2337 C C . GLU A 1 297 ? -36.692 -34.136 65.530 1.00 80.31 297 GLU A C 1
ATOM 2339 O O . GLU A 1 297 ? -35.668 -33.610 65.093 1.00 80.31 297 GLU A O 1
ATOM 2344 N N . ARG A 1 298 ? -37.356 -35.058 64.821 1.00 76.50 298 ARG A N 1
ATOM 2345 C CA . ARG A 1 298 ? -36.915 -35.510 63.495 1.00 76.50 298 ARG A CA 1
ATOM 2346 C C . ARG A 1 298 ? -36.990 -34.402 62.442 1.00 76.50 298 ARG A C 1
ATOM 2348 O O . ARG A 1 298 ? -36.096 -34.305 61.606 1.00 76.50 298 ARG A O 1
ATOM 2355 N N . ALA A 1 299 ? -38.008 -33.543 62.502 1.00 69.25 299 ALA A N 1
ATOM 2356 C CA . ALA A 1 299 ? -38.108 -32.364 61.643 1.00 69.25 299 ALA A CA 1
ATOM 2357 C C . ALA A 1 299 ? -37.005 -31.333 61.946 1.00 69.25 299 ALA A C 1
ATOM 2359 O O . ALA A 1 299 ? -36.401 -30.798 61.021 1.00 69.25 299 ALA A O 1
ATOM 2360 N N . GLN A 1 300 ? -36.681 -31.106 63.222 1.00 80.00 300 GLN A N 1
ATOM 2361 C CA . GLN A 1 300 ? -35.578 -30.223 63.621 1.00 80.00 300 GLN A CA 1
ATOM 2362 C C . GLN A 1 300 ? -34.209 -30.767 63.188 1.00 80.00 300 GLN A C 1
ATOM 2364 O O . GLN A 1 300 ? -33.359 -30.001 62.738 1.00 80.00 300 GLN A O 1
ATOM 2369 N N . ALA A 1 301 ? -34.002 -32.085 63.256 1.00 75.38 301 ALA A N 1
ATOM 2370 C CA . ALA A 1 301 ? -32.784 -32.722 62.762 1.00 75.38 301 ALA A CA 1
ATOM 2371 C C . ALA A 1 301 ? -32.627 -32.576 61.237 1.00 75.38 301 ALA A C 1
ATOM 2373 O O . ALA A 1 301 ? -31.522 -32.326 60.758 1.00 75.38 301 ALA A O 1
ATOM 2374 N N . LEU A 1 302 ? -33.721 -32.686 60.476 1.00 74.38 302 LEU A N 1
ATOM 2375 C CA . LEU A 1 302 ? -33.714 -32.453 59.027 1.00 74.38 302 LEU A CA 1
ATOM 2376 C C . LEU A 1 302 ? -33.448 -30.983 58.675 1.00 74.38 302 LEU A C 1
ATOM 2378 O O . LEU A 1 302 ? -32.679 -30.716 57.756 1.00 74.38 302 LEU A O 1
ATOM 2382 N N . ASP A 1 303 ? -34.010 -30.036 59.427 1.00 74.81 303 ASP A N 1
ATOM 2383 C CA . ASP A 1 303 ? -33.751 -28.603 59.231 1.00 74.81 303 ASP A CA 1
ATOM 2384 C C . ASP A 1 303 ? -32.286 -28.239 59.541 1.00 74.81 303 ASP A C 1
ATOM 2386 O O . ASP A 1 303 ? -31.647 -27.473 58.818 1.00 74.81 303 ASP A O 1
ATOM 2390 N N . ALA A 1 304 ? -31.697 -28.864 60.567 1.00 77.44 304 ALA A N 1
ATOM 2391 C CA . ALA A 1 304 ? -30.270 -28.742 60.849 1.00 77.44 304 ALA A CA 1
ATOM 2392 C C . ALA A 1 304 ? -29.410 -29.341 59.720 1.00 77.44 304 ALA A C 1
ATOM 2394 O O . ALA A 1 304 ? -28.440 -28.714 59.294 1.00 77.44 304 ALA A O 1
ATOM 2395 N N . GLN A 1 305 ? -29.773 -30.513 59.185 1.00 76.31 305 GLN A N 1
ATOM 2396 C CA . GLN A 1 305 ? -29.078 -31.116 58.040 1.00 76.31 305 GLN A CA 1
ATOM 2397 C C . GLN A 1 305 ? -29.165 -30.243 56.782 1.00 76.31 305 GLN A C 1
ATOM 2399 O O . GLN A 1 305 ? -28.153 -30.079 56.103 1.00 76.31 305 GLN A O 1
ATOM 2404 N N . LEU A 1 306 ? -30.324 -29.638 56.502 1.00 71.25 306 LEU A N 1
ATOM 2405 C CA . LEU A 1 306 ? -30.494 -28.696 55.392 1.00 71.25 306 LEU A CA 1
ATOM 2406 C C . LEU A 1 306 ? -29.602 -27.469 55.557 1.00 71.25 306 LEU A C 1
ATOM 2408 O O . LEU A 1 306 ? -28.842 -27.168 54.646 1.00 71.25 306 LEU A O 1
ATOM 2412 N N . LYS A 1 307 ? -29.580 -26.842 56.736 1.00 80.69 307 LYS A N 1
ATOM 2413 C CA . LYS A 1 307 ? -28.670 -25.717 57.019 1.00 80.69 307 LYS A CA 1
ATOM 2414 C C . LYS A 1 307 ? -27.199 -26.103 56.892 1.00 80.69 307 LYS A C 1
ATOM 2416 O O . LYS A 1 307 ? -26.387 -25.306 56.432 1.00 80.69 307 LYS A O 1
ATOM 2421 N N . THR A 1 308 ? -26.847 -27.334 57.265 1.00 78.00 308 THR A N 1
ATOM 2422 C CA . THR A 1 308 ? -25.481 -27.852 57.099 1.00 78.00 308 THR A CA 1
ATOM 2423 C C . THR A 1 308 ? -25.147 -28.029 55.616 1.00 78.00 308 THR A C 1
ATOM 2425 O O . THR A 1 308 ? -24.070 -27.636 55.183 1.00 78.00 308 THR A O 1
ATOM 2428 N N . LYS A 1 309 ? -26.086 -28.540 54.808 1.00 72.06 309 LYS A N 1
ATOM 2429 C CA . LYS A 1 309 ? -25.929 -28.676 53.352 1.00 72.06 309 LYS A CA 1
ATOM 2430 C C . LYS A 1 309 ? -25.906 -27.329 52.631 1.00 72.06 309 LYS A C 1
ATOM 2432 O O . LYS A 1 309 ? -25.106 -27.154 51.721 1.00 72.06 309 LYS A O 1
ATOM 2437 N N . GLU A 1 310 ? -26.706 -26.362 53.063 1.00 70.56 310 GLU A N 1
ATOM 2438 C CA . GLU A 1 310 ? -26.658 -24.976 52.585 1.00 70.56 310 GLU A CA 1
ATOM 2439 C C . GLU A 1 310 ? -25.319 -24.314 52.931 1.00 70.56 310 GLU A C 1
ATOM 2441 O O . GLU A 1 310 ? -24.728 -23.639 52.088 1.00 70.56 310 GLU A O 1
ATOM 2446 N N . ALA A 1 311 ? -24.785 -24.559 54.131 1.00 74.81 311 ALA A N 1
ATOM 2447 C CA . ALA A 1 311 ? -23.460 -24.092 54.525 1.00 74.81 311 ALA A CA 1
ATOM 2448 C C . ALA A 1 311 ? -22.337 -24.789 53.738 1.00 74.81 311 ALA A C 1
ATOM 2450 O O . ALA A 1 311 ? -21.393 -24.120 53.332 1.00 74.81 311 ALA A O 1
ATOM 2451 N N . GLU A 1 312 ? -22.438 -26.092 53.458 1.00 71.25 312 GLU A N 1
ATOM 2452 C CA . GLU A 1 312 ? -21.502 -26.829 52.592 1.00 71.25 312 GLU A CA 1
ATOM 2453 C C . GLU A 1 312 ? -21.544 -26.315 51.141 1.00 71.25 312 GLU A C 1
ATOM 2455 O O . GLU A 1 312 ? -20.497 -26.110 50.524 1.00 71.25 312 GLU A O 1
ATOM 2460 N N . LEU A 1 313 ? -22.733 -26.027 50.603 1.00 62.12 313 LEU A N 1
ATOM 2461 C CA . LEU A 1 313 ? -22.910 -25.403 49.285 1.00 62.12 313 LEU A CA 1
ATOM 2462 C C . LEU A 1 313 ? -22.367 -23.966 49.254 1.00 62.12 313 LEU A C 1
ATOM 2464 O O . LEU A 1 313 ? -21.756 -23.553 48.271 1.00 62.12 313 LEU A O 1
ATOM 2468 N N . SER A 1 314 ? -22.513 -23.214 50.347 1.00 65.94 314 SER A N 1
ATOM 2469 C CA . SER A 1 314 ? -21.924 -21.880 50.482 1.00 65.94 314 SER A CA 1
ATOM 2470 C C . SER A 1 314 ? -20.400 -21.917 50.675 1.00 65.94 314 SER A C 1
ATOM 2472 O O . SER A 1 314 ? -19.710 -21.011 50.210 1.00 65.94 314 SER A O 1
ATOM 2474 N N . ALA A 1 315 ? -19.862 -22.932 51.359 1.00 62.97 315 ALA A N 1
ATOM 2475 C CA . ALA A 1 315 ? -18.439 -23.074 51.679 1.00 62.97 315 ALA A CA 1
ATOM 2476 C C . ALA A 1 315 ? -17.621 -23.672 50.528 1.00 62.97 315 ALA A C 1
ATOM 2478 O O . ALA A 1 315 ? -16.443 -23.353 50.379 1.00 62.97 315 ALA A O 1
ATOM 2479 N N . THR A 1 316 ? -18.235 -24.504 49.683 1.00 57.28 316 THR A N 1
ATOM 2480 C CA . THR A 1 316 ? -17.574 -25.057 48.492 1.00 57.28 316 THR A CA 1
ATOM 2481 C C . THR A 1 316 ? -17.282 -24.002 47.430 1.00 57.28 316 THR A C 1
ATOM 2483 O O . THR A 1 316 ? -16.467 -24.266 46.549 1.00 57.28 316 THR A O 1
ATOM 2486 N N . GLY A 1 317 ? -17.861 -22.795 47.508 1.00 51.94 317 GLY A N 1
ATOM 2487 C CA . GLY A 1 317 ? -17.456 -21.658 46.672 1.00 51.94 317 GLY A CA 1
ATOM 2488 C C . GLY A 1 317 ? -17.516 -21.940 45.166 1.00 51.94 317 GLY A C 1
ATOM 2489 O O . GLY A 1 317 ? -16.913 -21.215 44.368 1.00 51.94 317 GLY A O 1
ATOM 2490 N N . ILE A 1 318 ? -18.235 -22.990 44.758 1.00 48.84 318 ILE A N 1
ATOM 2491 C CA . ILE A 1 318 ? -18.592 -23.226 43.370 1.00 48.84 318 ILE A CA 1
ATOM 2492 C C . ILE A 1 318 ? -19.790 -22.325 43.147 1.00 48.84 318 ILE A C 1
ATOM 2494 O O . ILE A 1 318 ? -20.946 -22.730 43.186 1.00 48.84 318 ILE A O 1
ATOM 2498 N N . ASP A 1 319 ? -19.471 -21.045 42.969 1.00 54.94 319 ASP A N 1
ATOM 2499 C CA . ASP A 1 319 ? -20.339 -20.098 42.307 1.00 54.94 319 ASP A CA 1
ATOM 2500 C C . ASP A 1 319 ? -21.001 -20.848 41.146 1.00 54.94 319 ASP A C 1
ATOM 2502 O O . ASP A 1 319 ? -20.329 -21.199 40.170 1.00 54.94 319 ASP A O 1
ATOM 2506 N N . GLY A 1 320 ? -22.320 -21.045 41.197 1.00 56.94 320 GLY A N 1
ATOM 2507 C CA . GLY A 1 320 ? -23.081 -21.423 40.004 1.00 56.94 320 GLY A CA 1
ATOM 2508 C C . GLY A 1 320 ? -22.740 -20.487 38.837 1.00 56.94 320 GLY A C 1
ATOM 2509 O O . GLY A 1 320 ? -22.755 -20.892 37.683 1.00 56.94 320 GLY A O 1
ATOM 2510 N N . ARG A 1 321 ? -22.276 -19.263 39.143 1.00 58.91 321 ARG A N 1
ATOM 2511 C CA . ARG A 1 321 ? -21.641 -18.333 38.206 1.00 58.91 321 ARG A CA 1
ATOM 2512 C C . ARG A 1 321 ? -20.298 -18.806 37.633 1.00 58.91 321 ARG A C 1
ATOM 2514 O O . ARG A 1 321 ? -20.126 -18.639 36.438 1.00 58.91 321 ARG A O 1
ATOM 2521 N N . ARG A 1 322 ? -19.364 -19.403 38.384 1.00 58.03 322 ARG A N 1
ATOM 2522 C CA . ARG A 1 322 ? -18.099 -19.944 37.837 1.00 58.03 322 ARG A CA 1
ATOM 2523 C C . ARG A 1 322 ? -18.329 -21.173 36.971 1.00 58.03 322 ARG A C 1
ATOM 2525 O O . ARG A 1 322 ? -17.759 -21.230 35.889 1.00 58.03 322 ARG A O 1
ATOM 2532 N N . ALA A 1 323 ? -19.179 -22.107 37.398 1.00 60.59 323 ALA A N 1
ATOM 2533 C CA . ALA A 1 323 ? -19.532 -23.266 36.575 1.00 60.59 323 ALA A CA 1
ATOM 2534 C C . ALA A 1 323 ? -20.245 -22.820 35.285 1.00 60.59 323 ALA A C 1
ATOM 2536 O O . ALA A 1 323 ? -19.861 -23.213 34.187 1.00 60.59 323 ALA A O 1
ATOM 2537 N N . HIS A 1 324 ? -21.197 -21.891 35.392 1.00 62.78 324 HIS A N 1
ATOM 2538 C CA . HIS A 1 324 ? -21.886 -21.314 34.238 1.00 62.78 324 HIS A CA 1
ATOM 2539 C C . HIS A 1 324 ? -20.966 -20.462 33.343 1.00 62.78 324 HIS A C 1
ATOM 2541 O O . HIS A 1 324 ? -21.129 -20.469 32.127 1.00 62.78 324 HIS A O 1
ATOM 2547 N N . MET A 1 325 ? -19.975 -19.758 33.901 1.00 72.00 325 MET A N 1
ATOM 2548 C CA . MET A 1 325 ? -18.967 -19.027 33.121 1.00 72.00 325 MET A CA 1
ATOM 2549 C C . MET A 1 325 ? -18.000 -19.979 32.412 1.00 72.00 325 MET A C 1
ATOM 2551 O O . MET A 1 325 ? -17.723 -19.758 31.241 1.00 72.00 325 MET A O 1
ATOM 2555 N N . ALA A 1 326 ? -17.570 -21.069 33.053 1.00 67.62 326 ALA A N 1
ATOM 2556 C CA . ALA A 1 326 ? -16.741 -22.097 32.422 1.00 67.62 326 ALA A CA 1
ATOM 2557 C C . ALA A 1 326 ? -17.489 -22.829 31.292 1.00 67.62 326 ALA A C 1
ATOM 2559 O O . ALA A 1 326 ? -16.912 -23.111 30.240 1.00 67.62 326 ALA A O 1
ATOM 2560 N N . VAL A 1 327 ? -18.793 -23.079 31.466 1.00 70.62 327 VAL A N 1
ATOM 2561 C CA . VAL A 1 327 ? -19.666 -23.609 30.406 1.00 70.62 327 VAL A CA 1
ATOM 2562 C C . VAL A 1 327 ? -19.832 -22.587 29.278 1.00 70.62 327 VAL A C 1
ATOM 2564 O O . VAL A 1 327 ? -19.670 -22.942 28.114 1.00 70.62 327 VAL A O 1
ATOM 2567 N N . LYS A 1 328 ? -20.072 -21.306 29.587 1.00 72.25 328 LYS A N 1
ATOM 2568 C CA . LYS A 1 328 ? -20.151 -20.236 28.576 1.00 72.25 328 LYS A CA 1
ATOM 2569 C C . LYS A 1 328 ? -18.855 -20.078 27.786 1.00 72.25 328 LYS A C 1
ATOM 2571 O O . LYS A 1 328 ? -18.906 -19.957 26.568 1.00 72.25 328 LYS A O 1
ATOM 2576 N N . GLU A 1 329 ? -17.710 -20.107 28.455 1.00 74.44 329 GLU A N 1
ATOM 2577 C CA . GLU A 1 329 ? -16.394 -20.012 27.824 1.00 74.44 329 GLU A CA 1
ATOM 2578 C C . GLU A 1 329 ? -16.119 -21.229 26.930 1.00 74.44 329 GLU A C 1
ATOM 2580 O O . GLU A 1 329 ? -15.685 -21.074 25.790 1.00 74.44 329 GLU A O 1
ATOM 2585 N N . SER A 1 330 ? -16.503 -22.429 27.377 1.00 74.06 330 SER A N 1
ATOM 2586 C CA . SER A 1 330 ? -16.425 -23.649 26.560 1.00 74.06 330 SER A CA 1
ATOM 2587 C C . SER A 1 330 ? -17.354 -23.599 25.336 1.00 74.06 330 SER A C 1
ATOM 2589 O O . SER A 1 330 ? -16.980 -24.069 24.263 1.00 74.06 330 SER A O 1
ATOM 2591 N N . ILE A 1 331 ? -18.542 -22.989 25.451 1.00 71.38 331 ILE A N 1
ATOM 2592 C CA . ILE A 1 331 ? -19.471 -22.768 24.326 1.00 71.38 331 ILE A CA 1
ATOM 2593 C C . ILE A 1 331 ? -18.891 -21.767 23.315 1.00 71.38 331 ILE A C 1
ATOM 2595 O O . ILE A 1 331 ? -19.009 -21.979 22.108 1.00 71.38 331 ILE A O 1
ATOM 2599 N N . VAL A 1 332 ? -18.243 -20.693 23.779 1.00 79.12 332 VAL A N 1
ATOM 2600 C CA . VAL A 1 332 ? -17.566 -19.727 22.895 1.00 79.12 332 VAL A CA 1
ATOM 2601 C C . VAL A 1 332 ? -16.427 -20.408 22.133 1.00 79.12 332 VAL A C 1
ATOM 2603 O O . VAL A 1 332 ? -16.383 -20.313 20.908 1.00 79.12 332 VAL A O 1
ATOM 2606 N N . GLN A 1 333 ? -15.584 -21.184 22.822 1.00 73.31 333 GLN A N 1
ATOM 2607 C CA . GLN A 1 333 ? -14.499 -21.949 22.195 1.00 73.31 333 GLN A CA 1
ATOM 2608 C C . GLN A 1 333 ? -15.022 -22.971 21.169 1.00 73.31 333 GLN A C 1
ATOM 2610 O O . GLN A 1 333 ? -14.446 -23.121 20.091 1.00 73.31 333 GLN A O 1
ATOM 2615 N N . LEU A 1 334 ? -16.152 -23.631 21.450 1.00 73.12 334 LEU A N 1
ATOM 2616 C CA . LEU A 1 334 ? -16.825 -24.525 20.500 1.00 73.12 334 LEU A CA 1
ATOM 2617 C C . LEU A 1 334 ? -17.334 -23.787 19.253 1.00 73.12 334 LEU A C 1
ATOM 2619 O O . LEU A 1 334 ? -17.185 -24.296 18.141 1.00 73.12 334 LEU A O 1
ATOM 2623 N N . ASN A 1 335 ? -17.896 -22.587 19.405 1.00 72.44 335 ASN A N 1
ATOM 2624 C CA . ASN A 1 335 ? -18.364 -21.781 18.274 1.00 72.44 335 ASN A CA 1
ATOM 2625 C C . ASN A 1 335 ? -17.204 -21.253 17.411 1.00 72.44 335 ASN A C 1
ATOM 2627 O O . ASN A 1 335 ? -17.294 -21.250 16.179 1.00 72.44 335 ASN A O 1
ATOM 2631 N N . GLU A 1 336 ? -16.087 -20.861 18.023 1.00 77.38 336 GLU A N 1
ATOM 2632 C CA . GLU A 1 336 ? -14.865 -20.486 17.302 1.00 77.38 336 GLU A CA 1
ATOM 2633 C C . GLU A 1 336 ? -14.278 -21.683 16.535 1.00 77.38 336 GLU A C 1
ATOM 2635 O O . GLU A 1 336 ? -13.978 -21.578 15.341 1.00 77.38 336 GLU A O 1
ATOM 2640 N N . ALA A 1 337 ? -14.211 -22.861 17.160 1.00 69.62 337 ALA A N 1
ATOM 2641 C CA . ALA A 1 337 ? -13.773 -24.090 16.498 1.00 69.62 337 ALA A CA 1
ATOM 2642 C C . ALA A 1 337 ? -14.714 -24.508 15.344 1.00 69.62 337 ALA A C 1
ATOM 2644 O O . ALA A 1 337 ? -14.266 -24.944 14.279 1.00 69.62 337 ALA A O 1
ATOM 2645 N N . ALA A 1 338 ? -16.028 -24.322 15.499 1.00 71.75 338 ALA A N 1
ATOM 2646 C CA . ALA A 1 338 ? -17.002 -24.605 14.447 1.00 71.75 338 ALA A CA 1
ATOM 2647 C C . ALA A 1 338 ? -16.885 -23.627 13.262 1.00 71.75 338 ALA A C 1
ATOM 2649 O O . ALA A 1 338 ? -16.900 -24.052 12.103 1.00 71.75 338 ALA A O 1
ATOM 2650 N N . SER A 1 339 ? -16.720 -22.328 13.530 1.00 75.75 339 SER A N 1
ATOM 2651 C CA . SER A 1 339 ? -16.584 -21.302 12.485 1.00 75.75 339 SER A CA 1
ATOM 2652 C C . SER A 1 339 ? -15.279 -21.439 11.692 1.00 75.75 339 SER A C 1
ATOM 2654 O O . SER A 1 339 ? -15.290 -21.346 10.461 1.00 75.75 339 SER A O 1
ATOM 2656 N N . THR A 1 340 ? -14.169 -21.752 12.365 1.00 72.81 340 THR A N 1
ATOM 2657 C CA . THR A 1 340 ? -12.882 -22.055 11.716 1.00 72.81 340 THR A CA 1
ATOM 2658 C C . THR A 1 340 ? -12.972 -23.315 10.857 1.00 72.81 340 THR A C 1
ATOM 2660 O O . THR A 1 340 ? -12.548 -23.301 9.702 1.00 72.81 340 THR A O 1
ATOM 2663 N N . THR A 1 341 ? -13.635 -24.367 11.345 1.00 74.25 341 THR A N 1
ATOM 2664 C CA . THR A 1 341 ? -13.922 -25.571 10.546 1.00 74.25 341 THR A CA 1
ATOM 2665 C C . THR A 1 341 ? -14.760 -25.244 9.303 1.00 74.25 341 THR A C 1
ATOM 2667 O O . THR A 1 341 ? -14.507 -25.773 8.219 1.00 74.25 341 THR A O 1
ATOM 2670 N N . GLN A 1 342 ? -15.750 -24.356 9.419 1.00 76.56 342 GLN A N 1
ATOM 2671 C CA . GLN A 1 342 ? -16.573 -23.940 8.282 1.00 76.56 342 GLN A CA 1
ATOM 2672 C C . GLN A 1 342 ? -15.778 -23.119 7.257 1.00 76.56 342 GLN A C 1
ATOM 2674 O O . GLN A 1 342 ? -15.988 -23.290 6.056 1.00 76.56 342 GLN A O 1
ATOM 2679 N N . ARG A 1 343 ? -14.854 -22.263 7.706 1.00 82.38 343 ARG A N 1
ATOM 2680 C CA . ARG A 1 343 ? -13.937 -21.522 6.829 1.00 82.38 343 ARG A CA 1
ATOM 2681 C C . ARG A 1 343 ? -13.036 -22.469 6.036 1.00 82.38 343 ARG A C 1
ATOM 2683 O O . ARG A 1 343 ? -13.032 -22.387 4.812 1.00 82.38 343 ARG A O 1
ATOM 2690 N N . LEU A 1 344 ? -12.388 -23.421 6.710 1.00 72.69 344 LEU A N 1
ATOM 2691 C CA . LEU A 1 344 ? -11.532 -24.422 6.062 1.00 72.69 344 LEU A CA 1
ATOM 2692 C C . LEU A 1 344 ? -12.304 -25.273 5.041 1.00 72.69 344 LEU A C 1
ATOM 2694 O O . LEU A 1 344 ? -11.775 -25.605 3.986 1.00 72.69 344 LEU A O 1
ATOM 2698 N N . ARG A 1 345 ? -13.586 -25.586 5.291 1.00 75.44 345 ARG A N 1
ATOM 2699 C CA . ARG A 1 345 ? -14.438 -26.266 4.293 1.00 75.44 345 ARG A CA 1
ATOM 2700 C C . ARG A 1 345 ? -14.655 -25.435 3.028 1.00 75.44 345 ARG A C 1
ATOM 2702 O O . ARG A 1 345 ? -14.690 -26.012 1.946 1.00 75.44 345 ARG A O 1
ATOM 2709 N N . ARG A 1 346 ? -14.822 -24.113 3.148 1.00 80.12 346 ARG A N 1
ATOM 2710 C CA . ARG A 1 346 ? -14.970 -23.228 1.979 1.00 80.12 346 ARG A CA 1
ATOM 2711 C C . ARG A 1 346 ? -13.662 -23.131 1.202 1.00 80.12 346 ARG A C 1
ATOM 2713 O O . ARG A 1 346 ? -13.692 -23.253 -0.012 1.00 80.12 346 ARG A O 1
ATOM 2720 N N . GLU A 1 347 ? -12.542 -22.969 1.902 1.00 77.50 347 GLU A N 1
ATOM 2721 C CA . GLU A 1 347 ? -11.207 -22.913 1.291 1.00 77.50 347 GLU A CA 1
ATOM 2722 C C . GLU A 1 347 ? -10.869 -24.227 0.564 1.00 77.50 347 GLU A C 1
ATOM 2724 O O . GLU A 1 347 ? -10.429 -24.196 -0.581 1.00 77.50 347 GLU A O 1
ATOM 2729 N N . LEU A 1 348 ? -11.191 -25.384 1.159 1.00 75.00 348 LEU A N 1
ATOM 2730 C CA . LEU A 1 348 ? -11.049 -26.690 0.507 1.00 75.00 348 LEU A CA 1
ATOM 2731 C C . LEU A 1 348 ? -11.921 -26.812 -0.751 1.00 75.00 348 LEU A C 1
ATOM 2733 O O . LEU A 1 348 ? -11.459 -27.316 -1.771 1.00 75.00 348 LEU A O 1
ATOM 2737 N N . HIS A 1 349 ? -13.174 -26.357 -0.691 1.00 80.25 349 HIS A N 1
ATOM 2738 C CA . HIS A 1 349 ? -14.079 -26.408 -1.839 1.00 80.25 349 HIS A CA 1
ATOM 2739 C C . HIS A 1 349 ? -13.625 -25.481 -2.978 1.00 80.25 349 HIS A C 1
ATOM 2741 O O . HIS A 1 349 ? -13.723 -25.838 -4.148 1.00 80.25 349 HIS A O 1
ATOM 2747 N N . GLU A 1 350 ? -13.079 -24.312 -2.647 1.00 81.88 350 GLU A N 1
ATOM 2748 C CA . GLU A 1 350 ? -12.504 -23.388 -3.626 1.00 81.88 350 GLU A CA 1
ATOM 2749 C C . GLU A 1 350 ? -11.241 -23.971 -4.277 1.00 81.88 350 GLU A C 1
ATOM 2751 O O . GLU A 1 350 ? -11.080 -23.902 -5.495 1.00 81.88 350 GLU A O 1
ATOM 2756 N N . ALA A 1 351 ? -10.371 -24.613 -3.490 1.00 66.06 351 ALA A N 1
ATOM 2757 C CA . ALA A 1 351 ? -9.205 -25.322 -4.010 1.00 66.06 351 ALA A CA 1
ATOM 2758 C C . ALA A 1 351 ? -9.607 -26.476 -4.948 1.00 66.06 351 ALA A C 1
ATOM 2760 O O . ALA A 1 351 ? -8.996 -26.639 -6.000 1.00 66.06 351 ALA A O 1
ATOM 2761 N N . GLN A 1 352 ? -10.665 -27.229 -4.618 1.00 74.81 352 GLN A N 1
ATOM 2762 C CA . GLN A 1 352 ? -11.218 -28.269 -5.497 1.00 74.81 352 GLN A CA 1
ATOM 2763 C C . GLN A 1 352 ? -11.688 -27.699 -6.838 1.00 74.81 352 GLN A C 1
ATOM 2765 O O . GLN A 1 352 ? -11.303 -28.221 -7.878 1.00 74.81 352 GLN A O 1
ATOM 2770 N N . LYS A 1 353 ? -12.428 -26.584 -6.831 1.00 83.12 353 LYS A N 1
ATOM 2771 C CA . LYS A 1 353 ? -12.853 -25.917 -8.073 1.00 83.12 353 LYS A CA 1
ATOM 2772 C C . LYS A 1 353 ? -11.677 -25.458 -8.930 1.00 83.12 353 LYS A C 1
ATOM 2774 O O . LYS A 1 353 ? -11.732 -25.568 -10.148 1.00 83.12 353 LYS A O 1
ATOM 2779 N N . ARG A 1 354 ? -10.609 -24.936 -8.314 1.00 77.88 354 ARG A N 1
ATOM 2780 C CA . ARG A 1 354 ? -9.396 -24.536 -9.048 1.00 77.88 354 ARG A CA 1
ATOM 2781 C C . ARG A 1 354 ? -8.725 -25.729 -9.721 1.00 77.88 354 ARG A C 1
ATOM 2783 O O . ARG A 1 354 ? -8.311 -25.604 -10.867 1.00 77.88 354 ARG A O 1
ATOM 2790 N N . VAL A 1 355 ? -8.656 -26.870 -9.033 1.00 70.94 355 VAL A N 1
ATOM 2791 C CA . VAL A 1 355 ? -8.137 -28.117 -9.613 1.00 70.94 355 VAL A CA 1
ATOM 2792 C C . VAL A 1 355 ? -9.009 -28.575 -10.783 1.00 70.94 355 VAL A C 1
ATOM 2794 O O . VAL A 1 355 ? -8.465 -28.804 -11.854 1.00 70.94 355 VAL A O 1
ATOM 2797 N N . GLU A 1 356 ? -10.338 -28.597 -10.638 1.00 77.75 356 GLU A N 1
ATOM 2798 C CA . GLU A 1 356 ? -11.260 -28.960 -11.731 1.00 77.75 356 GLU A CA 1
ATOM 2799 C C . GLU A 1 356 ? -11.086 -28.051 -12.963 1.00 77.75 356 GLU A C 1
ATOM 2801 O O . GLU A 1 356 ? -11.032 -28.526 -14.097 1.00 77.75 356 GLU A O 1
ATOM 2806 N N . VAL A 1 357 ? -10.935 -26.734 -12.768 1.00 80.25 357 VAL A N 1
ATOM 2807 C CA . VAL A 1 357 ? -10.674 -25.797 -13.876 1.00 80.25 357 VAL A CA 1
ATOM 2808 C C . VAL A 1 357 ? -9.343 -26.114 -14.565 1.00 80.25 357 VAL A C 1
ATOM 2810 O O . VAL A 1 357 ? -9.297 -26.165 -15.793 1.00 80.25 357 VAL A O 1
ATOM 2813 N N . LEU A 1 358 ? -8.274 -26.370 -13.810 1.00 72.38 358 LEU A N 1
ATOM 2814 C CA . LEU A 1 358 ? -6.968 -26.710 -14.383 1.00 72.38 358 LEU A CA 1
ATOM 2815 C C . LEU A 1 358 ? -6.982 -28.069 -15.101 1.00 72.38 358 LEU A C 1
ATOM 2817 O O . LEU A 1 358 ? -6.373 -28.194 -16.162 1.00 72.38 358 LEU A O 1
ATOM 2821 N N . GLU A 1 359 ? -7.715 -29.059 -14.586 1.00 71.62 359 GLU A N 1
ATOM 2822 C CA . GLU A 1 359 ? -7.939 -30.349 -15.253 1.00 71.62 359 GLU A CA 1
ATOM 2823 C C . GLU A 1 359 ? -8.647 -30.150 -16.602 1.00 71.62 359 GLU A C 1
ATOM 2825 O O . GLU A 1 359 ? -8.159 -30.637 -17.621 1.00 71.62 359 GLU A O 1
ATOM 2830 N N . THR A 1 360 ? -9.714 -29.341 -16.657 1.00 76.12 360 THR A N 1
ATOM 2831 C CA . THR A 1 360 ? -10.402 -29.037 -17.931 1.00 76.12 360 THR A CA 1
ATOM 2832 C C . THR A 1 360 ? -9.526 -28.257 -18.920 1.00 76.12 360 THR A C 1
ATOM 2834 O O . THR A 1 360 ? -9.590 -28.494 -20.128 1.00 76.12 360 THR A O 1
ATOM 2837 N N . GLN A 1 361 ? -8.665 -27.353 -18.437 1.00 74.06 361 GLN A N 1
ATOM 2838 C CA . GLN A 1 361 ? -7.693 -26.643 -19.277 1.00 74.06 361 GLN A CA 1
ATOM 2839 C C . GLN A 1 361 ? -6.623 -27.594 -19.828 1.00 74.06 361 GLN A C 1
ATOM 2841 O O . GLN A 1 361 ? -6.282 -27.515 -21.009 1.00 74.06 361 GLN A O 1
ATOM 2846 N N . LEU A 1 362 ? -6.129 -28.530 -19.013 1.00 66.75 362 LEU A N 1
ATOM 2847 C CA . LEU A 1 362 ? -5.183 -29.563 -19.437 1.00 66.75 362 LEU A CA 1
ATOM 2848 C C . LEU A 1 362 ? -5.805 -30.550 -20.430 1.00 66.75 362 LEU A C 1
ATOM 2850 O O . LEU A 1 362 ? -5.127 -30.942 -21.380 1.00 66.75 362 LEU A O 1
ATOM 2854 N N . GLU A 1 363 ? -7.076 -30.919 -20.268 1.00 72.69 363 GLU A N 1
ATOM 2855 C CA . GLU A 1 363 ? -7.818 -31.712 -21.255 1.00 72.69 363 GLU A CA 1
ATOM 2856 C C . GLU A 1 363 ? -7.973 -30.949 -22.580 1.00 72.69 363 GLU A C 1
ATOM 2858 O O . GLU A 1 363 ? -7.690 -31.504 -23.644 1.00 72.69 363 GLU A O 1
ATOM 2863 N N . GLY A 1 364 ? -8.317 -29.656 -22.532 1.00 69.25 364 GLY A N 1
ATOM 2864 C CA . GLY A 1 364 ? -8.391 -28.790 -23.715 1.00 69.25 364 GLY A CA 1
ATOM 2865 C C . GLY A 1 364 ? -7.052 -28.650 -24.451 1.00 69.25 364 GLY A C 1
ATOM 2866 O O . GLY A 1 364 ? -6.998 -28.752 -25.678 1.00 69.25 364 GLY A O 1
ATOM 2867 N N . LEU A 1 365 ? -5.950 -28.503 -23.710 1.00 62.16 365 LEU A N 1
ATOM 2868 C CA . LEU A 1 365 ? -4.589 -28.494 -24.259 1.00 62.16 365 LEU A CA 1
ATOM 2869 C C . LEU A 1 365 ? -4.156 -29.884 -24.759 1.00 62.16 365 LEU A C 1
ATOM 2871 O O . LEU A 1 365 ? -3.432 -29.992 -25.748 1.00 62.16 365 LEU A O 1
ATOM 2875 N N . GLY A 1 366 ? -4.631 -30.961 -24.130 1.00 58.12 366 GLY A N 1
ATOM 2876 C CA . GLY A 1 366 ? -4.428 -32.343 -24.569 1.00 58.12 366 GLY A CA 1
ATOM 2877 C C . GLY A 1 366 ? -5.066 -32.641 -25.928 1.00 58.12 366 GLY A C 1
ATOM 2878 O O . GLY A 1 366 ? -4.472 -33.358 -26.733 1.00 58.12 366 GLY A O 1
ATOM 2879 N N . VAL A 1 367 ? -6.215 -32.028 -26.230 1.00 55.59 367 VAL A N 1
ATOM 2880 C CA . VAL A 1 367 ? -6.871 -32.110 -27.549 1.00 55.59 367 VAL A CA 1
ATOM 2881 C C . VAL A 1 367 ? -6.098 -31.328 -28.626 1.00 55.59 367 VAL A C 1
ATOM 2883 O O . VAL A 1 367 ? -6.091 -31.728 -29.790 1.00 55.59 367 VAL A O 1
ATOM 2886 N N . LEU A 1 368 ? -5.370 -30.268 -28.253 1.00 49.94 368 LEU A N 1
ATOM 2887 C CA . LEU A 1 368 ? -4.489 -29.515 -29.161 1.00 49.94 368 LEU A CA 1
ATOM 2888 C C . LEU A 1 368 ? -3.110 -30.183 -29.363 1.00 49.94 368 LEU A C 1
ATOM 2890 O O . LEU A 1 368 ? -2.456 -29.964 -30.383 1.00 49.94 368 LEU A O 1
ATOM 2894 N N . ALA A 1 369 ? -2.699 -31.075 -28.457 1.00 44.47 369 ALA A N 1
ATOM 2895 C CA . ALA A 1 369 ? -1.389 -31.732 -28.441 1.00 44.47 369 ALA A CA 1
ATOM 2896 C C . ALA A 1 369 ? -1.242 -32.955 -29.376 1.00 44.47 369 ALA A C 1
ATOM 2898 O O . ALA A 1 369 ? -0.280 -33.715 -29.258 1.00 44.47 369 ALA A O 1
ATOM 2899 N N . ALA A 1 370 ? -2.131 -33.138 -30.360 1.00 50.72 370 ALA A N 1
ATOM 2900 C CA . ALA A 1 370 ? -1.903 -34.089 -31.455 1.00 50.72 370 ALA A CA 1
ATOM 2901 C C . ALA A 1 370 ? -0.835 -33.605 -32.468 1.00 50.72 370 ALA A C 1
ATOM 2903 O O . ALA A 1 370 ? -0.512 -34.319 -33.420 1.00 50.72 370 ALA A O 1
ATOM 2904 N N . LYS A 1 371 ? -0.247 -32.415 -32.276 1.00 47.34 371 LYS A N 1
ATOM 2905 C CA . LYS A 1 371 ? 0.879 -31.908 -33.073 1.00 47.34 371 LYS A CA 1
ATOM 2906 C C . LYS A 1 371 ? 1.924 -31.209 -32.194 1.00 47.34 371 LYS A C 1
ATOM 2908 O O . LYS A 1 371 ? 1.734 -30.064 -31.837 1.00 47.34 371 LYS A O 1
ATOM 2913 N N . ARG A 1 372 ? 3.028 -31.933 -31.962 1.00 47.84 372 ARG A N 1
ATOM 2914 C CA . ARG A 1 372 ? 4.422 -31.510 -31.688 1.00 47.84 372 ARG A CA 1
ATOM 2915 C C . ARG A 1 372 ? 4.731 -30.429 -30.632 1.00 47.84 372 ARG A C 1
ATOM 2917 O O . ARG A 1 372 ? 4.183 -29.345 -30.626 1.00 47.84 372 ARG A O 1
ATOM 2924 N N . GLU A 1 373 ? 5.824 -30.745 -29.931 1.00 53.09 373 GLU A N 1
ATOM 2925 C CA . GLU A 1 373 ? 6.703 -29.906 -29.105 1.00 53.09 373 GLU A CA 1
ATOM 2926 C C . GLU A 1 373 ? 6.190 -29.503 -27.715 1.00 53.09 373 GLU A C 1
ATOM 2928 O O . GLU A 1 373 ? 5.036 -29.169 -27.488 1.00 53.09 373 GLU A O 1
ATOM 2933 N N . VAL A 1 374 ? 7.085 -29.693 -26.743 1.00 58.19 374 VAL A N 1
ATOM 2934 C CA . VAL A 1 374 ? 6.852 -29.580 -25.303 1.00 58.19 374 VAL A CA 1
ATOM 2935 C C . VAL A 1 374 ? 6.667 -28.108 -24.963 1.00 58.19 374 VAL A C 1
ATOM 2937 O O . VAL A 1 374 ? 7.639 -27.365 -24.852 1.00 58.19 374 VAL A O 1
ATOM 2940 N N . ASP A 1 375 ? 5.410 -27.705 -24.826 1.00 63.81 375 ASP A N 1
ATOM 2941 C CA . ASP A 1 375 ? 5.026 -26.334 -24.516 1.00 63.81 375 ASP A CA 1
ATOM 2942 C C . ASP A 1 375 ? 5.404 -25.983 -23.057 1.00 63.81 375 ASP A C 1
ATOM 2944 O O . ASP A 1 375 ? 4.958 -26.675 -22.129 1.00 63.81 375 ASP A O 1
ATOM 2948 N N . PRO A 1 376 ? 6.243 -24.960 -22.797 1.00 70.44 376 PRO A N 1
ATOM 2949 C CA . PRO A 1 376 ? 6.633 -24.555 -21.442 1.00 70.44 376 PRO A CA 1
ATOM 2950 C C . PRO A 1 376 ? 5.440 -24.187 -20.544 1.00 70.44 376 PRO A C 1
ATOM 2952 O O . PRO A 1 376 ? 5.526 -24.363 -19.326 1.00 70.44 376 PRO A O 1
ATOM 2955 N N . GLU A 1 377 ? 4.315 -23.761 -21.123 1.00 70.25 377 GLU A N 1
ATOM 2956 C CA . GLU A 1 377 ? 3.075 -23.480 -20.389 1.00 70.25 377 GLU A CA 1
ATOM 2957 C C . GLU A 1 377 ? 2.489 -24.743 -19.739 1.00 70.25 377 GLU A C 1
ATOM 2959 O O . GLU A 1 377 ? 2.041 -24.715 -18.592 1.00 70.25 377 GLU A O 1
ATOM 2964 N N . LYS A 1 378 ? 2.596 -25.901 -20.403 1.00 69.88 378 LYS A N 1
ATOM 2965 C CA . LYS A 1 378 ? 2.145 -27.185 -19.845 1.00 69.88 378 LYS A CA 1
ATOM 2966 C C . LYS A 1 378 ? 2.973 -27.595 -18.627 1.00 69.88 378 LYS A C 1
ATOM 2968 O O . LYS A 1 378 ? 2.427 -28.129 -17.664 1.00 69.88 378 LYS A O 1
ATOM 2973 N N . ASN A 1 379 ? 4.277 -27.318 -18.640 1.00 76.62 379 ASN A N 1
ATOM 2974 C CA . ASN A 1 379 ? 5.142 -27.595 -17.492 1.00 76.62 379 ASN A CA 1
ATOM 2975 C C . ASN A 1 379 ? 4.818 -26.680 -16.302 1.00 76.62 379 ASN A C 1
ATOM 2977 O O . ASN A 1 379 ? 4.840 -27.149 -15.165 1.00 76.62 379 ASN A O 1
ATOM 2981 N N . GLN A 1 380 ? 4.473 -25.410 -16.543 1.00 79.25 380 GLN A N 1
ATOM 2982 C CA . GLN A 1 380 ? 4.027 -24.505 -15.478 1.00 79.25 380 GLN A CA 1
ATOM 2983 C C . GLN A 1 380 ? 2.707 -24.971 -14.850 1.00 79.25 380 GLN A C 1
ATOM 2985 O O . GLN A 1 380 ? 2.626 -25.055 -13.625 1.00 79.25 380 GLN A O 1
ATOM 2990 N N . LEU A 1 381 ? 1.726 -25.377 -15.664 1.00 75.19 381 LEU A N 1
ATOM 2991 C CA . LEU A 1 381 ? 0.441 -25.891 -15.175 1.00 75.19 381 LEU A CA 1
ATOM 2992 C C . LEU A 1 381 ? 0.594 -27.175 -14.347 1.00 75.19 381 LEU A C 1
ATOM 2994 O O . LEU A 1 381 ? -0.053 -27.324 -13.314 1.00 75.19 381 LEU A O 1
ATOM 2998 N N . VAL A 1 382 ? 1.489 -28.087 -14.743 1.00 76.69 382 VAL A N 1
ATOM 2999 C CA . VAL A 1 382 ? 1.778 -29.312 -13.971 1.00 76.69 382 VAL A CA 1
ATOM 3000 C C . VAL A 1 382 ? 2.404 -28.986 -12.609 1.00 76.69 382 VAL A C 1
ATOM 3002 O O . VAL A 1 382 ? 2.045 -29.600 -11.604 1.00 76.69 382 VAL A O 1
ATOM 3005 N N . VAL A 1 383 ? 3.312 -28.008 -12.551 1.00 79.19 383 VAL A N 1
ATOM 3006 C CA . VAL A 1 383 ? 3.921 -27.555 -11.288 1.00 79.19 383 VAL A CA 1
ATOM 3007 C C . VAL A 1 383 ? 2.886 -26.877 -10.385 1.00 79.19 383 VAL A C 1
ATOM 3009 O O . VAL A 1 383 ? 2.872 -27.120 -9.177 1.00 79.19 383 VAL A O 1
ATOM 3012 N N . GLU A 1 384 ? 1.997 -26.060 -10.950 1.00 82.00 384 GLU A N 1
ATOM 3013 C CA . GLU A 1 384 ? 0.932 -25.393 -10.199 1.00 82.00 384 GLU A CA 1
ATOM 3014 C C . GLU A 1 384 ? -0.112 -26.390 -9.671 1.00 82.00 384 GLU A C 1
ATOM 3016 O O . GLU A 1 384 ? -0.485 -26.325 -8.499 1.00 82.00 384 GLU A O 1
ATOM 3021 N N . MET A 1 385 ? -0.495 -27.385 -10.474 1.00 79.62 385 MET A N 1
ATOM 3022 C CA . MET A 1 385 ? -1.383 -28.474 -10.059 1.00 79.62 385 MET A CA 1
ATOM 3023 C C . MET A 1 385 ? -0.778 -29.297 -8.911 1.00 79.62 385 MET A C 1
ATOM 3025 O O . MET A 1 385 ? -1.451 -29.534 -7.909 1.00 79.62 385 MET A O 1
ATOM 3029 N N . ALA A 1 386 ? 0.511 -29.651 -8.990 1.00 81.56 386 ALA A N 1
ATOM 3030 C CA . ALA A 1 386 ? 1.205 -30.361 -7.912 1.00 81.56 386 ALA A CA 1
ATOM 3031 C C . ALA A 1 386 ? 1.274 -29.535 -6.611 1.00 81.56 386 ALA A C 1
ATOM 3033 O O . ALA A 1 386 ? 1.131 -30.076 -5.510 1.00 81.56 386 ALA A O 1
ATOM 3034 N N . ARG A 1 387 ? 1.455 -28.210 -6.720 1.00 89.06 387 ARG A N 1
ATOM 3035 C CA . ARG A 1 387 ? 1.412 -27.290 -5.574 1.00 89.06 387 ARG A CA 1
ATOM 3036 C C . ARG A 1 387 ? 0.016 -27.242 -4.945 1.00 89.06 387 ARG A C 1
ATOM 3038 O O . ARG A 1 387 ? -0.091 -27.341 -3.723 1.00 89.06 387 ARG A O 1
ATOM 3045 N N . LEU A 1 388 ? -1.033 -27.115 -5.755 1.00 82.19 388 LEU A N 1
ATOM 3046 C CA . LEU A 1 388 ? -2.420 -27.077 -5.281 1.00 82.19 388 LEU A CA 1
ATOM 3047 C C . LEU A 1 388 ? -2.857 -28.413 -4.663 1.00 82.19 388 LEU A C 1
ATOM 3049 O O . LEU A 1 388 ? -3.554 -28.417 -3.650 1.00 82.19 388 LEU A O 1
ATOM 3053 N N . GLU A 1 389 ? -2.406 -29.552 -5.194 1.00 85.06 389 GLU A N 1
ATOM 3054 C CA . GLU A 1 389 ? -2.629 -30.862 -4.570 1.00 85.06 389 GLU A CA 1
ATOM 3055 C C . GLU A 1 389 ? -1.947 -30.988 -3.203 1.00 85.06 389 GLU A C 1
ATOM 3057 O O . GLU A 1 389 ? -2.528 -31.550 -2.268 1.00 85.06 389 GLU A O 1
ATOM 3062 N N . ALA A 1 390 ? -0.728 -30.463 -3.059 1.00 83.25 390 ALA A N 1
ATOM 3063 C CA . ALA A 1 390 ? -0.037 -30.435 -1.774 1.00 83.25 390 ALA A CA 1
ATOM 3064 C C . ALA A 1 390 ? -0.781 -29.552 -0.754 1.00 83.25 390 ALA A C 1
ATOM 3066 O O . ALA A 1 390 ? -0.973 -29.964 0.392 1.00 83.25 390 ALA A O 1
ATOM 3067 N N . GLU A 1 391 ? -1.259 -28.381 -1.179 1.00 85.31 391 GLU A N 1
ATOM 3068 C CA . GLU A 1 391 ? -2.060 -27.471 -0.353 1.00 85.31 391 GLU A CA 1
ATOM 3069 C C . GLU A 1 391 ? -3.404 -28.099 0.049 1.00 85.31 391 GLU A C 1
ATOM 3071 O O . GLU A 1 391 ? -3.783 -28.068 1.221 1.00 85.31 391 GLU A O 1
ATOM 3076 N N . ARG A 1 392 ? -4.082 -28.782 -0.882 1.00 86.56 392 ARG A N 1
ATOM 3077 C CA . ARG A 1 392 ? -5.301 -29.552 -0.603 1.00 86.56 392 ARG A CA 1
ATOM 3078 C C . ARG A 1 392 ? -5.060 -30.617 0.470 1.00 86.56 392 ARG A C 1
ATOM 3080 O O . ARG A 1 392 ? -5.836 -30.696 1.422 1.00 86.56 392 ARG A O 1
ATOM 3087 N N . LYS A 1 393 ? -3.992 -31.418 0.351 1.00 87.00 393 LYS A N 1
ATOM 3088 C CA . LYS A 1 393 ? -3.640 -32.446 1.352 1.00 87.00 393 LYS A CA 1
ATOM 3089 C C . LYS A 1 393 ? -3.329 -31.831 2.718 1.00 87.00 393 LYS A C 1
ATOM 3091 O O . LYS A 1 393 ? -3.718 -32.390 3.742 1.00 87.00 393 LYS A O 1
ATOM 3096 N N . HIS A 1 394 ? -2.657 -30.681 2.747 1.00 87.12 394 HIS A N 1
ATOM 3097 C CA . HIS A 1 394 ? -2.395 -29.947 3.985 1.00 87.12 394 HIS A CA 1
ATOM 3098 C C . HIS A 1 394 ? -3.697 -29.499 4.668 1.00 87.12 394 HIS A C 1
ATOM 3100 O O . HIS A 1 394 ? -3.905 -29.792 5.845 1.00 87.12 394 HIS A O 1
ATOM 3106 N N . LEU A 1 395 ? -4.605 -28.860 3.922 1.00 80.94 395 LEU A N 1
ATOM 3107 C CA . LEU A 1 395 ? -5.901 -28.402 4.438 1.00 80.94 395 LEU A CA 1
ATOM 3108 C C . LEU A 1 395 ? -6.789 -29.563 4.910 1.00 80.94 395 LEU A C 1
ATOM 3110 O O . LEU A 1 395 ? -7.501 -29.442 5.908 1.00 80.94 395 LEU A O 1
ATOM 3114 N N . GLU A 1 396 ? -6.743 -30.707 4.226 1.00 85.00 396 GLU A N 1
ATOM 3115 C CA . GLU A 1 396 ? -7.468 -31.914 4.631 1.00 85.00 396 GLU A CA 1
ATOM 3116 C C . GLU A 1 396 ? -6.936 -32.486 5.957 1.00 85.00 396 GLU A C 1
ATOM 3118 O O . GLU A 1 396 ? -7.723 -32.799 6.856 1.00 85.00 396 GLU A O 1
ATOM 3123 N N . ASN A 1 397 ? -5.613 -32.520 6.137 1.00 85.12 397 ASN A N 1
ATOM 3124 C CA . ASN A 1 397 ? -4.989 -32.913 7.402 1.00 85.12 397 ASN A CA 1
ATOM 3125 C C . ASN A 1 397 ? -5.336 -31.947 8.549 1.00 85.12 397 ASN A C 1
ATOM 3127 O O . ASN A 1 397 ? -5.678 -32.393 9.649 1.00 85.12 397 ASN A O 1
ATOM 3131 N N . GLU A 1 398 ? -5.305 -30.632 8.310 1.00 82.06 398 GLU A N 1
ATOM 3132 C CA . GLU A 1 398 ? -5.719 -29.639 9.310 1.00 82.06 398 GLU A CA 1
ATOM 3133 C C . GLU A 1 398 ? -7.192 -29.787 9.691 1.00 82.06 398 GLU A C 1
ATOM 3135 O O . GLU A 1 398 ? -7.531 -29.761 10.876 1.00 82.06 398 GLU A O 1
ATOM 3140 N N . ARG A 1 399 ? -8.075 -30.013 8.712 1.00 86.19 399 ARG A N 1
ATOM 3141 C CA . ARG A 1 399 ? -9.494 -30.278 8.965 1.00 86.19 399 ARG A CA 1
ATOM 3142 C C . ARG A 1 399 ? -9.683 -31.493 9.875 1.00 86.19 399 ARG A C 1
ATOM 3144 O O . ARG A 1 399 ? -10.476 -31.414 10.813 1.00 86.19 399 ARG A O 1
ATOM 3151 N N . MET A 1 400 ? -8.977 -32.594 9.619 1.00 86.94 400 MET A N 1
ATOM 3152 C CA . MET A 1 400 ? -9.065 -33.803 10.448 1.00 86.94 400 MET A CA 1
ATOM 3153 C C . MET A 1 400 ? -8.580 -33.551 11.880 1.00 86.94 400 MET A C 1
ATOM 3155 O O . MET A 1 400 ? -9.239 -33.971 12.832 1.00 86.94 400 MET A O 1
ATOM 3159 N N . ARG A 1 401 ? -7.487 -32.795 12.052 1.00 87.25 401 ARG A N 1
ATOM 3160 C CA . ARG A 1 401 ? -6.980 -32.396 13.375 1.00 87.25 401 ARG A CA 1
ATOM 3161 C C . ARG A 1 401 ? -7.984 -31.531 14.142 1.00 87.25 401 ARG A C 1
ATOM 3163 O O . ARG A 1 401 ? -8.276 -31.816 15.299 1.00 87.25 401 ARG A O 1
ATOM 3170 N N . ARG A 1 402 ? -8.576 -30.526 13.490 1.00 79.00 402 ARG A N 1
ATOM 3171 C CA . ARG A 1 402 ? -9.607 -29.660 14.093 1.00 79.00 402 ARG A CA 1
ATOM 3172 C C . ARG A 1 402 ? -10.874 -30.430 14.456 1.00 79.00 402 ARG A C 1
ATOM 3174 O O . ARG A 1 402 ? -11.482 -30.175 15.490 1.00 79.00 402 ARG A O 1
ATOM 3181 N N . GLN A 1 403 ? -11.266 -31.400 13.634 1.00 80.62 403 GLN A N 1
ATOM 3182 C CA . GLN A 1 403 ? -12.415 -32.252 13.926 1.00 80.62 403 GLN A CA 1
ATOM 3183 C C . GLN A 1 403 ? -12.173 -33.138 15.161 1.00 80.62 403 GLN A C 1
ATOM 3185 O O . GLN A 1 403 ? -13.106 -33.354 15.936 1.00 80.62 403 GLN A O 1
ATOM 3190 N N . ALA A 1 404 ? -10.935 -33.591 15.384 1.00 83.00 404 ALA A N 1
ATOM 3191 C CA . ALA A 1 404 ? -10.549 -34.281 16.614 1.00 83.00 404 ALA A CA 1
ATOM 3192 C C . ALA A 1 404 ? -10.596 -33.349 17.842 1.00 83.00 404 ALA A C 1
ATOM 3194 O O . ALA A 1 404 ? -11.197 -33.721 18.848 1.00 83.00 404 ALA A O 1
ATOM 3195 N N . GLU A 1 405 ? -10.074 -32.118 17.735 1.00 82.12 405 GLU A N 1
ATOM 3196 C CA . GLU A 1 405 ? -10.152 -31.096 18.801 1.00 82.12 405 GLU A CA 1
ATOM 3197 C C . GLU A 1 405 ? -11.609 -30.809 19.216 1.00 82.12 405 GLU A C 1
ATOM 3199 O O . GLU A 1 405 ? -11.933 -30.764 20.403 1.00 82.12 405 GLU A O 1
ATOM 3204 N N . VAL A 1 406 ? -12.523 -30.679 18.246 1.00 81.56 406 VAL A N 1
ATOM 3205 C CA . VAL A 1 406 ? -13.962 -30.499 18.516 1.00 81.56 406 VAL A CA 1
ATOM 3206 C C . VAL A 1 406 ? -14.555 -31.711 19.244 1.00 81.56 406 VAL A C 1
ATOM 3208 O O . VAL A 1 406 ? -15.377 -31.541 20.146 1.00 81.56 406 VAL A O 1
ATOM 3211 N N . GLY A 1 407 ? -14.139 -32.928 18.883 1.00 85.00 407 GLY A N 1
ATOM 3212 C CA . GLY A 1 407 ? -14.545 -34.154 19.572 1.00 85.00 407 GLY A CA 1
ATOM 3213 C C . GLY A 1 407 ? -14.123 -34.162 21.043 1.00 85.00 407 GLY A C 1
ATOM 3214 O O . GLY A 1 407 ? -14.950 -34.412 21.919 1.00 85.00 407 GLY A O 1
ATOM 3215 N N . GLU A 1 408 ? -12.869 -33.810 21.331 1.00 84.06 408 GLU A N 1
ATOM 3216 C CA . GLU A 1 408 ? -12.362 -33.707 22.704 1.00 84.06 408 GLU A CA 1
ATOM 3217 C C . GLU A 1 408 ? -13.117 -32.650 23.519 1.00 84.06 408 GLU A C 1
ATOM 3219 O O . GLU A 1 408 ? -13.579 -32.942 24.626 1.00 84.06 408 GLU A O 1
ATOM 3224 N N . LEU A 1 409 ? -13.322 -31.450 22.962 1.00 80.25 409 LEU A N 1
ATOM 3225 C CA . LEU A 1 409 ? -14.077 -30.383 23.627 1.00 80.25 409 LEU A CA 1
ATOM 3226 C C . LEU A 1 409 ? -15.515 -30.804 23.938 1.00 80.25 409 LEU A C 1
ATOM 3228 O O . LEU A 1 409 ? -16.002 -30.551 25.040 1.00 80.25 409 LEU A O 1
ATOM 3232 N N . ARG A 1 410 ? -16.179 -31.507 23.014 1.00 82.19 410 ARG A N 1
ATOM 3233 C CA . ARG A 1 410 ? -17.529 -32.034 23.234 1.00 82.19 410 ARG A CA 1
ATOM 3234 C C . ARG A 1 410 ? -17.568 -33.025 24.397 1.00 82.19 410 ARG A C 1
ATOM 3236 O O . ARG A 1 410 ? -18.397 -32.867 25.289 1.00 82.19 410 ARG A O 1
ATOM 3243 N N . THR A 1 411 ? -16.632 -33.976 24.449 1.00 84.06 411 THR A N 1
ATOM 3244 C CA . THR A 1 411 ? -16.557 -34.922 25.580 1.00 84.06 411 THR A CA 1
ATOM 3245 C C . THR A 1 411 ? -16.266 -34.221 26.908 1.00 84.06 411 THR A C 1
ATOM 3247 O O . THR A 1 411 ? -16.763 -34.638 27.952 1.00 84.06 411 THR A O 1
ATOM 3250 N N . LYS A 1 412 ? -15.486 -33.132 26.892 1.00 79.56 412 LYS A N 1
ATOM 3251 C CA . LYS A 1 412 ? -15.209 -32.325 28.084 1.00 79.56 412 LYS A CA 1
ATOM 3252 C C . LYS A 1 412 ? -16.470 -31.621 28.584 1.00 79.56 412 LYS A C 1
ATOM 3254 O O . LYS A 1 412 ? -16.737 -31.682 29.778 1.00 79.56 412 LYS A O 1
ATOM 3259 N N . VAL A 1 413 ? -17.255 -31.027 27.681 1.00 77.81 413 VAL A N 1
ATOM 3260 C CA . VAL A 1 413 ? -18.545 -30.395 28.009 1.00 77.81 413 VAL A CA 1
ATOM 3261 C C . VAL A 1 413 ? -19.547 -31.414 28.549 1.00 77.81 413 VAL A C 1
ATOM 3263 O O . VAL A 1 413 ? -20.222 -31.130 29.535 1.00 77.81 413 VAL A O 1
ATOM 3266 N N . GLU A 1 414 ? -19.624 -32.610 27.962 1.00 79.50 414 GLU A N 1
ATOM 3267 C CA . GLU A 1 414 ? -20.502 -33.685 28.448 1.00 79.50 414 GLU A CA 1
ATOM 3268 C C . GLU A 1 414 ? -20.106 -34.131 29.867 1.00 79.50 414 GLU A C 1
ATOM 3270 O O . GLU A 1 414 ? -20.966 -34.221 30.741 1.00 79.50 414 GLU A O 1
ATOM 3275 N N . ARG A 1 415 ? -18.804 -34.302 30.146 1.00 77.12 415 ARG A N 1
ATOM 3276 C CA . ARG A 1 415 ? -18.307 -34.618 31.499 1.00 77.12 415 ARG A CA 1
ATOM 3277 C C . ARG A 1 415 ? -18.576 -33.507 32.510 1.00 77.12 415 ARG A C 1
ATOM 3279 O O . ARG A 1 415 ? -18.927 -33.807 33.645 1.00 77.12 415 ARG A O 1
ATOM 3286 N N . THR A 1 416 ? -18.393 -32.238 32.136 1.00 73.88 416 THR A N 1
ATOM 3287 C CA . THR A 1 416 ? -18.661 -31.132 33.065 1.00 73.88 416 THR A CA 1
ATOM 3288 C C . THR A 1 416 ? -20.152 -30.937 33.298 1.00 73.88 416 THR A C 1
ATOM 3290 O O . THR A 1 416 ? -20.533 -30.614 34.413 1.00 73.88 416 THR A O 1
ATOM 3293 N N . SER A 1 417 ? -20.994 -31.168 32.288 1.00 68.94 417 SER A N 1
ATOM 3294 C CA . SER A 1 417 ? -22.454 -31.087 32.433 1.00 68.94 417 SER A CA 1
ATOM 3295 C C . SER A 1 417 ? -22.980 -32.198 33.347 1.00 68.94 417 SER A C 1
ATOM 3297 O O . SER A 1 417 ? -23.724 -31.907 34.274 1.00 68.94 417 SER A O 1
ATOM 3299 N N . ALA A 1 418 ? -22.489 -33.433 33.187 1.00 71.94 418 ALA A N 1
ATOM 3300 C CA . ALA A 1 418 ? -22.838 -34.567 34.051 1.00 71.94 418 ALA A CA 1
ATOM 3301 C C . ALA A 1 418 ? -22.314 -34.459 35.500 1.00 71.94 418 ALA A C 1
ATOM 3303 O O . ALA A 1 418 ? -22.698 -35.255 36.344 1.00 71.94 418 ALA A O 1
ATOM 3304 N N . SER A 1 419 ? -21.394 -33.530 35.780 1.00 62.16 419 SER A N 1
ATOM 3305 C CA . SER A 1 419 ? -20.928 -33.219 37.140 1.00 62.16 419 SER A CA 1
ATOM 3306 C C . SER A 1 419 ? -21.697 -32.056 37.781 1.00 62.16 419 SER A C 1
ATOM 3308 O O . SER A 1 419 ? -21.486 -31.784 38.964 1.00 62.16 419 SER A O 1
ATOM 3310 N N . VAL A 1 420 ? -22.474 -31.310 36.989 1.00 60.62 420 VAL A N 1
ATOM 3311 C CA . VAL A 1 420 ? -23.299 -30.175 37.430 1.00 60.62 420 VAL A CA 1
ATOM 3312 C C . VAL A 1 420 ? -24.739 -30.618 37.705 1.00 60.62 420 VAL A C 1
ATOM 3314 O O . VAL A 1 420 ? -25.363 -30.055 38.604 1.00 60.62 420 VAL A O 1
ATOM 3317 N N . GLU A 1 421 ? -25.248 -31.591 36.943 1.00 55.84 421 GLU A N 1
ATOM 3318 C CA . GLU A 1 421 ? -26.442 -32.386 37.284 1.00 55.84 421 GLU A CA 1
ATOM 3319 C C . GLU A 1 421 ? -26.168 -33.319 38.470 1.00 55.84 421 GLU A C 1
ATOM 3321 O O . GLU A 1 421 ? -27.080 -33.449 39.321 1.00 55.84 421 GLU A O 1
#

pLDDT: mean 77.96, std 19.08, range [30.36, 98.62]

Secondary structure (DSSP, 8-state):
-HHHHHHHHHHHHHHHHHHHHHTTS---------------------------------HHHHHHHHHHHHHHHHHHHHHHHHHHHHHHHHHHHHHHHHHHHHHHHHHHHHHHHHHHHHHHHHHHHHHHHHHHHHHHHHHHHHHHHHHHHHHHHHHHHHHHHHHHHHHHHHHHHHHHHHHHHHHHHHHHHHHHHHHHHHHHHHHHHHHHHHHHHHHHHHHHHHHHHHHHHHHHHHHHHHHHHHHHHHHHHHHHHHHHHHHTT---------THHHHHHHHHHHHHHHHHHHHHHHHHHHHHHHHHHHHHHHHHHHHS---HHHHHHHHHHHHHHHHHHHHHHHHHHHHHHHHHHHHHHHHHHHHHHHHHTTS----HHHHHHHHHHHHHHHHHHHHHHHHHHHHHHHHHHHHHHHHHHTTT-

Organism: NCBI:txid201153

Sequence (421 aa):
MSEEMDAQMRTARHLQEEIKHYGANESTHQFVPYTSQAGKQSAGQSTNKFSRSALTVDMSSSVEQLSYANASLRGELDAQCLRTEAAEATIESLSTRLKEAQSKLSEQQAVIEEYSSERSQIFDQFKAVEAGNQSLKSELNRLISLHDEQRQAMQREFDQTVREMRVENERRIKHLSEQIDKARAGHNTLTEEMKAARSSQAEEAQGLRAELRAMTMERDNLEAELARVTEEKDAELETLRGALSKSENDRQHALSRMSDLESSRPEASEDLALADSLATAIAKFKAQRESCLAWRERAQALDAQLKTKEAELSATGIDGRRAHMAVKESIVQLNEAASTTQRLRRELHEAQKRVEVLETQLEGLGVLAAKREVDPEKNQLVVEMARLEAERKHLENERMRRQAEVGELRTKVERTSASVE